Protein AF-A0A835Q0T1-F1 (afdb_monomer)

Secondary structure (DSSP, 8-state):
-EEEEEEEEEEEEE-TTGGGGT---EEEEEEEEEEEEEEPPPTT---SEEEEEEGGGTEEEEEEHHHHHHHHHHT-SPPSS--PPPHHHHHHHS-EEEEEEEEEEEEE-TTGGGGT--EEEEEEEEEEEEEEEPPPTTS--SEEEEEEGGGTEEEEEEHHHHHHHHTTSS----SS-PP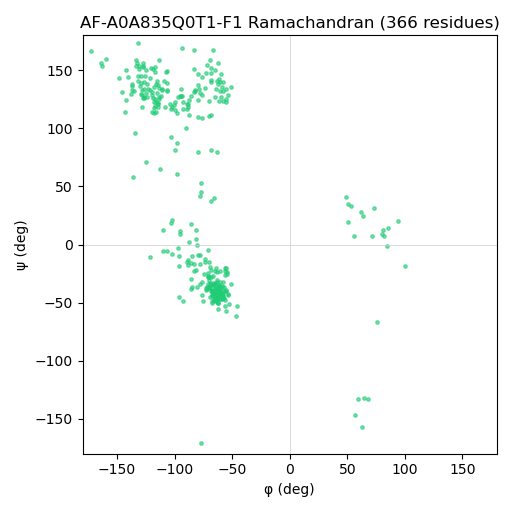PHHHHHHHHHHHHTT---TT-HHHHHHHHHHHHHHHHHTTT--EEEEEEESSPTTSSS-HHHHHHHHHHHHHHHHTT-S-----SSSSPPP-THHHHHHHHHHHHHHHHHHSS--SHHHHHHHH-SEEEEETTEEEEE---SPPP-----------HHHHHHHHHHHHHH-HHHHHHHHHHHHHHHTT-

Structure (mmCIF, N/CA/C/O backbone):
data_AF-A0A835Q0T1-F1
#
_entry.id   AF-A0A835Q0T1-F1
#
loop_
_atom_site.group_PDB
_atom_site.id
_atom_site.type_symbol
_atom_site.label_atom_id
_atom_site.label_alt_id
_atom_site.label_comp_id
_atom_site.label_asym_id
_atom_site.label_entity_id
_atom_site.label_seq_id
_atom_site.pdbx_PDB_ins_code
_atom_site.Cartn_x
_atom_site.Cartn_y
_atom_site.Cartn_z
_atom_site.occupancy
_atom_site.B_iso_or_equiv
_atom_site.auth_seq_id
_atom_site.auth_comp_id
_atom_site.auth_asym_id
_atom_site.auth_atom_id
_atom_site.pdbx_PDB_model_num
ATOM 1 N N . MET A 1 1 ? -42.661 -0.883 29.628 1.00 69.06 1 MET A N 1
ATOM 2 C CA . MET A 1 1 ? -43.738 -0.766 28.604 1.00 69.06 1 MET A CA 1
ATOM 3 C C . MET A 1 1 ? -43.433 -1.745 27.481 1.00 69.06 1 MET A C 1
ATOM 5 O O . MET A 1 1 ? -42.270 -1.854 27.120 1.00 69.06 1 MET A O 1
ATOM 9 N N . GLU A 1 2 ? -44.424 -2.476 26.965 1.00 77.88 2 GLU A N 1
ATOM 10 C CA . GLU A 1 2 ? -44.221 -3.482 25.908 1.00 77.88 2 GLU A CA 1
ATOM 11 C C . GLU A 1 2 ? -44.989 -3.078 24.640 1.00 77.88 2 GLU A C 1
ATOM 13 O O . GLU A 1 2 ? -46.193 -2.837 24.700 1.00 77.88 2 GLU A O 1
ATOM 18 N N . VAL A 1 3 ? -44.293 -2.988 23.504 1.00 81.69 3 VAL A N 1
ATOM 19 C CA . VAL A 1 3 ? -44.867 -2.656 22.192 1.00 81.69 3 VAL A CA 1
ATOM 20 C C . VAL A 1 3 ? -44.611 -3.814 21.235 1.00 81.69 3 VAL A C 1
ATOM 22 O O . VAL A 1 3 ? -43.492 -4.311 21.125 1.00 81.69 3 VAL A O 1
ATOM 25 N N . ARG A 1 4 ? -45.657 -4.251 20.531 1.00 81.88 4 ARG A N 1
ATOM 26 C CA . ARG A 1 4 ? -45.602 -5.359 19.570 1.00 81.88 4 ARG A CA 1
ATOM 27 C C . ARG A 1 4 ? -45.884 -4.847 18.166 1.00 81.88 4 ARG A C 1
ATOM 29 O O . ARG A 1 4 ? -46.893 -4.180 17.953 1.00 81.88 4 ARG A O 1
ATOM 36 N N . ALA A 1 5 ? -45.033 -5.213 17.216 1.00 81.88 5 ALA A N 1
ATOM 37 C CA . ALA A 1 5 ? -45.241 -4.985 15.791 1.00 81.88 5 ALA A CA 1
ATOM 38 C C . ALA A 1 5 ? -45.150 -6.314 15.029 1.00 81.88 5 ALA A C 1
ATOM 40 O O . ALA A 1 5 ? -44.454 -7.240 15.450 1.00 81.88 5 ALA A O 1
ATOM 41 N N . ARG A 1 6 ? -45.867 -6.425 13.907 1.00 84.06 6 ARG A N 1
ATOM 42 C CA . ARG A 1 6 ? -45.766 -7.573 12.998 1.00 84.06 6 ARG A CA 1
ATOM 43 C C . ARG A 1 6 ? -45.817 -7.124 11.544 1.00 84.06 6 ARG A C 1
ATOM 45 O O . ARG A 1 6 ? -46.574 -6.208 11.227 1.00 84.06 6 ARG A O 1
ATOM 52 N N . ALA A 1 7 ? -45.063 -7.793 10.679 1.00 84.06 7 ALA A N 1
ATOM 53 C CA . ALA A 1 7 ? -45.075 -7.574 9.235 1.00 84.06 7 ALA A CA 1
ATOM 54 C C . ALA A 1 7 ? -45.267 -8.915 8.503 1.00 84.06 7 ALA A C 1
ATOM 56 O O . ALA A 1 7 ? -44.605 -9.885 8.879 1.00 84.06 7 ALA A O 1
ATOM 57 N N . PRO A 1 8 ? -46.176 -9.009 7.512 1.00 87.44 8 PRO A N 1
ATOM 58 C CA . PRO A 1 8 ? -46.364 -10.235 6.745 1.00 87.44 8 PRO A CA 1
ATOM 59 C C . PRO A 1 8 ? -45.194 -10.469 5.784 1.00 87.44 8 PRO A C 1
ATOM 61 O O . PRO A 1 8 ? -44.625 -9.528 5.228 1.00 87.44 8 PRO A O 1
ATOM 64 N N . GLY A 1 9 ? -44.871 -11.735 5.549 1.00 78.25 9 GLY A N 1
ATOM 65 C CA . GLY A 1 9 ? -43.998 -12.169 4.471 1.00 78.25 9 GLY A CA 1
ATOM 66 C C . GLY A 1 9 ? -44.640 -11.922 3.107 1.00 78.25 9 GLY A C 1
ATOM 67 O O . GLY A 1 9 ? -45.839 -11.651 2.990 1.00 78.25 9 GLY A O 1
ATOM 68 N N . LYS A 1 10 ? -43.837 -12.044 2.049 1.00 89.88 10 LYS A N 1
ATOM 69 C CA . LYS A 1 10 ? -44.290 -11.866 0.666 1.00 89.88 10 LYS A CA 1
ATOM 70 C C . LYS A 1 10 ? -44.061 -13.119 -0.171 1.00 89.88 10 LYS A C 1
ATOM 72 O O . LYS A 1 10 ? -43.095 -13.844 0.048 1.00 89.88 10 LYS A O 1
ATOM 77 N N . ILE A 1 11 ? -44.905 -13.297 -1.180 1.00 87.50 11 ILE A N 1
ATOM 78 C CA . ILE A 1 11 ? -44.693 -14.194 -2.317 1.00 87.50 11 ILE A CA 1
ATOM 79 C C . ILE A 1 11 ? -44.731 -13.377 -3.609 1.00 87.50 11 ILE A C 1
ATOM 81 O O . ILE A 1 11 ? -45.506 -12.426 -3.726 1.00 87.50 11 ILE A O 1
ATOM 85 N N . ILE A 1 12 ? -43.897 -13.735 -4.583 1.00 87.94 12 ILE A N 1
ATOM 86 C CA . ILE A 1 12 ? -43.910 -13.124 -5.914 1.00 87.94 12 ILE A CA 1
ATOM 87 C C . ILE A 1 12 ? -44.566 -14.114 -6.870 1.00 87.94 12 ILE A C 1
ATOM 89 O O . ILE A 1 12 ? -44.107 -15.244 -7.005 1.00 87.94 12 ILE A O 1
ATOM 93 N N . LEU A 1 13 ? -45.663 -13.699 -7.503 1.00 84.12 13 LEU A N 1
ATOM 94 C CA . LEU A 1 13 ? -46.428 -14.546 -8.418 1.00 84.12 13 LEU A CA 1
ATOM 95 C C . LEU A 1 13 ? -45.836 -14.511 -9.833 1.00 84.12 13 LEU A C 1
ATOM 97 O O . LEU A 1 13 ? -45.838 -15.523 -10.525 1.00 84.12 13 LEU A O 1
ATOM 101 N N . THR A 1 14 ? -45.328 -13.352 -10.270 1.00 81.50 14 THR A N 1
ATOM 102 C CA . THR A 1 14 ? -44.620 -13.191 -11.550 1.00 81.50 14 THR A CA 1
ATOM 103 C C . THR A 1 14 ? -43.818 -11.885 -11.597 1.00 81.50 14 THR A C 1
ATOM 105 O O . THR A 1 14 ? -44.151 -10.920 -10.905 1.00 81.50 14 THR A O 1
ATOM 108 N N . GLY A 1 15 ? -42.782 -11.847 -12.441 1.00 80.81 15 GLY A N 1
ATOM 109 C CA . GLY A 1 15 ? -42.047 -10.624 -12.781 1.00 80.81 15 GLY A CA 1
ATOM 110 C C . GLY A 1 15 ? -40.918 -10.227 -11.826 1.00 80.81 15 GLY A C 1
ATOM 111 O O . GLY A 1 15 ? -40.437 -9.106 -11.936 1.00 80.81 15 GLY A O 1
ATOM 112 N N . GLU A 1 16 ? -40.462 -11.112 -10.930 1.00 76.44 16 GLU A N 1
ATOM 113 C CA . GLU A 1 16 ? -39.467 -10.805 -9.879 1.00 76.44 16 GLU A CA 1
ATOM 114 C C . GLU A 1 16 ? -38.253 -10.006 -10.382 1.00 76.44 16 GLU A C 1
ATOM 116 O O . GLU A 1 16 ? -37.954 -8.934 -9.863 1.00 76.44 16 GLU A O 1
ATOM 121 N N . HIS A 1 17 ? -37.598 -10.491 -11.436 1.00 77.75 17 HIS A N 1
ATOM 122 C CA . HIS A 1 17 ? -36.399 -9.862 -11.997 1.00 77.75 17 HIS A CA 1
ATOM 123 C C . HIS A 1 17 ? -36.723 -8.812 -13.073 1.00 77.75 17 HIS A C 1
ATOM 125 O O . HIS A 1 17 ? -35.880 -7.989 -13.421 1.00 77.75 17 HIS A O 1
ATOM 131 N N . ALA A 1 18 ? -37.956 -8.807 -13.590 1.00 74.50 18 ALA A N 1
ATOM 132 C CA . ALA A 1 18 ? -38.379 -7.900 -14.655 1.00 74.50 18 ALA A CA 1
ATOM 133 C C . ALA A 1 18 ? -38.505 -6.445 -14.160 1.00 74.50 18 ALA A C 1
ATOM 135 O O . ALA A 1 18 ? -38.296 -5.508 -14.933 1.00 74.50 18 ALA A O 1
ATOM 136 N N . VAL A 1 19 ? -38.770 -6.246 -12.862 1.00 76.38 19 VAL A N 1
ATOM 137 C CA . VAL A 1 19 ? -38.845 -4.912 -12.234 1.00 76.38 19 VAL A CA 1
ATOM 138 C C . VAL A 1 19 ? -37.525 -4.154 -12.324 1.00 76.38 19 VAL A C 1
ATOM 140 O O . VAL A 1 19 ? -37.525 -2.945 -12.539 1.00 76.38 19 VAL A O 1
ATOM 143 N N . VAL A 1 20 ? -36.392 -4.858 -12.244 1.00 75.19 20 VAL A N 1
ATOM 144 C CA . VAL A 1 20 ? -35.050 -4.257 -12.352 1.00 75.19 20 VAL A CA 1
ATOM 145 C C . VAL A 1 20 ? -34.824 -3.623 -13.732 1.00 75.19 20 VAL A C 1
ATOM 147 O O . VAL A 1 20 ? -34.049 -2.682 -13.871 1.00 75.19 20 VAL A O 1
ATOM 150 N N . HIS A 1 21 ? -35.559 -4.083 -14.745 1.00 74.69 21 HIS A N 1
ATOM 151 C CA . HIS A 1 21 ? -35.518 -3.567 -16.112 1.00 74.69 21 HIS A CA 1
ATOM 152 C C . HIS A 1 21 ? -36.719 -2.664 -16.454 1.00 74.69 21 HIS A C 1
ATOM 154 O O . HIS A 1 21 ? -37.014 -2.446 -17.626 1.00 74.69 21 HIS A O 1
ATOM 160 N N . GLY A 1 22 ? -37.429 -2.143 -15.446 1.00 78.62 22 GLY A N 1
ATOM 161 C CA . GLY A 1 22 ? -38.534 -1.195 -15.627 1.00 78.62 22 GLY A CA 1
ATOM 162 C C . GLY A 1 22 ? -39.883 -1.821 -16.000 1.00 78.62 22 GLY A C 1
ATOM 163 O O . GLY A 1 22 ? -40.795 -1.101 -16.399 1.00 78.62 22 GLY A O 1
ATOM 164 N N . SER A 1 23 ? -40.031 -3.145 -15.883 1.00 87.88 23 SER A N 1
ATOM 165 C CA . SER A 1 23 ? -41.301 -3.848 -16.133 1.00 87.88 23 SER A CA 1
ATOM 166 C C . SER A 1 23 ? -42.126 -4.053 -14.853 1.00 87.88 23 SER A C 1
ATOM 168 O O . SER A 1 23 ? -41.650 -3.842 -13.740 1.00 87.88 23 SER A O 1
ATOM 170 N N . THR A 1 24 ? -43.387 -4.469 -14.993 1.00 87.75 24 THR A N 1
ATOM 171 C CA . THR A 1 24 ? -44.305 -4.704 -13.862 1.00 87.75 24 THR A CA 1
ATOM 172 C C . THR A 1 24 ? -44.120 -6.092 -13.235 1.00 87.75 24 THR A C 1
ATOM 174 O O . THR A 1 24 ? -43.777 -7.052 -13.923 1.00 87.75 24 THR A O 1
ATOM 177 N N . ALA A 1 25 ? -44.415 -6.216 -11.936 1.00 90.50 25 ALA A N 1
ATOM 178 C CA . ALA A 1 25 ? -44.487 -7.493 -11.220 1.00 90.50 25 ALA A CA 1
ATOM 179 C C . ALA A 1 25 ? -45.747 -7.585 -10.358 1.00 90.50 25 ALA A C 1
ATOM 181 O O . ALA A 1 25 ? -46.325 -6.567 -9.973 1.00 90.50 25 ALA A O 1
ATOM 182 N N . VAL A 1 26 ? -46.143 -8.817 -10.031 1.00 89.50 26 VAL A N 1
ATOM 183 C CA . VAL A 1 26 ? -47.266 -9.110 -9.134 1.00 89.50 26 VAL A CA 1
ATOM 184 C C . VAL A 1 26 ? -46.740 -9.860 -7.917 1.00 89.50 26 VAL A C 1
ATOM 186 O O . VAL A 1 26 ? -46.147 -10.933 -8.045 1.00 89.50 26 VAL A O 1
ATOM 189 N N . ALA A 1 27 ? -46.985 -9.309 -6.733 1.00 90.44 27 ALA A N 1
ATOM 190 C CA . ALA A 1 27 ? -46.644 -9.914 -5.453 1.00 90.44 27 ALA A CA 1
ATOM 191 C C . ALA A 1 27 ? -47.856 -9.887 -4.515 1.00 90.44 27 ALA A C 1
ATOM 193 O O . ALA A 1 27 ? -48.727 -9.027 -4.642 1.00 90.44 27 ALA A O 1
ATOM 194 N N . ALA A 1 28 ? -47.900 -10.826 -3.575 1.00 87.88 28 ALA A N 1
ATOM 195 C CA . ALA A 1 28 ? -48.937 -10.919 -2.556 1.00 87.88 28 ALA A CA 1
ATOM 196 C C . ALA A 1 28 ? -48.312 -11.078 -1.165 1.00 87.88 28 ALA A C 1
ATOM 198 O O . ALA A 1 28 ? -47.220 -11.632 -1.020 1.00 87.88 28 ALA A O 1
ATOM 199 N N . ALA A 1 29 ? -49.008 -10.590 -0.141 1.00 90.38 29 ALA A N 1
ATOM 200 C CA . ALA A 1 29 ? -48.680 -10.908 1.243 1.00 90.38 29 ALA A CA 1
ATOM 201 C C . ALA A 1 29 ? -49.151 -12.332 1.565 1.00 90.38 29 ALA A C 1
ATOM 203 O O . ALA A 1 29 ? -50.201 -12.761 1.084 1.00 90.38 29 ALA A O 1
ATOM 204 N N . ILE A 1 30 ? -48.385 -13.048 2.380 1.00 88.75 30 ILE A N 1
ATOM 205 C CA . ILE A 1 30 ? -48.752 -14.379 2.874 1.00 88.75 30 ILE A CA 1
ATOM 206 C C . ILE A 1 30 ? -48.982 -14.342 4.383 1.00 88.75 30 ILE A C 1
ATOM 208 O O . ILE A 1 30 ? -48.473 -13.460 5.075 1.00 88.75 30 ILE A O 1
ATOM 212 N N . ASP A 1 31 ? -49.731 -15.321 4.889 1.00 89.69 31 ASP A N 1
ATOM 213 C CA . ASP A 1 31 ? -50.121 -15.451 6.302 1.00 89.69 31 ASP A CA 1
ATOM 214 C C . ASP A 1 31 ? -48.978 -16.001 7.184 1.00 89.69 31 ASP A C 1
ATOM 216 O O . ASP A 1 31 ? -49.159 -16.865 8.035 1.00 89.69 31 ASP A O 1
ATOM 220 N N . LEU A 1 32 ? -47.758 -15.519 6.938 1.00 79.44 32 LEU A N 1
ATOM 221 C CA . LEU A 1 32 ? -46.564 -15.766 7.742 1.00 79.44 32 LEU A CA 1
ATOM 222 C C . LEU A 1 32 ? -46.014 -14.413 8.166 1.00 79.44 32 LEU A C 1
ATOM 224 O O . LEU A 1 32 ? -45.906 -13.519 7.332 1.00 79.44 32 LEU A O 1
ATOM 228 N N . TYR A 1 33 ? -45.662 -14.244 9.438 1.00 83.81 33 TYR A N 1
ATOM 229 C CA . TYR A 1 33 ? -45.324 -12.931 9.983 1.00 83.81 33 TYR A CA 1
ATOM 230 C C . TYR A 1 33 ? -43.966 -12.922 10.671 1.00 83.81 33 TYR A C 1
ATOM 232 O O . TYR A 1 33 ? -43.636 -13.819 11.441 1.00 83.81 33 TYR A O 1
ATOM 240 N N . THR A 1 34 ? -43.222 -11.838 10.467 1.00 81.31 34 THR A N 1
ATOM 241 C CA . THR A 1 34 ? -42.116 -11.455 11.342 1.00 81.31 34 THR A CA 1
ATOM 242 C C . THR A 1 34 ? -42.679 -10.646 12.499 1.00 81.31 34 THR A C 1
ATOM 244 O O . THR A 1 34 ? -43.397 -9.665 12.289 1.00 81.31 34 THR A O 1
ATOM 247 N N . HIS A 1 35 ? -42.352 -11.051 13.722 1.00 83.25 35 HIS A N 1
ATOM 248 C CA . HIS A 1 35 ? -42.792 -10.388 14.944 1.00 83.25 35 HIS A CA 1
ATOM 249 C C . HIS A 1 35 ? -41.632 -9.626 15.577 1.00 83.25 35 HIS A C 1
ATOM 251 O O . HIS A 1 35 ? -40.552 -10.179 15.760 1.00 83.25 35 HIS A O 1
ATOM 257 N N . VAL A 1 36 ? -41.874 -8.372 15.954 1.00 83.25 36 VAL A N 1
ATOM 258 C CA . VAL A 1 36 ? -40.913 -7.553 16.696 1.00 83.25 36 VAL A CA 1
ATOM 259 C C . VAL A 1 36 ? -41.534 -7.154 18.025 1.00 83.25 36 VAL A C 1
ATOM 261 O O . VAL A 1 36 ? -42.659 -6.648 18.082 1.00 83.25 36 VAL A O 1
ATOM 264 N N . LEU A 1 37 ? -40.792 -7.407 19.099 1.00 82.31 37 LEU A N 1
ATOM 265 C CA . LEU A 1 37 ? -41.183 -7.097 20.462 1.00 82.31 37 LEU A CA 1
ATOM 266 C C . LEU A 1 37 ? -40.218 -6.068 21.039 1.00 82.31 37 LEU A C 1
ATOM 268 O O . LEU A 1 37 ? -39.054 -6.375 21.270 1.00 82.31 37 LEU A O 1
ATOM 272 N N . PHE A 1 38 ? -40.717 -4.871 21.319 1.00 80.88 38 PHE A N 1
ATOM 273 C CA . PHE A 1 38 ? -39.964 -3.846 22.026 1.00 80.88 38 PHE A CA 1
ATOM 274 C C . PHE A 1 38 ? -40.375 -3.842 23.492 1.00 80.88 38 PHE A C 1
ATOM 276 O O . PHE A 1 38 ? -41.549 -3.653 23.820 1.00 80.88 38 PHE A O 1
ATOM 283 N N . ARG A 1 39 ? -39.403 -4.027 24.384 1.00 79.50 39 ARG A N 1
ATOM 284 C CA . ARG A 1 39 ? -39.591 -3.862 25.825 1.00 79.50 39 ARG A CA 1
ATOM 285 C C . ARG A 1 39 ? -38.752 -2.694 26.303 1.00 79.50 39 ARG A C 1
ATOM 287 O O . ARG A 1 39 ? -37.538 -2.696 26.159 1.00 79.50 39 ARG A O 1
ATOM 294 N N . LEU A 1 40 ? -39.421 -1.712 26.889 1.00 72.25 40 LEU A N 1
ATOM 295 C CA . LEU A 1 40 ? -38.775 -0.656 27.654 1.00 72.25 40 LEU A CA 1
ATOM 296 C C . LEU A 1 40 ? -38.641 -1.141 29.102 1.00 72.25 40 LEU A C 1
ATOM 298 O O . LEU A 1 40 ? -39.693 -1.421 29.706 1.00 72.25 40 LEU A O 1
ATOM 302 N N . PRO A 1 41 ? -37.407 -1.264 29.629 1.00 67.56 41 PRO A N 1
ATOM 303 C CA . PRO A 1 41 ? -37.172 -1.720 30.991 1.00 67.56 41 PRO A CA 1
ATOM 304 C C . PRO A 1 41 ? -37.790 -0.770 32.020 1.00 67.56 41 PRO A C 1
ATOM 306 O O . PRO A 1 41 ? -38.056 0.407 31.755 1.00 67.56 41 PRO A O 1
ATOM 309 N N . SER A 1 42 ? -38.065 -1.314 33.200 1.00 64.75 42 SER A N 1
ATOM 310 C CA . SER A 1 42 ? -38.564 -0.568 34.354 1.00 64.75 42 SER A CA 1
ATOM 311 C C . SER A 1 42 ? -37.502 0.437 34.833 1.00 64.75 42 SER A C 1
ATOM 313 O O . SER A 1 42 ? -36.319 0.116 34.762 1.00 64.75 42 SER A O 1
ATOM 315 N N . PRO A 1 43 ? -37.859 1.595 35.427 1.00 60.53 43 PRO A N 1
ATOM 316 C CA . PRO A 1 43 ? -36.874 2.529 35.997 1.00 60.53 43 PRO A CA 1
ATOM 317 C C . PRO A 1 43 ? -35.937 1.914 37.056 1.00 60.53 43 PRO A C 1
ATOM 319 O O . PRO A 1 43 ? -34.878 2.464 37.338 1.00 60.53 43 PRO A O 1
ATOM 322 N N . SER A 1 44 ? -36.326 0.782 37.651 1.00 56.75 44 SER A N 1
ATOM 323 C CA . SER A 1 44 ? -35.547 0.004 38.621 1.00 56.75 44 SER A CA 1
ATOM 324 C C . SER A 1 44 ? -34.622 -1.052 37.997 1.00 56.75 44 SER A C 1
ATOM 326 O O . SER A 1 44 ? -33.763 -1.584 38.691 1.00 56.75 44 SER A O 1
ATOM 328 N N . GLU A 1 45 ? -34.783 -1.360 36.710 1.00 57.19 45 GLU A N 1
ATOM 329 C CA . GLU A 1 45 ? -33.996 -2.339 35.948 1.00 57.19 45 GLU A CA 1
ATOM 330 C C . GLU A 1 45 ? -33.176 -1.588 34.899 1.00 57.19 45 GLU A C 1
ATOM 332 O O . GLU A 1 45 ? -33.406 -1.683 33.696 1.00 57.19 45 GLU A O 1
ATOM 337 N N . ASN A 1 46 ? -32.243 -0.757 35.359 1.00 53.84 46 ASN A N 1
ATOM 338 C CA . ASN A 1 46 ? -31.419 0.033 34.457 1.00 53.84 46 ASN A CA 1
ATOM 339 C C . ASN A 1 46 ? -30.293 -0.838 33.877 1.00 53.84 46 ASN A C 1
ATOM 341 O O . ASN A 1 46 ? -29.153 -0.795 34.339 1.00 53.84 46 ASN A O 1
ATOM 345 N N . HIS A 1 47 ? -30.609 -1.651 32.872 1.00 57.16 47 HIS A N 1
ATOM 346 C CA . HIS A 1 47 ? -29.582 -2.194 31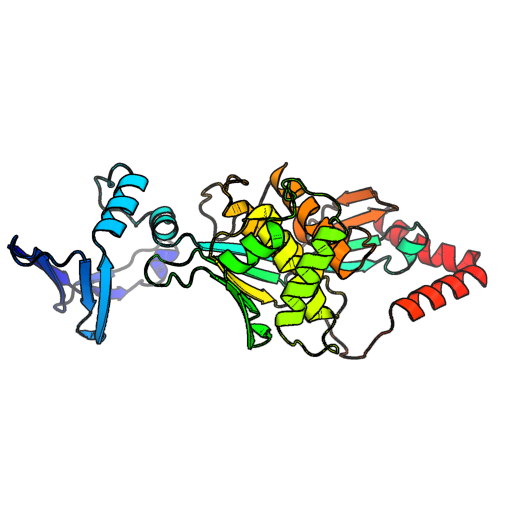.993 1.00 57.16 47 HIS A CA 1
ATOM 347 C C . HIS A 1 47 ? -29.175 -1.068 31.046 1.00 57.16 47 HIS A C 1
ATOM 349 O O . HIS A 1 47 ? -29.951 -0.652 30.191 1.00 57.16 47 HIS A O 1
ATOM 355 N N . GLY A 1 48 ? -27.968 -0.531 31.230 1.00 66.25 48 GLY A N 1
ATOM 356 C CA . GLY A 1 48 ? -27.386 0.512 30.381 1.00 66.25 48 GLY A CA 1
ATOM 357 C C . GLY A 1 48 ? -27.045 0.022 28.971 1.00 66.25 48 GLY A C 1
ATOM 358 O O . GLY A 1 48 ? -26.003 0.395 28.440 1.00 66.25 48 GLY A O 1
ATOM 359 N N . SER A 1 49 ? -27.867 -0.851 28.387 1.00 69.50 49 SER A N 1
ATOM 360 C CA . SER A 1 49 ? -27.686 -1.476 27.085 1.00 69.50 49 SER A CA 1
ATOM 361 C C . SER A 1 49 ? -29.026 -1.752 26.400 1.00 69.50 49 SER A C 1
ATOM 363 O O . SER A 1 49 ? -30.014 -2.114 27.031 1.00 69.50 49 SER A O 1
ATOM 365 N N . VAL A 1 50 ? -29.044 -1.588 25.081 1.00 78.62 50 VAL A N 1
ATOM 366 C CA . VAL A 1 50 ? -30.113 -2.016 24.181 1.00 78.62 50 VAL A CA 1
ATOM 367 C C . VAL A 1 50 ? -29.751 -3.394 23.646 1.00 78.62 50 VAL A C 1
ATOM 369 O O . VAL A 1 50 ? -28.658 -3.578 23.113 1.00 78.62 50 VAL A O 1
ATOM 372 N N . GLU A 1 51 ? -30.671 -4.348 23.761 1.00 78.88 51 GLU A N 1
ATOM 373 C CA . GLU A 1 51 ? -30.475 -5.726 23.309 1.00 78.88 51 GLU A CA 1
ATOM 374 C C . GLU A 1 51 ? -31.426 -6.072 22.159 1.00 78.88 51 GLU A C 1
ATOM 376 O O . GLU A 1 51 ? -32.610 -5.732 22.187 1.00 78.88 51 GLU A O 1
ATOM 381 N N . LEU A 1 52 ? -30.905 -6.762 21.145 1.00 82.38 52 LEU A N 1
ATOM 382 C CA . LEU A 1 52 ? -31.665 -7.342 20.044 1.00 82.38 52 LEU A CA 1
ATOM 383 C C . LEU A 1 52 ? -31.487 -8.858 20.064 1.00 82.38 52 LEU A C 1
ATOM 385 O O . LEU A 1 52 ? -30.405 -9.373 19.788 1.00 82.38 52 LEU A O 1
ATOM 389 N N . GLU A 1 53 ? -32.574 -9.569 20.341 1.00 80.25 53 GLU A N 1
ATOM 390 C CA . GLU A 1 53 ? -32.626 -11.028 20.319 1.00 80.25 53 GLU A CA 1
ATOM 391 C C . GLU A 1 53 ? -33.327 -11.507 19.038 1.00 80.25 53 GLU A C 1
ATOM 393 O O . GLU A 1 53 ? -34.517 -11.262 18.827 1.00 80.25 53 GLU A O 1
ATOM 398 N N . LEU A 1 54 ? -32.594 -12.222 18.186 1.00 80.50 54 LEU A N 1
ATOM 399 C CA . LEU A 1 54 ? -33.108 -12.877 16.985 1.00 80.50 54 LEU A CA 1
ATOM 400 C C . LEU A 1 54 ? -33.329 -14.361 17.290 1.00 80.50 54 LEU A C 1
ATOM 402 O O . LEU A 1 54 ? -32.489 -15.204 16.977 1.00 80.50 54 LEU A O 1
ATOM 406 N N . LYS A 1 55 ? -34.463 -14.674 17.924 1.00 80.31 55 LYS A N 1
ATOM 407 C CA . LYS A 1 55 ? -34.776 -16.015 18.455 1.00 80.31 55 LYS A CA 1
ATOM 408 C C . LYS A 1 55 ? -34.659 -17.132 17.423 1.00 80.31 55 LYS A C 1
ATOM 410 O O . LYS A 1 55 ? -34.054 -18.158 17.714 1.00 80.31 55 LYS A O 1
ATOM 415 N N . ASP A 1 56 ? -35.164 -16.901 16.215 1.00 77.31 56 ASP A N 1
ATOM 416 C CA . ASP A 1 56 ? -35.151 -17.899 15.138 1.00 77.31 56 ASP A CA 1
ATOM 417 C C . ASP A 1 56 ? -33.739 -18.174 14.593 1.00 77.31 56 ASP A C 1
ATOM 419 O O . ASP A 1 56 ? -33.501 -19.211 13.979 1.00 77.31 56 ASP A O 1
ATOM 423 N N . LEU A 1 57 ? -32.792 -17.258 14.830 1.00 74.81 57 LEU A N 1
ATOM 424 C CA . LEU A 1 57 ? -31.383 -17.398 14.452 1.00 74.81 57 LEU A CA 1
ATOM 425 C C . LEU A 1 57 ? -30.483 -17.774 15.639 1.00 74.81 57 LEU A C 1
ATOM 427 O O . LEU A 1 57 ? -29.302 -18.044 15.438 1.00 74.81 57 LEU A O 1
ATOM 431 N N . GLY A 1 58 ? -31.007 -17.767 16.869 1.00 77.56 58 GLY A N 1
ATOM 432 C CA . GLY A 1 58 ? -30.223 -17.989 18.086 1.00 77.56 58 GLY A CA 1
ATOM 433 C C . GLY A 1 58 ? -29.158 -16.917 18.351 1.00 77.56 58 GLY A C 1
ATOM 434 O O . GLY A 1 58 ? -28.157 -17.206 19.001 1.00 77.56 58 GLY A O 1
ATOM 435 N N . LEU A 1 59 ? -29.338 -15.698 17.831 1.00 69.81 59 LEU A N 1
ATOM 436 C CA . LEU A 1 59 ? -28.371 -14.604 17.964 1.00 69.81 59 LEU A CA 1
ATOM 437 C C . LEU A 1 59 ? -28.868 -13.542 18.945 1.00 69.81 59 LEU A C 1
ATOM 439 O O . LEU A 1 59 ? -30.034 -13.150 18.908 1.00 69.81 59 LEU A O 1
ATOM 443 N N . VAL A 1 60 ? -27.957 -13.034 19.775 1.00 75.25 60 VAL A N 1
ATOM 444 C CA . VAL A 1 60 ? -28.205 -11.914 20.688 1.00 75.25 60 VAL A CA 1
ATOM 445 C C . VAL A 1 60 ? -27.142 -10.853 20.455 1.00 75.25 60 VAL A C 1
ATOM 447 O O . VAL A 1 60 ? -25.947 -11.140 20.506 1.00 75.25 60 VAL A O 1
ATOM 450 N N . PHE A 1 61 ? -27.584 -9.625 20.215 1.00 72.31 61 PHE A N 1
ATOM 451 C CA . PHE A 1 61 ? -26.727 -8.454 20.099 1.00 72.31 61 PHE A CA 1
ATOM 452 C C . PHE A 1 61 ? -27.034 -7.492 21.241 1.00 72.31 61 PHE A C 1
ATOM 454 O O . PHE A 1 61 ? -28.195 -7.317 21.599 1.00 72.31 61 PHE A O 1
ATOM 461 N N . SER A 1 62 ? -26.007 -6.863 21.806 1.00 75.38 62 SER A N 1
ATOM 462 C CA . SER A 1 62 ? -26.150 -5.908 22.906 1.00 75.38 62 SER A CA 1
ATOM 463 C C . SER A 1 62 ? -25.260 -4.694 22.661 1.00 75.38 62 SER A C 1
ATOM 465 O O . SER A 1 62 ? -24.087 -4.836 22.308 1.00 75.38 62 SER A O 1
ATOM 467 N N . TRP A 1 63 ? -25.820 -3.498 22.831 1.00 74.44 63 TRP A N 1
ATOM 468 C CA . TRP A 1 63 ? -25.124 -2.223 22.658 1.00 74.44 63 TRP A CA 1
ATOM 469 C C . TRP A 1 63 ? -25.335 -1.328 23.879 1.00 74.44 63 TRP A C 1
ATOM 471 O O . TRP A 1 63 ? -26.482 -1.089 24.239 1.00 74.44 63 TRP A O 1
ATOM 481 N N . PRO A 1 64 ? -24.284 -0.759 24.493 1.00 74.19 64 PRO A N 1
ATOM 482 C CA . PRO A 1 64 ? -24.436 0.179 25.605 1.00 74.19 64 PRO A CA 1
ATOM 483 C C . PRO A 1 64 ? -25.237 1.439 25.226 1.00 74.19 64 PRO A C 1
ATOM 485 O O . PRO A 1 64 ? -25.024 2.010 24.156 1.00 74.19 64 PRO A O 1
ATOM 488 N N . SER A 1 65 ? -26.111 1.919 26.113 1.00 67.62 65 SER A N 1
ATOM 489 C CA . SER A 1 65 ? -26.963 3.097 25.892 1.00 67.62 65 SER A CA 1
ATOM 490 C C . SER A 1 65 ? -26.154 4.383 25.713 1.00 67.62 65 SER A C 1
ATOM 492 O O . SER A 1 65 ? -26.455 5.163 24.816 1.00 67.62 65 SER A O 1
ATOM 494 N N . LEU A 1 66 ? -25.066 4.551 26.475 1.00 66.12 66 LEU A N 1
ATOM 495 C CA . LEU A 1 66 ? -24.122 5.671 26.336 1.00 66.12 66 LEU A CA 1
ATOM 496 C C . LEU A 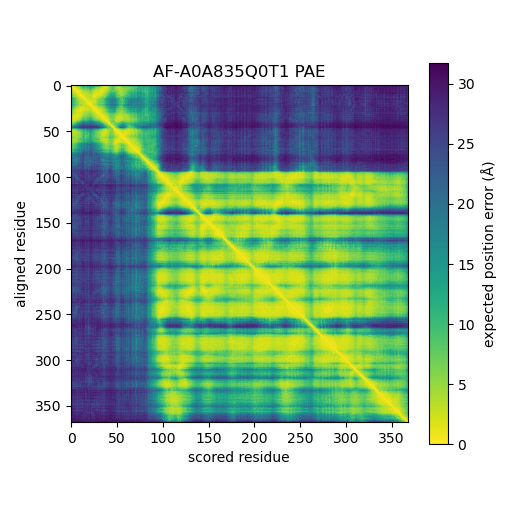1 66 ? -23.554 5.783 24.910 1.00 66.12 66 LEU A C 1
ATOM 498 O O . LEU A 1 66 ? -23.460 6.877 24.364 1.00 66.12 66 LEU A O 1
ATOM 502 N N . ARG A 1 67 ? -23.244 4.643 24.277 1.00 60.28 67 ARG A N 1
ATOM 503 C CA . ARG A 1 67 ? -22.722 4.592 22.902 1.00 60.28 67 ARG A CA 1
ATOM 504 C C . ARG A 1 67 ? -23.772 5.027 21.884 1.00 60.28 67 ARG A C 1
ATOM 506 O O . ARG A 1 67 ? -23.448 5.710 20.919 1.00 60.28 67 ARG A O 1
ATOM 513 N N . LEU A 1 68 ? -25.020 4.605 22.082 1.00 61.06 68 LEU A N 1
ATOM 514 C CA . LEU A 1 68 ? -26.123 5.014 21.219 1.00 61.06 68 LEU A CA 1
ATOM 515 C C . LEU A 1 68 ? -26.396 6.510 21.378 1.00 61.06 68 LEU A C 1
ATOM 517 O O . LEU A 1 68 ? -26.556 7.194 20.377 1.00 61.06 68 LEU A O 1
ATOM 521 N N . GLU A 1 69 ? -26.378 7.038 22.603 1.00 62.59 69 GLU A N 1
ATOM 522 C CA . GLU A 1 69 ? -26.559 8.471 22.858 1.00 62.59 69 GLU A CA 1
ATOM 523 C C . GLU A 1 69 ? -25.473 9.339 22.213 1.00 62.59 69 GLU A C 1
ATOM 525 O O . GLU A 1 69 ? -25.799 10.367 21.623 1.00 62.59 69 GLU A O 1
ATOM 530 N N . GLU A 1 70 ? -24.201 8.941 22.288 1.00 61.88 70 GLU A N 1
ATOM 531 C CA . GLU A 1 70 ? -23.105 9.646 21.610 1.00 61.88 70 GLU A CA 1
ATOM 532 C C . GLU A 1 70 ? -23.258 9.595 20.088 1.00 61.88 70 GLU A C 1
ATOM 534 O O . GLU A 1 70 ? -23.196 10.637 19.435 1.00 61.88 70 GLU A O 1
ATOM 539 N N . ALA A 1 71 ? -23.565 8.419 19.532 1.00 56.81 71 ALA A N 1
ATOM 540 C CA . ALA A 1 71 ? -23.816 8.271 18.102 1.00 56.81 71 ALA A CA 1
ATOM 541 C C . ALA A 1 71 ? -25.007 9.137 17.650 1.00 56.81 71 ALA A C 1
ATOM 543 O O . ALA A 1 71 ? -24.934 9.798 16.618 1.00 56.81 71 ALA A O 1
ATOM 544 N N . PHE A 1 72 ? -26.093 9.192 18.431 1.00 60.22 72 PHE A N 1
ATOM 545 C CA . PHE A 1 72 ? -27.258 10.028 18.124 1.00 60.22 72 PHE A CA 1
ATOM 546 C C . PHE A 1 72 ? -26.974 11.528 18.277 1.00 60.22 72 PHE A C 1
ATOM 548 O O . PHE A 1 72 ? -27.552 12.322 17.540 1.00 60.22 72 PHE A O 1
ATOM 555 N N . ARG A 1 73 ? -26.072 11.937 19.182 1.00 62.03 73 ARG A N 1
ATOM 556 C CA . ARG A 1 73 ? -25.612 13.335 19.276 1.00 62.03 73 ARG A CA 1
ATOM 557 C C . ARG A 1 73 ? -24.768 13.742 18.070 1.00 62.03 73 ARG A C 1
ATOM 559 O O . ARG A 1 73 ? -24.939 14.860 17.593 1.00 62.03 73 ARG A O 1
ATOM 566 N N . GLU A 1 74 ? -23.900 12.859 17.574 1.00 53.31 74 GLU A N 1
ATOM 567 C CA . GLU A 1 74 ? -23.115 13.095 16.350 1.00 53.31 74 GLU A CA 1
ATOM 568 C C . GLU A 1 74 ? -24.000 13.088 15.086 1.00 53.31 74 GLU A C 1
ATOM 570 O O . GLU A 1 74 ? -23.768 13.878 14.175 1.00 53.31 74 GLU A O 1
ATOM 575 N N . MET A 1 75 ? -25.065 12.275 15.051 1.00 52.44 75 MET A N 1
ATOM 576 C CA . MET A 1 75 ? -26.031 12.219 13.939 1.00 52.44 75 MET A CA 1
ATOM 577 C C . MET A 1 75 ? -26.934 13.462 13.810 1.00 52.44 75 MET A C 1
ATOM 579 O O . MET A 1 75 ? -27.591 13.636 12.781 1.00 52.44 75 MET A O 1
ATOM 583 N N . GLY A 1 76 ? -27.007 14.327 14.828 1.00 63.16 76 GLY A N 1
ATOM 584 C CA . GLY A 1 76 ? -27.916 15.476 14.834 1.00 63.16 76 GLY A CA 1
ATOM 585 C C . GLY A 1 76 ? -29.394 15.061 14.915 1.00 63.16 76 GLY A C 1
ATOM 586 O O . GLY A 1 76 ? -29.783 14.263 15.766 1.00 63.16 76 GLY A O 1
ATOM 587 N N . SER A 1 77 ? -30.264 15.637 14.076 1.00 54.72 77 SER A N 1
ATOM 588 C CA . SER A 1 77 ? -31.699 15.315 14.082 1.00 54.72 77 SER A CA 1
ATOM 589 C C . SER A 1 77 ? -31.990 14.004 13.352 1.00 54.72 77 SER A C 1
ATOM 591 O O . SER A 1 77 ? -31.707 13.888 12.159 1.00 54.72 77 SER A O 1
ATOM 593 N N . LEU A 1 78 ? -32.646 13.064 14.039 1.00 55.03 78 LEU A N 1
ATOM 594 C CA . LEU A 1 78 ? -33.211 11.858 13.430 1.00 55.03 78 LEU A CA 1
ATOM 595 C C . LEU A 1 78 ? -34.089 12.226 12.219 1.00 55.03 78 LEU A C 1
ATOM 597 O O . LEU A 1 78 ? -34.908 13.147 12.326 1.00 55.03 78 LEU A O 1
ATOM 601 N N . PRO A 1 79 ? -33.970 11.517 11.082 1.00 51.31 79 PRO A N 1
ATOM 602 C CA . PRO A 1 79 ? -34.848 11.741 9.948 1.00 51.31 79 PRO A CA 1
ATOM 603 C C . PRO A 1 79 ? -36.299 11.520 10.384 1.00 51.31 79 PRO A C 1
ATOM 605 O O . PRO A 1 79 ? -36.675 10.465 10.890 1.00 51.31 79 PRO A O 1
ATOM 608 N N . SER A 1 80 ? -37.129 12.541 10.182 1.00 49.91 80 SER A N 1
ATOM 609 C CA . SER A 1 80 ? -38.551 12.542 10.543 1.00 49.91 80 SER A CA 1
ATOM 610 C C . SER A 1 80 ? -39.406 11.628 9.658 1.00 49.91 80 SER A C 1
ATOM 612 O O . SER A 1 80 ? -40.601 11.471 9.908 1.00 49.91 80 SER A O 1
ATOM 614 N N . THR A 1 81 ? -38.812 11.018 8.627 1.00 43.72 81 THR A N 1
ATOM 615 C CA . THR A 1 81 ? -39.496 10.144 7.671 1.00 43.72 81 THR A CA 1
ATOM 616 C C . THR A 1 81 ? -38.757 8.810 7.524 1.00 43.72 81 THR A C 1
ATOM 618 O O . THR A 1 81 ? -37.525 8.798 7.483 1.00 43.72 81 THR A O 1
ATOM 621 N N . PRO A 1 82 ? -39.476 7.673 7.454 1.00 42.03 82 PRO A N 1
ATOM 622 C CA . PRO A 1 82 ? -38.855 6.375 7.225 1.00 42.03 82 PRO A CA 1
ATOM 623 C C . PRO A 1 82 ? -38.287 6.312 5.799 1.00 42.03 82 PRO A C 1
ATOM 625 O O . PRO A 1 82 ? -39.033 6.296 4.821 1.00 42.03 82 PRO A O 1
ATOM 628 N N . GLY A 1 83 ? -36.960 6.275 5.693 1.00 51.91 83 GLY A N 1
ATOM 629 C CA . GLY A 1 83 ? -36.200 6.065 4.460 1.00 51.91 83 GLY A CA 1
ATOM 630 C C . GLY A 1 83 ? -35.108 5.005 4.658 1.00 51.91 83 GLY A C 1
ATOM 631 O O . GLY A 1 83 ? -34.921 4.531 5.782 1.00 51.91 83 GLY A O 1
ATOM 632 N N . PRO A 1 84 ? -34.394 4.592 3.595 1.00 49.78 84 PRO A N 1
ATOM 633 C CA . PRO A 1 84 ? -33.220 3.734 3.742 1.00 49.78 84 PRO A CA 1
ATOM 634 C C . PRO A 1 84 ? -32.213 4.397 4.692 1.00 49.78 84 PRO A C 1
ATOM 636 O O . PRO A 1 84 ? -31.961 5.596 4.575 1.00 49.78 84 PRO A O 1
ATOM 639 N N . CYS A 1 85 ? -31.673 3.623 5.642 1.00 44.16 85 CYS A N 1
ATOM 640 C CA . CYS A 1 85 ? -30.670 4.117 6.584 1.00 44.16 85 CYS A CA 1
ATOM 641 C C . CYS A 1 85 ? -29.492 4.701 5.780 1.00 44.16 85 CYS A C 1
ATOM 643 O O . CYS A 1 85 ? -28.960 3.978 4.929 1.00 44.16 85 CYS A O 1
ATOM 645 N N . PRO A 1 86 ? -29.116 5.979 5.975 1.00 53.25 86 PRO A N 1
ATOM 646 C CA . PRO A 1 86 ? -28.017 6.577 5.227 1.00 53.25 86 PRO A CA 1
ATOM 647 C C . PRO A 1 86 ? -26.722 5.772 5.443 1.00 53.25 86 PRO A C 1
ATOM 649 O O . PRO A 1 86 ? -26.475 5.339 6.572 1.00 53.25 86 PRO A O 1
ATOM 652 N N . PRO A 1 87 ? -25.887 5.557 4.409 1.00 50.78 87 PRO A N 1
ATOM 653 C CA . PRO A 1 87 ? -24.600 4.862 4.541 1.00 50.78 87 PRO A CA 1
ATOM 654 C C . PRO A 1 87 ? -23.724 5.431 5.671 1.00 50.78 87 PRO A C 1
ATOM 656 O O . PRO A 1 87 ? -23.063 4.682 6.393 1.00 50.78 87 PRO A O 1
ATOM 659 N N . ASP A 1 88 ? -23.816 6.742 5.877 1.00 47.81 88 ASP A N 1
ATOM 660 C CA . ASP A 1 88 ? -23.110 7.543 6.875 1.00 47.81 88 ASP A CA 1
ATOM 661 C C . ASP A 1 88 ? -23.385 7.041 8.307 1.00 47.81 88 ASP A C 1
ATOM 663 O O . ASP A 1 88 ? -22.503 7.037 9.163 1.00 47.81 88 ASP A O 1
ATOM 667 N N . TYR A 1 89 ? -24.581 6.499 8.569 1.00 48.38 89 TYR A N 1
ATOM 668 C CA . TYR A 1 89 ? -24.958 5.974 9.886 1.00 48.38 89 TYR A CA 1
ATOM 669 C C . TYR A 1 89 ? -24.175 4.698 10.238 1.00 48.38 89 TYR A C 1
ATOM 671 O O . TYR A 1 89 ? -23.801 4.499 11.394 1.00 48.38 89 TYR A O 1
ATOM 679 N N . MET A 1 90 ? -23.871 3.838 9.256 1.00 43.75 90 MET A N 1
ATOM 680 C CA . MET A 1 90 ? -23.039 2.646 9.481 1.00 43.75 90 MET A CA 1
ATOM 681 C C . MET A 1 90 ? -21.569 3.021 9.725 1.00 43.75 90 MET A C 1
ATOM 683 O O . MET A 1 90 ? -20.907 2.383 10.546 1.00 43.75 90 MET A O 1
ATOM 687 N N . GLN A 1 91 ? -21.071 4.081 9.081 1.00 47.62 91 GLN A N 1
ATOM 688 C CA . GLN A 1 91 ? -19.717 4.601 9.308 1.00 47.62 91 GLN A CA 1
ATOM 689 C C . GLN A 1 91 ? -19.567 5.272 10.685 1.00 47.62 91 GLN A C 1
ATOM 691 O O . GLN A 1 91 ? -18.548 5.099 11.350 1.00 47.62 91 GLN A O 1
ATOM 696 N N . ILE A 1 92 ? -20.598 5.968 11.175 1.00 47.12 92 ILE A N 1
ATOM 697 C CA . ILE A 1 92 ? -20.604 6.543 12.534 1.00 47.12 92 ILE A CA 1
ATOM 698 C C . ILE A 1 92 ? -20.584 5.426 13.593 1.00 47.12 92 ILE A C 1
ATOM 700 O O . ILE A 1 92 ? -19.869 5.505 14.593 1.00 47.12 92 ILE A O 1
ATOM 704 N N . ILE A 1 93 ? -21.314 4.330 13.359 1.00 45.81 93 ILE A N 1
ATOM 705 C CA . ILE A 1 93 ? -21.376 3.189 14.288 1.00 45.81 93 ILE A CA 1
ATOM 706 C C . ILE A 1 93 ? -20.089 2.336 14.243 1.00 45.81 93 ILE A C 1
ATOM 708 O O . ILE A 1 93 ? -19.732 1.701 15.247 1.00 45.81 93 ILE A O 1
ATOM 712 N N . THR A 1 94 ? -19.361 2.360 13.121 1.00 51.75 94 THR A N 1
ATOM 713 C CA . THR A 1 94 ? -18.056 1.712 12.925 1.00 51.75 94 THR A CA 1
ATOM 714 C C . THR A 1 94 ? -17.082 2.667 12.237 1.00 51.75 94 THR A C 1
ATOM 716 O O . THR A 1 94 ? -17.076 2.732 11.015 1.00 51.75 94 THR A O 1
ATOM 719 N N . ARG A 1 95 ? -16.228 3.375 13.002 1.00 68.88 95 ARG A N 1
ATOM 720 C CA . ARG A 1 95 ? -15.112 4.186 12.464 1.00 68.88 95 ARG A CA 1
ATOM 721 C C . ARG A 1 95 ? -14.101 3.283 11.741 1.00 68.88 95 ARG A C 1
ATOM 723 O O . ARG A 1 95 ? -13.092 2.858 12.309 1.00 68.88 95 ARG A O 1
ATOM 730 N N . LEU A 1 96 ? -14.452 2.928 10.512 1.00 77.31 96 LEU A N 1
ATOM 731 C CA . LEU A 1 96 ? -13.832 1.925 9.666 1.00 77.31 96 LEU A CA 1
ATOM 732 C C . LEU A 1 96 ? -13.541 2.572 8.319 1.00 77.31 96 LEU A C 1
ATOM 734 O O . LEU A 1 96 ? -14.459 2.966 7.606 1.00 77.31 96 LEU A O 1
ATOM 738 N N . VAL A 1 97 ? -12.269 2.631 7.949 1.00 84.25 97 VAL A N 1
ATOM 739 C CA . VAL A 1 97 ? -11.852 3.096 6.628 1.00 84.25 97 VAL A CA 1
ATOM 740 C C . VAL A 1 97 ? -11.232 1.948 5.866 1.00 84.25 97 VAL A C 1
ATOM 742 O O . VAL A 1 97 ? -10.404 1.195 6.380 1.00 84.25 97 VAL A O 1
ATOM 745 N N . ARG A 1 98 ? -11.630 1.828 4.602 1.00 87.31 98 ARG A N 1
ATOM 746 C CA . ARG A 1 98 ? -11.039 0.891 3.660 1.00 87.31 98 ARG A CA 1
ATOM 747 C C . ARG A 1 98 ? -10.348 1.674 2.555 1.00 87.31 98 ARG A C 1
ATOM 749 O O . ARG A 1 98 ? -10.991 2.431 1.838 1.00 87.31 98 ARG A O 1
ATOM 756 N N . ALA A 1 99 ? -9.054 1.445 2.390 1.00 90.56 99 ALA A N 1
ATOM 757 C CA . ALA A 1 99 ? -8.272 1.986 1.289 1.00 90.56 99 ALA A CA 1
ATOM 758 C C . ALA A 1 99 ? -7.738 0.848 0.419 1.00 90.56 99 ALA A C 1
ATOM 760 O O . ALA A 1 99 ? -7.530 -0.276 0.885 1.00 90.56 99 ALA A O 1
ATOM 761 N N . ARG A 1 100 ? -7.506 1.134 -0.861 1.00 93.19 100 ARG A N 1
ATOM 762 C CA . ARG A 1 100 ? -6.829 0.210 -1.770 1.00 93.19 100 ARG A CA 1
ATOM 763 C C . ARG A 1 100 ? -5.921 0.958 -2.726 1.00 93.19 100 ARG A C 1
ATOM 765 O O . ARG A 1 100 ? -6.224 2.089 -3.090 1.00 93.19 100 ARG A O 1
ATOM 772 N N . ALA A 1 101 ? -4.850 0.308 -3.156 1.00 93.38 101 ALA A N 1
ATOM 773 C CA . ALA A 1 101 ? -3.956 0.839 -4.176 1.00 93.38 101 ALA A CA 1
ATOM 774 C C . ALA A 1 101 ? -3.579 -0.264 -5.171 1.00 93.38 101 ALA A C 1
ATOM 776 O O . ALA A 1 101 ? -3.308 -1.388 -4.738 1.00 93.38 101 ALA A O 1
ATOM 777 N N . PRO A 1 102 ? -3.569 0.015 -6.482 1.00 94.31 102 PRO A N 1
ATOM 778 C CA . PRO A 1 102 ? -3.128 -0.945 -7.484 1.00 94.31 102 PRO A CA 1
ATOM 779 C C . PRO A 1 102 ? -1.618 -1.187 -7.393 1.00 94.31 102 PRO A C 1
ATOM 781 O O . PRO A 1 102 ? -0.870 -0.360 -6.872 1.00 94.31 102 PRO A O 1
ATOM 784 N N . GLY A 1 103 ? -1.167 -2.317 -7.928 1.00 91.75 103 GLY A N 1
ATOM 785 C CA . GLY A 1 103 ? 0.238 -2.529 -8.261 1.00 91.75 103 GLY A CA 1
ATOM 786 C C . GLY A 1 103 ? 0.635 -1.810 -9.550 1.00 91.75 103 GLY A C 1
ATOM 787 O O . GLY A 1 103 ? -0.145 -1.075 -10.161 1.00 91.75 103 GLY A O 1
ATOM 788 N N . LYS A 1 104 ? 1.844 -2.098 -10.030 1.00 91.50 104 LYS A N 1
ATOM 789 C CA . LYS A 1 104 ? 2.388 -1.545 -11.274 1.00 91.50 104 LYS A CA 1
ATOM 790 C C . LYS A 1 104 ? 3.023 -2.614 -12.154 1.00 91.50 104 LYS A C 1
ATOM 792 O O . LYS A 1 104 ? 3.590 -3.593 -11.674 1.00 91.50 104 LYS A O 1
ATOM 797 N N . ILE A 1 105 ? 3.049 -2.355 -13.453 1.00 90.38 105 ILE A N 1
ATOM 798 C CA . ILE A 1 105 ? 3.860 -3.071 -14.436 1.00 90.38 105 ILE A CA 1
ATOM 799 C C . ILE A 1 105 ? 4.644 -2.066 -15.277 1.00 90.38 105 ILE A C 1
ATOM 801 O O . ILE A 1 105 ? 4.162 -0.972 -15.556 1.00 90.38 105 ILE A O 1
ATOM 805 N N . ILE A 1 106 ? 5.868 -2.411 -15.671 1.00 87.81 106 ILE A N 1
ATOM 806 C CA . ILE A 1 106 ? 6.604 -1.628 -16.668 1.00 87.81 106 ILE A CA 1
ATOM 807 C C . ILE A 1 106 ? 6.224 -2.197 -18.033 1.00 87.81 106 ILE A C 1
ATOM 809 O O . ILE A 1 106 ? 6.394 -3.389 -18.265 1.00 87.81 106 ILE A O 1
ATOM 813 N N . LEU A 1 107 ? 5.664 -1.361 -18.904 1.00 85.81 107 LEU A N 1
ATOM 814 C CA . LEU A 1 107 ? 5.315 -1.745 -20.272 1.00 85.81 107 LEU A CA 1
ATOM 815 C C . LEU A 1 107 ? 6.543 -1.697 -21.182 1.00 85.81 107 LEU A C 1
ATOM 817 O O . LEU A 1 107 ? 6.674 -2.505 -22.097 1.00 85.81 107 LEU A O 1
ATOM 821 N N . THR A 1 108 ? 7.423 -0.720 -20.952 1.00 83.56 108 THR A N 1
ATOM 822 C CA . THR A 1 108 ? 8.698 -0.594 -21.659 1.00 83.56 108 THR A CA 1
ATOM 823 C C . THR A 1 108 ? 9.659 0.337 -20.918 1.00 83.56 108 THR A C 1
ATOM 825 O O . THR A 1 108 ? 9.231 1.242 -20.200 1.00 83.56 108 THR A O 1
ATOM 828 N N . GLY A 1 109 ? 10.965 0.146 -21.110 1.00 77.44 109 GLY A N 1
ATOM 829 C CA . GLY A 1 109 ? 12.014 1.045 -20.614 1.00 77.44 109 GLY A CA 1
ATOM 830 C C . GLY A 1 109 ? 12.606 0.658 -19.253 1.00 77.44 109 GLY A C 1
ATOM 831 O O . GLY A 1 109 ? 13.247 1.484 -18.610 1.00 77.44 109 GLY A O 1
ATOM 832 N N . GLU A 1 110 ? 12.451 -0.600 -18.842 1.00 78.81 110 GLU A N 1
ATOM 833 C CA . GLU A 1 110 ? 12.837 -1.185 -17.551 1.00 78.81 110 GLU A CA 1
ATOM 834 C C . GLU A 1 110 ? 14.254 -0.804 -17.112 1.00 78.81 110 GLU A C 1
ATOM 836 O O . GLU A 1 110 ? 14.447 -0.177 -16.076 1.00 78.81 110 GLU A O 1
ATOM 841 N N . HIS A 1 111 ? 15.260 -1.188 -17.901 1.00 76.75 111 HIS A N 1
ATOM 842 C CA . HIS A 1 111 ? 16.661 -0.862 -17.622 1.00 76.75 111 HIS A CA 1
ATOM 843 C C . HIS A 1 111 ? 17.132 0.378 -18.387 1.00 76.75 111 HIS A C 1
ATOM 845 O O . HIS A 1 111 ? 18.123 0.993 -18.004 1.00 76.75 111 HIS A O 1
ATOM 851 N N . ALA A 1 112 ? 16.411 0.776 -19.440 1.00 75.38 112 ALA A N 1
ATOM 852 C CA . ALA A 1 112 ? 16.738 1.952 -20.242 1.00 75.38 112 ALA A CA 1
ATOM 853 C C . ALA A 1 112 ? 16.610 3.250 -19.423 1.00 75.38 112 ALA A C 1
ATOM 855 O O . ALA A 1 112 ? 17.398 4.181 -19.600 1.00 75.38 112 ALA A O 1
ATOM 856 N N . VAL A 1 113 ? 15.668 3.290 -18.474 1.00 75.06 113 VAL A N 1
ATOM 857 C CA . VAL A 1 113 ? 15.455 4.437 -17.580 1.00 75.06 113 VAL A CA 1
ATOM 858 C C . VAL A 1 113 ? 16.665 4.772 -16.714 1.00 75.06 113 VAL A C 1
ATOM 860 O O . VAL A 1 113 ? 16.947 5.942 -16.466 1.00 75.06 113 VAL A O 1
ATOM 863 N N . VAL A 1 114 ? 17.446 3.761 -16.322 1.00 75.56 114 VAL A N 1
ATOM 864 C CA . VAL A 1 114 ? 18.685 3.942 -15.547 1.00 75.56 114 VAL A CA 1
ATOM 865 C C . VAL A 1 114 ? 19.742 4.701 -16.362 1.00 75.56 114 VAL A C 1
ATOM 867 O O . VAL A 1 114 ? 20.616 5.353 -15.798 1.00 75.56 114 VAL A O 1
ATOM 870 N N . HIS A 1 115 ? 19.630 4.668 -17.690 1.00 75.38 115 HIS A N 1
ATOM 871 C CA . HIS A 1 115 ? 20.510 5.356 -18.630 1.00 75.38 115 HIS A CA 1
ATOM 872 C C . HIS A 1 115 ? 19.877 6.636 -19.210 1.00 75.38 115 HIS A C 1
ATOM 874 O O . HIS A 1 115 ? 20.288 7.102 -20.269 1.00 75.38 115 HIS A O 1
ATOM 880 N N . GLY A 1 116 ? 18.870 7.210 -18.538 1.00 73.94 116 GLY A N 1
ATOM 881 C CA . GLY A 1 116 ? 18.253 8.488 -18.921 1.00 73.94 116 GLY A CA 1
ATOM 882 C C . GLY A 1 116 ? 17.230 8.401 -20.059 1.00 73.94 116 GLY A C 1
ATOM 883 O O . GLY A 1 116 ? 16.786 9.432 -20.569 1.00 73.94 116 GLY A O 1
ATOM 884 N N . SER A 1 117 ? 16.850 7.188 -20.468 1.00 79.50 117 SER A N 1
ATOM 885 C CA . SER A 1 117 ? 15.765 6.981 -21.436 1.00 79.50 117 SER A CA 1
ATOM 886 C C . SER A 1 117 ? 14.397 6.995 -20.751 1.00 79.50 117 SER A C 1
ATOM 888 O O . SER A 1 117 ? 14.293 6.950 -19.527 1.00 79.50 117 SER A O 1
ATOM 890 N N . THR A 1 118 ? 13.329 7.073 -21.540 1.00 81.19 118 THR A N 1
ATOM 891 C CA . THR A 1 118 ? 11.965 7.065 -21.004 1.00 81.19 118 THR A CA 1
ATOM 892 C C . THR A 1 118 ? 11.520 5.647 -20.657 1.00 81.19 118 THR A C 1
ATOM 894 O O . THR A 1 118 ? 11.722 4.724 -21.446 1.00 81.19 118 THR A O 1
ATOM 897 N N . ALA A 1 119 ? 10.873 5.493 -19.503 1.00 82.38 119 ALA A N 1
ATOM 898 C CA . ALA A 1 119 ? 10.089 4.312 -19.163 1.00 82.38 119 ALA A CA 1
ATOM 899 C C . ALA A 1 119 ? 8.596 4.624 -19.209 1.00 82.38 119 ALA A C 1
ATOM 901 O O . ALA A 1 119 ? 8.177 5.737 -18.894 1.00 82.38 119 ALA A O 1
ATOM 902 N N . VAL A 1 120 ? 7.803 3.619 -19.568 1.00 85.50 120 VAL A N 1
ATOM 903 C CA . VAL A 1 120 ? 6.348 3.647 -19.447 1.00 85.50 120 VAL A CA 1
ATOM 904 C C . VAL A 1 120 ? 5.934 2.573 -18.464 1.00 85.50 120 VAL A C 1
ATOM 906 O O . VAL A 1 120 ? 6.230 1.393 -18.660 1.00 85.50 120 VAL A O 1
ATOM 909 N N . ALA A 1 121 ? 5.239 2.983 -17.415 1.00 87.81 121 ALA A N 1
ATOM 910 C CA . ALA A 1 121 ? 4.660 2.094 -16.428 1.00 87.81 121 ALA A CA 1
ATOM 911 C C . ALA A 1 121 ? 3.141 2.259 -16.404 1.00 87.81 121 ALA A C 1
ATOM 913 O O . ALA A 1 121 ? 2.616 3.321 -16.722 1.00 87.81 121 ALA A O 1
ATOM 914 N N . ALA A 1 122 ? 2.436 1.197 -16.045 1.00 89.25 122 ALA A N 1
ATOM 915 C CA . ALA A 1 122 ? 0.988 1.180 -15.953 1.00 89.25 122 ALA A CA 1
ATOM 916 C C . ALA A 1 122 ? 0.552 0.566 -14.629 1.00 89.25 122 ALA A C 1
ATOM 918 O O . ALA A 1 122 ? 1.190 -0.365 -14.134 1.00 89.25 122 ALA A O 1
ATOM 919 N N . ALA A 1 123 ? -0.535 1.081 -14.069 1.00 90.62 123 ALA A N 1
ATOM 920 C CA . ALA A 1 123 ? -1.204 0.442 -12.952 1.00 90.62 123 ALA A CA 1
ATOM 921 C C . ALA A 1 123 ? -1.848 -0.866 -13.423 1.00 90.62 123 ALA A C 1
ATOM 923 O O . ALA A 1 123 ? -2.397 -0.934 -14.526 1.00 90.62 123 ALA A O 1
ATOM 924 N N . ILE A 1 124 ? -1.769 -1.898 -12.590 1.00 90.69 124 ILE A N 1
ATOM 925 C CA . ILE A 1 124 ? -2.439 -3.177 -12.839 1.00 90.69 124 ILE A CA 1
ATOM 926 C C . ILE A 1 124 ? -3.637 -3.324 -11.912 1.00 90.69 124 ILE A C 1
ATOM 928 O O . ILE A 1 124 ? -3.615 -2.842 -10.783 1.00 90.69 124 ILE A O 1
ATOM 932 N N . ASP A 1 125 ? -4.656 -4.030 -12.389 1.00 89.88 125 ASP A N 1
ATOM 933 C CA . ASP A 1 125 ? -5.906 -4.311 -11.671 1.00 89.88 125 ASP A CA 1
ATOM 934 C C . ASP A 1 125 ? -5.718 -5.426 -10.620 1.00 89.88 125 ASP A C 1
ATOM 936 O O . ASP A 1 125 ? -6.476 -6.385 -10.561 1.00 89.88 125 ASP A O 1
ATOM 940 N N . LEU A 1 126 ? -4.628 -5.334 -9.852 1.00 90.69 126 LEU A N 1
ATOM 941 C CA . LEU A 1 126 ? -4.320 -6.161 -8.688 1.00 90.69 126 LEU A CA 1
ATOM 942 C C . LEU A 1 126 ? -4.010 -5.223 -7.528 1.00 90.69 126 LEU A C 1
ATOM 944 O O . LEU A 1 126 ? -3.141 -4.354 -7.657 1.00 90.69 126 LEU A O 1
ATOM 948 N N . TYR A 1 127 ? -4.699 -5.395 -6.407 1.00 92.50 127 TYR A N 1
ATOM 949 C CA . TYR A 1 127 ? -4.711 -4.403 -5.336 1.00 92.50 127 TYR A CA 1
ATOM 950 C C . TYR A 1 127 ? -4.111 -4.908 -4.029 1.00 92.50 127 TYR A C 1
ATOM 952 O O . TYR A 1 127 ? -4.251 -6.068 -3.647 1.00 92.50 127 TYR A O 1
ATOM 960 N N . THR A 1 128 ? -3.510 -3.978 -3.287 1.00 93.38 128 THR A N 1
ATOM 961 C CA . THR A 1 128 ? -3.369 -4.102 -1.834 1.00 93.38 128 THR A CA 1
ATOM 962 C C . THR A 1 128 ? -4.496 -3.327 -1.177 1.00 93.38 128 THR A C 1
ATOM 964 O O . THR A 1 128 ? -4.705 -2.151 -1.473 1.00 93.38 128 THR A O 1
ATOM 967 N N . HIS A 1 129 ? -5.222 -3.993 -0.292 1.00 93.62 129 HIS A N 1
ATOM 968 C CA . HIS A 1 129 ? -6.299 -3.454 0.515 1.00 93.62 129 HIS A CA 1
ATOM 969 C C . HIS A 1 129 ? -5.841 -3.306 1.962 1.00 93.62 129 HIS A C 1
ATOM 971 O O . HIS A 1 129 ? -5.310 -4.246 2.557 1.00 93.62 129 HIS A O 1
ATOM 977 N N . VAL A 1 130 ? -6.127 -2.141 2.533 1.00 93.50 130 VAL A N 1
ATOM 978 C CA . VAL A 1 130 ? -5.938 -1.841 3.948 1.00 93.50 130 VAL A CA 1
ATOM 979 C C . VAL A 1 130 ? -7.295 -1.519 4.548 1.00 93.50 130 VAL A C 1
ATOM 981 O O . VAL A 1 130 ? -8.031 -0.668 4.047 1.00 93.50 130 VAL A O 1
ATOM 984 N N . LEU A 1 131 ? -7.626 -2.225 5.617 1.00 90.25 131 LEU A N 1
ATOM 985 C CA . LEU A 1 131 ? -8.779 -1.970 6.456 1.00 90.25 131 LEU A CA 1
ATOM 986 C C . LEU A 1 131 ? -8.272 -1.413 7.778 1.00 90.25 131 LEU A C 1
ATOM 988 O O . LEU A 1 131 ? -7.539 -2.091 8.489 1.00 90.25 131 LEU A O 1
ATOM 992 N N . PHE A 1 132 ? -8.663 -0.194 8.107 1.00 88.31 132 PHE A N 1
ATOM 993 C CA . PHE A 1 132 ? -8.289 0.451 9.351 1.00 88.31 132 PHE A CA 1
ATOM 994 C C . PHE A 1 132 ? -9.535 0.647 10.202 1.00 88.31 132 PHE A C 1
ATOM 996 O O . PHE A 1 132 ? -10.508 1.258 9.760 1.00 88.31 132 PHE A O 1
ATOM 1003 N N . ARG A 1 133 ? -9.496 0.139 11.431 1.00 85.44 133 ARG A N 1
ATOM 1004 C CA . ARG A 1 133 ? -10.592 0.189 12.395 1.00 85.44 133 ARG A CA 1
ATOM 1005 C C . ARG A 1 133 ? -10.111 0.778 13.713 1.00 85.44 133 ARG A C 1
ATOM 1007 O O . ARG A 1 133 ? -9.098 0.339 14.254 1.00 85.44 133 ARG A O 1
ATOM 1014 N N . LEU A 1 134 ? -10.878 1.708 14.275 1.00 80.50 134 LEU A N 1
ATOM 1015 C CA . LEU A 1 134 ? -10.688 2.104 15.671 1.00 80.50 134 LEU A CA 1
ATOM 1016 C C . LEU A 1 134 ? -11.332 1.058 16.602 1.00 80.50 134 LEU A C 1
ATOM 1018 O O . LEU A 1 134 ? -12.459 0.622 16.333 1.00 80.50 134 LEU A O 1
ATOM 1022 N N . PRO A 1 135 ? -10.645 0.612 17.670 1.00 72.38 135 PRO A N 1
ATOM 1023 C CA . PRO A 1 135 ? -11.168 -0.419 18.548 1.00 72.38 135 PRO A CA 1
ATOM 1024 C C . PRO A 1 135 ? -12.359 0.134 19.325 1.00 72.38 135 PRO A C 1
ATOM 1026 O O . PRO A 1 135 ? -12.426 1.326 19.641 1.00 72.38 135 PRO A O 1
ATOM 1029 N N . SER A 1 136 ? -13.322 -0.733 19.629 1.00 63.28 136 SER A N 1
ATOM 1030 C CA . SER A 1 136 ? -14.444 -0.324 20.466 1.00 63.28 136 SER A CA 1
ATOM 1031 C C . SER A 1 136 ? -13.991 -0.130 21.924 1.00 63.28 136 SER A C 1
ATOM 1033 O O . SER A 1 136 ? -13.046 -0.788 22.364 1.00 63.28 136 SER A O 1
ATOM 1035 N N . PRO A 1 137 ? -14.679 0.709 22.722 1.00 56.62 137 PRO A N 1
ATOM 1036 C CA . PRO A 1 137 ? -14.358 0.896 24.142 1.00 56.62 137 PRO A CA 1
ATOM 1037 C C . PRO A 1 137 ? -14.373 -0.402 24.973 1.00 56.62 137 PRO A C 1
ATOM 1039 O O . PRO A 1 137 ? -13.722 -0.470 26.010 1.00 56.62 137 PRO A O 1
ATOM 1042 N N . SER A 1 138 ? -15.094 -1.434 24.518 1.00 53.12 138 SER A N 1
ATOM 1043 C CA . SER A 1 138 ? -15.153 -2.769 25.131 1.00 53.12 138 SER A CA 1
ATOM 1044 C C . SER A 1 138 ? -13.999 -3.698 24.737 1.00 53.12 138 SER A C 1
ATOM 1046 O O . SER A 1 138 ? -13.699 -4.628 25.474 1.00 53.12 138 SER A O 1
ATOM 1048 N N . GLU A 1 139 ? -13.348 -3.456 23.595 1.00 57.44 139 GLU A N 1
ATOM 1049 C CA . GLU A 1 139 ? -12.186 -4.216 23.096 1.00 57.44 139 GLU A CA 1
ATOM 1050 C C . GLU A 1 139 ? -10.857 -3.548 23.485 1.00 57.44 139 GLU A C 1
ATOM 1052 O O . GLU A 1 139 ? -9.816 -3.856 22.912 1.00 57.44 139 GLU A O 1
ATOM 1057 N N . ASN A 1 140 ? -10.895 -2.564 24.391 1.00 53.41 140 ASN A N 1
ATOM 1058 C CA . ASN A 1 140 ? -9.816 -1.609 24.610 1.00 53.41 140 ASN A CA 1
ATOM 1059 C C . ASN A 1 140 ? -8.572 -2.269 25.234 1.00 53.41 140 ASN A C 1
ATOM 1061 O O . ASN A 1 140 ? -8.326 -2.177 26.434 1.00 53.41 140 ASN A O 1
ATOM 1065 N N . HIS A 1 141 ? -7.762 -2.912 24.396 1.00 60.66 141 HIS A N 1
ATOM 1066 C CA . HIS A 1 141 ? -6.459 -3.460 24.758 1.00 60.66 141 HIS A CA 1
ATOM 1067 C C . HIS A 1 141 ? -5.350 -2.396 24.757 1.00 60.66 141 HIS A C 1
ATOM 1069 O O . HIS A 1 141 ? -4.191 -2.724 25.002 1.00 60.66 141 HIS A O 1
ATOM 1075 N N . GLY A 1 142 ? -5.689 -1.115 24.531 1.00 78.69 142 GLY A N 1
ATOM 1076 C CA . GLY A 1 142 ? -4.727 -0.012 24.553 1.00 78.69 142 GLY A CA 1
ATOM 1077 C C . GLY A 1 142 ? -3.534 -0.268 23.632 1.00 78.69 142 GLY A C 1
ATOM 1078 O O . GLY A 1 142 ? -2.412 0.090 23.981 1.00 78.69 142 GLY A O 1
ATOM 1079 N N . SER A 1 143 ? -3.759 -0.968 22.519 1.00 86.50 143 SER A N 1
ATOM 1080 C CA . SER A 1 143 ? -2.727 -1.496 21.634 1.00 86.50 143 SER A CA 1
ATOM 1081 C C . SER A 1 143 ? -3.028 -1.185 20.170 1.00 86.50 143 SER A C 1
ATOM 1083 O O . SER A 1 143 ? -4.161 -0.913 19.769 1.00 86.50 143 SER A O 1
ATOM 1085 N N . VAL A 1 144 ? -1.961 -1.179 19.381 1.00 90.75 144 VAL A N 1
ATOM 1086 C CA . VAL A 1 144 ? -1.962 -1.051 17.930 1.00 90.75 144 VAL A CA 1
ATOM 1087 C C . VAL A 1 144 ? -1.731 -2.435 17.351 1.00 90.75 144 VAL A C 1
ATOM 1089 O O . VAL A 1 144 ? -0.678 -3.025 17.592 1.00 90.75 144 VAL A O 1
ATOM 1092 N N . GLU A 1 145 ? -2.694 -2.941 16.593 1.00 91.44 145 GLU A N 1
ATOM 1093 C CA . GLU A 1 145 ? -2.650 -4.262 15.976 1.00 91.44 145 GLU A CA 1
ATOM 1094 C C . GLU A 1 145 ? -2.525 -4.147 14.458 1.00 91.44 145 GLU A C 1
ATOM 1096 O O . GLU A 1 145 ? -3.233 -3.375 13.813 1.00 91.44 145 GLU A O 1
ATOM 1101 N N . LEU A 1 146 ? -1.614 -4.930 13.888 1.00 93.12 146 LEU A N 1
ATOM 1102 C CA . LEU A 1 146 ? -1.414 -5.095 12.458 1.00 93.12 146 LEU A CA 1
ATOM 1103 C C . LEU A 1 146 ? -1.626 -6.564 12.091 1.00 93.12 146 LEU A C 1
ATOM 1105 O O . LEU A 1 146 ? -0.827 -7.425 12.458 1.00 93.12 146 LEU A O 1
ATOM 1109 N N . GLU A 1 147 ? -2.666 -6.836 11.315 1.00 92.00 147 GLU A N 1
ATOM 1110 C CA . GLU A 1 147 ? -2.964 -8.146 10.749 1.00 92.00 147 GLU A CA 1
ATOM 1111 C C . GLU A 1 147 ? -2.501 -8.204 9.288 1.00 92.00 147 GLU A C 1
ATOM 1113 O O . GLU A 1 147 ? -3.034 -7.511 8.421 1.00 92.00 147 GLU A O 1
ATOM 1118 N N . LEU A 1 148 ? -1.537 -9.070 8.986 1.00 90.56 148 LEU A N 1
ATOM 1119 C CA . LEU A 1 148 ? -1.129 -9.398 7.620 1.00 90.56 148 LEU A CA 1
ATOM 1120 C C . LEU A 1 148 ? -1.820 -10.701 7.214 1.00 90.56 148 LEU A C 1
ATOM 1122 O O . LEU A 1 148 ? -1.284 -11.795 7.416 1.00 90.56 148 LEU A O 1
ATOM 1126 N N . LYS A 1 149 ? -3.036 -10.589 6.671 1.00 87.75 149 LYS A N 1
ATOM 1127 C CA . LYS A 1 149 ? -3.945 -11.731 6.486 1.00 87.75 149 LYS A CA 1
ATOM 1128 C C . LYS A 1 149 ? -3.403 -12.780 5.522 1.00 87.75 149 LYS A C 1
ATOM 1130 O O . LYS A 1 149 ? -3.500 -13.965 5.822 1.00 87.75 149 LYS A O 1
ATOM 1135 N N . ASP A 1 150 ? -2.760 -12.365 4.432 1.00 84.81 150 ASP A N 1
ATOM 1136 C CA . ASP A 1 150 ? -2.202 -13.307 3.446 1.00 84.81 150 ASP A CA 1
ATOM 1137 C C . ASP A 1 150 ? -1.010 -14.101 3.995 1.00 84.81 150 ASP A C 1
ATOM 1139 O O . ASP A 1 150 ? -0.684 -15.172 3.487 1.00 84.81 150 ASP A O 1
ATOM 1143 N N . LEU A 1 151 ? -0.353 -13.579 5.036 1.00 83.69 151 LEU A N 1
ATOM 1144 C CA . LEU A 1 151 ? 0.754 -14.243 5.724 1.00 83.69 151 LEU A CA 1
ATOM 1145 C C . LEU A 1 151 ? 0.296 -14.997 6.979 1.00 83.69 151 LEU A C 1
ATOM 1147 O O . LEU A 1 151 ? 1.092 -15.729 7.562 1.00 83.69 151 LEU A O 1
ATOM 1151 N N . GLY A 1 152 ? -0.955 -14.813 7.414 1.00 84.31 152 GLY A N 1
ATOM 1152 C CA . GLY A 1 152 ? -1.463 -15.355 8.675 1.00 84.31 152 GLY A CA 1
ATOM 1153 C C . GLY A 1 152 ? -0.730 -14.816 9.909 1.00 84.31 152 GLY A C 1
ATOM 1154 O O . GLY A 1 152 ? -0.625 -15.521 10.910 1.00 84.31 152 GLY A O 1
ATOM 1155 N N . LEU A 1 153 ? -0.181 -13.598 9.834 1.00 88.69 153 LEU A N 1
ATOM 1156 C CA . LEU A 1 153 ? 0.609 -12.986 10.906 1.00 88.69 153 LEU A CA 1
ATOM 1157 C C . LEU A 1 153 ? -0.150 -11.832 11.554 1.00 88.69 153 LEU A C 1
ATOM 1159 O O . LEU A 1 153 ? -0.768 -11.023 10.863 1.00 88.69 153 LEU A O 1
ATOM 1163 N N . VAL A 1 154 ? -0.043 -11.724 12.878 1.00 90.38 154 VAL A N 1
ATOM 1164 C CA . VAL A 1 154 ? -0.599 -10.615 13.659 1.00 90.38 154 VAL A CA 1
ATOM 1165 C C . VAL A 1 154 ? 0.495 -10.045 14.551 1.00 90.38 154 VAL A C 1
ATOM 1167 O O . VAL A 1 154 ? 1.156 -10.778 15.287 1.00 90.38 154 VAL A O 1
ATOM 1170 N N . PHE A 1 155 ? 0.680 -8.732 14.488 1.00 91.50 155 PHE A N 1
ATOM 1171 C CA . PHE A 1 155 ? 1.600 -7.984 15.336 1.00 91.50 155 PHE A CA 1
ATOM 1172 C C . PHE A 1 155 ? 0.811 -7.015 16.205 1.00 91.50 155 PHE A C 1
ATOM 1174 O O . PHE A 1 155 ? -0.115 -6.378 15.724 1.00 91.50 155 PHE A O 1
ATOM 1181 N N . SER A 1 156 ? 1.179 -6.888 17.477 1.00 91.19 156 SER A N 1
ATOM 1182 C CA . SER A 1 156 ? 0.512 -5.974 18.408 1.00 91.19 156 SER A CA 1
ATOM 1183 C C . SER A 1 156 ? 1.532 -5.207 19.239 1.00 91.19 156 SER A C 1
ATOM 1185 O O . SER A 1 156 ? 2.457 -5.814 19.784 1.00 91.19 156 SER A O 1
ATOM 1187 N N . TRP A 1 157 ? 1.390 -3.890 19.352 1.00 91.88 157 TRP A N 1
ATOM 1188 C CA . TRP A 1 157 ? 2.222 -3.033 20.201 1.00 91.88 157 TRP A CA 1
ATOM 1189 C C . TRP A 1 157 ? 1.343 -2.246 21.173 1.00 91.88 157 TRP A C 1
ATOM 1191 O O . TRP A 1 157 ? 0.436 -1.551 20.724 1.00 91.88 157 TRP A O 1
ATOM 1201 N N . PRO A 1 158 ? 1.601 -2.286 22.491 1.00 90.69 158 PRO A N 1
ATOM 1202 C CA . PRO A 1 158 ? 0.893 -1.425 23.433 1.00 90.69 158 PRO A CA 1
ATOM 1203 C C . PRO A 1 158 ? 1.129 0.058 23.110 1.00 90.69 158 PRO A C 1
ATOM 1205 O O . PRO A 1 158 ? 2.274 0.486 22.963 1.00 90.69 158 PRO A O 1
ATOM 1208 N N . SER A 1 159 ? 0.066 0.859 23.061 1.00 87.69 159 SER A N 1
ATOM 1209 C CA . SER A 1 159 ? 0.123 2.306 22.820 1.00 87.69 159 SER A CA 1
ATOM 1210 C C . SER A 1 159 ? 1.030 3.020 23.819 1.00 87.69 159 SER A C 1
ATOM 1212 O O . SER A 1 159 ? 1.814 3.875 23.422 1.00 87.69 159 SER A O 1
ATOM 1214 N N . LEU A 1 160 ? 0.994 2.609 25.092 1.00 87.25 160 LEU A N 1
ATOM 1215 C CA . LEU A 1 160 ? 1.880 3.132 26.138 1.00 87.25 160 LEU A CA 1
ATOM 1216 C C . LEU A 1 160 ? 3.357 2.856 25.833 1.00 87.25 160 LEU A C 1
ATOM 1218 O O . LEU A 1 160 ? 4.200 3.726 26.025 1.00 87.25 160 LEU A O 1
ATOM 1222 N N . ARG A 1 161 ? 3.673 1.664 25.311 1.00 88.50 161 ARG A N 1
ATOM 1223 C CA . ARG A 1 161 ? 5.045 1.293 24.948 1.00 88.50 161 ARG A CA 1
ATOM 1224 C C . ARG A 1 161 ? 5.547 2.123 23.769 1.00 88.50 161 ARG A C 1
ATOM 1226 O O . ARG A 1 161 ? 6.703 2.536 23.775 1.00 88.50 161 ARG A O 1
ATOM 1233 N N . LEU A 1 162 ? 4.683 2.378 22.784 1.00 86.69 162 LEU A N 1
ATOM 1234 C CA . LEU A 1 162 ? 4.997 3.288 21.682 1.00 86.69 162 LEU A CA 1
ATOM 1235 C C . LEU A 1 162 ? 5.239 4.703 22.221 1.00 86.69 162 LEU A C 1
ATOM 1237 O O . LEU A 1 162 ? 6.281 5.288 21.956 1.00 86.69 162 LEU A O 1
ATOM 1241 N N . GLU A 1 163 ? 4.335 5.232 23.041 1.00 86.81 163 GLU A N 1
ATOM 1242 C CA . GLU A 1 163 ? 4.473 6.574 23.611 1.00 86.81 163 GLU A CA 1
ATOM 1243 C C . GLU A 1 163 ? 5.757 6.735 24.443 1.00 86.81 163 GLU A C 1
ATOM 1245 O O . GLU A 1 163 ? 6.462 7.731 24.303 1.00 86.81 163 GLU A O 1
ATOM 1250 N N . GLU A 1 164 ? 6.112 5.743 25.263 1.00 87.69 164 GLU A N 1
ATOM 1251 C CA . GLU A 1 164 ? 7.371 5.715 26.015 1.00 87.69 164 GLU A CA 1
ATOM 1252 C C . GLU A 1 164 ? 8.601 5.697 25.109 1.00 87.69 164 GLU A C 1
ATOM 1254 O O . GLU A 1 164 ? 9.538 6.460 25.338 1.00 87.69 164 GLU A O 1
ATOM 1259 N N . ALA A 1 165 ? 8.596 4.857 24.072 1.00 85.44 165 ALA A N 1
ATOM 1260 C CA . ALA A 1 165 ? 9.724 4.718 23.157 1.00 85.44 165 ALA A CA 1
ATOM 1261 C C . ALA A 1 165 ? 10.014 6.015 22.384 1.00 85.44 165 ALA A C 1
ATOM 1263 O O . ALA A 1 165 ? 11.167 6.301 22.067 1.00 85.44 165 ALA A O 1
ATOM 1264 N N . PHE A 1 166 ? 8.980 6.815 22.112 1.00 84.69 166 PHE A N 1
ATOM 1265 C CA . PHE A 1 166 ? 9.098 8.097 21.421 1.00 84.69 166 PHE A CA 1
ATOM 1266 C C . PHE A 1 166 ? 9.155 9.312 22.368 1.00 84.69 166 PHE A C 1
ATOM 1268 O O . PHE A 1 166 ? 9.350 10.426 21.889 1.00 84.69 166 PHE A O 1
ATOM 1275 N N . ARG A 1 167 ? 9.043 9.131 23.695 1.00 80.75 167 ARG A N 1
ATOM 1276 C CA . ARG A 1 167 ? 9.008 10.221 24.694 1.00 80.75 167 ARG A CA 1
ATOM 1277 C C . ARG A 1 167 ? 10.274 11.077 24.709 1.00 80.75 167 ARG A C 1
ATOM 1279 O O . ARG A 1 167 ? 10.199 12.282 24.928 1.00 80.75 167 ARG A O 1
ATOM 1286 N N . GLU A 1 168 ? 11.430 10.457 24.489 1.00 70.31 168 GLU A N 1
ATOM 1287 C CA . GLU A 1 168 ? 12.725 11.152 24.435 1.00 70.31 168 GLU A CA 1
ATOM 1288 C C . GLU A 1 168 ? 12.897 11.965 23.143 1.00 70.31 168 GLU A C 1
ATOM 1290 O O . GLU A 1 168 ? 13.753 12.846 23.058 1.00 70.31 168 GLU A O 1
ATOM 1295 N N . MET A 1 169 ? 12.050 11.714 22.141 1.00 67.81 169 MET A N 1
ATOM 1296 C CA . MET A 1 169 ? 12.039 12.442 20.886 1.00 67.81 169 MET A CA 1
ATOM 1297 C C . MET A 1 169 ? 11.089 13.638 20.997 1.00 67.81 169 MET A C 1
ATOM 1299 O O . MET A 1 169 ? 9.873 13.510 20.886 1.00 67.81 169 MET A O 1
ATOM 1303 N N . GLY A 1 170 ? 11.646 14.831 21.214 1.00 60.84 170 GLY A N 1
ATOM 1304 C CA . GLY A 1 170 ? 10.857 16.041 21.483 1.00 60.84 170 GLY A CA 1
ATOM 1305 C C . GLY A 1 170 ? 9.812 16.411 20.415 1.00 60.84 170 GLY A C 1
ATOM 1306 O O . GLY A 1 170 ? 8.814 17.043 20.750 1.00 60.84 170 GLY A O 1
ATOM 1307 N N . SER A 1 171 ? 9.992 16.019 19.146 1.00 67.12 171 SER A N 1
ATOM 1308 C CA . SER A 1 171 ? 9.005 16.264 18.084 1.00 67.12 171 SER A CA 1
ATOM 1309 C C . SER A 1 171 ? 8.890 15.096 17.106 1.00 67.12 171 SER A C 1
ATOM 1311 O O . SER A 1 171 ? 9.871 14.719 16.464 1.00 67.12 171 SER A O 1
ATOM 1313 N N . LEU A 1 172 ? 7.674 14.580 16.930 1.00 71.25 172 LEU A N 1
ATOM 1314 C CA . LEU A 1 172 ? 7.362 13.576 15.913 1.00 71.25 172 LEU A CA 1
ATOM 1315 C C . LEU A 1 172 ? 7.188 14.227 14.527 1.00 71.25 172 LEU A C 1
ATOM 1317 O O . LEU A 1 172 ? 6.630 15.331 14.432 1.00 71.25 172 LEU A O 1
ATOM 1321 N N . PRO A 1 173 ? 7.560 13.529 13.436 1.00 73.94 173 PRO A N 1
ATOM 1322 C CA . PRO A 1 173 ? 7.219 13.943 12.084 1.00 73.94 173 PRO A CA 1
ATOM 1323 C C . PRO A 1 173 ? 5.710 14.159 11.983 1.00 73.94 173 PRO A C 1
ATOM 1325 O O . PRO A 1 173 ? 4.910 13.335 12.424 1.00 73.94 173 PRO A O 1
ATOM 1328 N N . SER A 1 174 ? 5.329 15.318 11.465 1.00 72.25 174 SER A N 1
ATOM 1329 C CA . SER A 1 174 ? 3.925 15.701 11.242 1.00 72.25 174 SER A CA 1
ATOM 1330 C C . SER A 1 174 ? 3.670 16.022 9.769 1.00 72.25 174 SER A C 1
ATOM 1332 O O . SER A 1 174 ? 2.532 16.158 9.336 1.00 72.25 174 SER A O 1
ATOM 1334 N N . THR A 1 175 ? 4.746 16.134 8.995 1.00 80.06 175 THR A N 1
ATOM 1335 C CA . THR A 1 175 ? 4.758 16.394 7.563 1.00 80.06 175 THR A CA 1
ATOM 1336 C C . THR A 1 175 ? 5.603 15.324 6.872 1.00 80.06 175 THR A C 1
ATOM 1338 O O . THR A 1 175 ? 6.514 14.772 7.500 1.00 80.06 175 THR A O 1
ATOM 1341 N N . PRO A 1 176 ? 5.329 15.022 5.590 1.00 79.88 176 PRO A N 1
ATOM 1342 C CA . PRO A 1 176 ? 6.154 14.095 4.830 1.00 79.88 176 PRO A CA 1
ATOM 1343 C C . PRO A 1 176 ? 7.596 14.600 4.758 1.00 79.88 176 PRO A C 1
ATOM 1345 O O . PRO A 1 176 ? 7.843 15.736 4.345 1.00 79.88 176 PRO A O 1
ATOM 1348 N N . GLY A 1 177 ? 8.546 13.753 5.137 1.00 81.69 177 GLY A N 1
ATOM 1349 C CA . GLY A 1 177 ? 9.965 14.073 5.100 1.00 81.69 177 GLY A CA 1
ATOM 1350 C C . GLY A 1 177 ? 10.832 12.859 5.430 1.00 81.69 177 GLY A C 1
ATOM 1351 O O . GLY A 1 177 ? 10.315 11.858 5.926 1.00 81.69 177 GLY A O 1
ATOM 1352 N N . PRO A 1 178 ? 12.147 12.937 5.168 1.00 78.81 178 PRO A N 1
ATOM 1353 C CA . PRO A 1 178 ? 13.054 11.823 5.403 1.00 78.81 178 PRO A CA 1
ATOM 1354 C C . PRO A 1 178 ? 13.008 11.390 6.869 1.00 78.81 178 PRO A C 1
ATOM 1356 O O . PRO A 1 178 ? 13.087 12.225 7.773 1.00 78.81 178 PRO A O 1
ATOM 1359 N N . CYS A 1 179 ? 12.889 10.082 7.098 1.00 79.69 179 CYS A N 1
ATOM 1360 C CA . CYS A 1 179 ? 12.854 9.535 8.447 1.00 79.69 179 CYS A CA 1
ATOM 1361 C C . CYS A 1 179 ? 14.172 9.850 9.182 1.00 79.69 179 CYS A C 1
ATOM 1363 O O . CYS A 1 179 ? 15.239 9.466 8.688 1.00 79.69 179 CYS A O 1
ATOM 1365 N N . PRO A 1 180 ? 14.133 10.521 10.351 1.00 83.56 180 PRO A N 1
ATOM 1366 C CA . PRO A 1 180 ? 15.336 10.780 11.131 1.00 83.56 180 PRO A CA 1
ATOM 1367 C C . PRO A 1 180 ? 16.030 9.469 11.540 1.00 83.56 180 PRO A C 1
ATOM 1369 O O . PRO A 1 180 ? 15.347 8.476 11.811 1.00 83.56 180 PRO A O 1
ATOM 1372 N N . PRO A 1 181 ? 17.372 9.439 11.626 1.00 84.00 181 PRO A N 1
ATOM 1373 C CA . PRO A 1 181 ? 18.105 8.228 11.992 1.00 84.00 181 PRO A CA 1
ATOM 1374 C C . PRO A 1 181 ? 17.736 7.729 13.396 1.00 84.00 181 PRO A C 1
ATOM 1376 O O . PRO A 1 181 ? 17.562 6.527 13.584 1.00 84.00 181 PRO A O 1
ATOM 1379 N N . ASP A 1 182 ? 17.528 8.636 14.352 1.00 85.06 182 ASP A N 1
ATOM 1380 C CA . ASP A 1 182 ? 17.117 8.292 15.722 1.00 85.06 182 ASP A CA 1
ATOM 1381 C C . ASP A 1 182 ? 15.708 7.676 15.753 1.00 85.06 182 ASP A C 1
ATOM 1383 O O . ASP A 1 182 ? 15.436 6.737 16.501 1.00 85.06 182 ASP A O 1
ATOM 1387 N N . TYR A 1 183 ? 14.827 8.142 14.863 1.00 86.44 183 TYR A N 1
ATOM 1388 C CA . TYR A 1 183 ? 13.483 7.594 14.670 1.00 86.44 183 TYR A CA 1
ATOM 1389 C C . TYR A 1 183 ? 13.532 6.156 14.160 1.00 86.44 183 TYR A C 1
ATOM 1391 O O . TYR A 1 183 ? 12.854 5.278 14.695 1.00 86.44 183 TYR A O 1
ATOM 1399 N N . MET A 1 184 ? 14.384 5.900 13.163 1.00 86.88 184 MET A N 1
ATOM 1400 C CA . MET A 1 184 ? 14.595 4.548 12.654 1.00 86.88 184 MET A CA 1
ATOM 1401 C C . MET A 1 184 ? 15.169 3.624 13.725 1.00 86.88 184 MET A C 1
ATOM 1403 O O . MET A 1 184 ? 14.729 2.487 13.811 1.00 86.88 184 MET A O 1
ATOM 1407 N N . GLN A 1 185 ? 16.088 4.091 14.576 1.00 87.94 185 GLN A N 1
ATOM 1408 C CA . GLN A 1 185 ? 16.634 3.264 15.659 1.00 87.94 185 GLN A CA 1
ATOM 1409 C C . GLN A 1 185 ? 15.559 2.818 16.658 1.00 87.94 185 GLN A C 1
ATOM 1411 O O . GLN A 1 185 ? 15.572 1.666 17.093 1.00 87.94 185 GLN A O 1
ATOM 1416 N N . ILE A 1 186 ? 14.620 3.701 17.009 1.00 89.12 186 ILE A N 1
ATOM 1417 C CA . ILE A 1 186 ? 13.501 3.359 17.900 1.00 89.12 186 ILE A CA 1
ATOM 1418 C C . ILE A 1 186 ? 12.580 2.328 17.241 1.00 89.12 186 ILE A C 1
ATOM 1420 O O . ILE A 1 186 ? 12.252 1.316 17.860 1.00 89.12 186 ILE A O 1
ATOM 1424 N N . ILE A 1 187 ? 12.215 2.544 15.974 1.00 89.81 187 ILE A N 1
ATOM 1425 C CA . ILE A 1 187 ? 11.426 1.582 15.195 1.00 89.81 187 ILE A CA 1
ATOM 1426 C C . ILE A 1 187 ? 12.125 0.221 15.129 1.00 89.81 187 ILE A C 1
ATOM 1428 O O . ILE A 1 187 ? 11.477 -0.801 15.347 1.00 89.81 187 ILE A O 1
ATOM 1432 N N . THR A 1 188 ? 13.431 0.198 14.855 1.00 89.81 188 THR A N 1
ATOM 1433 C CA . THR A 1 188 ? 14.212 -1.040 14.768 1.00 89.81 188 THR A CA 1
ATOM 1434 C C . THR A 1 188 ? 14.092 -1.847 16.055 1.00 89.81 188 THR A C 1
ATOM 1436 O O . THR A 1 188 ? 13.718 -3.015 15.995 1.00 89.81 188 THR A O 1
ATOM 1439 N N . ARG A 1 189 ? 14.268 -1.212 17.223 1.00 89.38 189 ARG A N 1
ATOM 1440 C CA . ARG A 1 189 ? 14.101 -1.881 18.526 1.00 89.38 189 ARG A CA 1
ATOM 1441 C C . ARG A 1 189 ? 12.694 -2.469 18.701 1.00 89.38 189 ARG A C 1
ATOM 1443 O O . ARG A 1 189 ? 12.557 -3.610 19.127 1.00 89.38 189 ARG A O 1
ATOM 1450 N N . LEU A 1 190 ? 11.647 -1.725 18.331 1.00 89.44 190 LEU A N 1
ATOM 1451 C CA . LEU A 1 190 ? 10.246 -2.168 18.452 1.00 89.44 190 LEU A CA 1
ATOM 1452 C C . LEU A 1 190 ? 9.888 -3.354 17.539 1.00 89.44 190 LEU A C 1
ATOM 1454 O O . LEU A 1 190 ? 8.955 -4.105 17.842 1.00 89.44 190 LEU A O 1
ATOM 1458 N N . VAL A 1 191 ? 10.579 -3.510 16.409 1.00 89.19 191 VAL A N 1
ATOM 1459 C CA . VAL A 1 191 ? 10.399 -4.652 15.497 1.00 89.19 191 VAL A CA 1
ATOM 1460 C C . VAL A 1 191 ? 11.250 -5.842 15.928 1.00 89.19 191 VAL A C 1
ATOM 1462 O O . VAL A 1 191 ? 10.768 -6.971 15.874 1.00 89.19 191 VAL A O 1
ATOM 1465 N N . GLU A 1 192 ? 12.471 -5.613 16.414 1.00 87.69 192 GLU A N 1
ATOM 1466 C CA . GLU A 1 192 ? 13.333 -6.661 16.981 1.00 87.69 192 GLU A CA 1
ATOM 1467 C C . GLU A 1 192 ? 12.661 -7.366 18.172 1.00 87.69 192 GLU A C 1
ATOM 1469 O O . GLU A 1 192 ? 12.730 -8.590 18.279 1.00 87.69 192 GLU A O 1
ATOM 1474 N N . GLU A 1 193 ? 11.893 -6.634 18.992 1.00 87.06 193 GLU A N 1
ATOM 1475 C CA . GLU A 1 193 ? 11.057 -7.189 20.073 1.00 87.06 193 GLU A CA 1
ATOM 1476 C C . GLU A 1 193 ? 10.062 -8.271 19.590 1.00 87.06 193 GLU A C 1
ATOM 1478 O O . GLU A 1 193 ? 9.574 -9.070 20.393 1.00 87.06 193 GLU A O 1
ATOM 1483 N N . LYS A 1 194 ? 9.744 -8.329 18.288 1.00 86.31 194 LYS A N 1
ATOM 1484 C CA . LYS A 1 194 ? 8.822 -9.317 17.702 1.00 86.31 194 LYS A CA 1
ATOM 1485 C C . LYS A 1 194 ? 9.486 -10.627 17.276 1.00 86.31 194 LYS A C 1
ATOM 1487 O O . LYS A 1 194 ? 8.776 -11.498 16.781 1.00 86.31 194 LYS A O 1
ATOM 1492 N N . ASN A 1 195 ? 10.796 -10.797 17.499 1.00 80.31 195 ASN A N 1
ATOM 1493 C CA . ASN A 1 195 ? 11.549 -12.035 17.230 1.00 80.31 195 ASN A CA 1
ATOM 1494 C C . ASN A 1 195 ? 11.294 -12.615 15.827 1.00 80.31 195 ASN A C 1
ATOM 1496 O O . ASN A 1 195 ? 11.128 -13.823 15.640 1.00 80.31 195 ASN A O 1
ATOM 1500 N N . ILE A 1 196 ? 11.220 -11.736 14.831 1.00 80.25 196 ILE A N 1
ATOM 1501 C CA . ILE A 1 196 ? 10.953 -12.128 13.450 1.00 80.25 196 ILE A CA 1
ATOM 1502 C C . ILE A 1 196 ? 12.215 -12.786 12.884 1.00 80.25 196 ILE A C 1
ATOM 1504 O O . ILE A 1 196 ? 13.304 -12.242 13.069 1.00 80.25 196 ILE A O 1
ATOM 1508 N N . PRO A 1 197 ? 12.105 -13.925 12.175 1.00 73.81 197 PRO A N 1
ATOM 1509 C CA . PRO A 1 197 ? 13.263 -14.549 11.550 1.00 73.81 197 PRO A CA 1
ATOM 1510 C C . PRO A 1 197 ? 13.982 -13.565 10.620 1.00 73.81 197 PRO A C 1
ATOM 1512 O O . PRO A 1 197 ? 13.371 -13.053 9.681 1.00 73.81 197 PRO A O 1
ATOM 1515 N N . GLU A 1 198 ? 15.287 -13.359 10.828 1.00 64.81 198 GLU A N 1
ATOM 1516 C CA . GLU A 1 198 ? 16.125 -12.431 10.039 1.00 64.81 198 GLU A CA 1
ATOM 1517 C C . GLU A 1 198 ? 16.064 -12.695 8.524 1.00 64.81 198 GLU A C 1
ATOM 1519 O O . GLU A 1 198 ? 16.276 -11.799 7.707 1.00 64.81 198 GLU A O 1
ATOM 1524 N N . ALA A 1 199 ? 15.719 -13.925 8.133 1.00 62.34 199 ALA A N 1
ATOM 1525 C CA . ALA A 1 199 ? 15.528 -14.319 6.744 1.00 62.34 199 ALA A CA 1
ATOM 1526 C C . ALA A 1 199 ? 14.361 -13.590 6.045 1.00 62.34 199 ALA A C 1
ATOM 1528 O O . ALA A 1 199 ? 14.334 -13.538 4.814 1.00 62.34 199 ALA A O 1
ATOM 1529 N N . ASN A 1 200 ? 13.403 -13.015 6.783 1.00 77.62 200 ASN A N 1
ATOM 1530 C CA . ASN A 1 200 ? 12.230 -12.355 6.210 1.00 77.62 200 ASN A CA 1
ATOM 1531 C C . ASN A 1 200 ? 12.399 -10.830 6.122 1.00 77.62 200 ASN A C 1
ATOM 1533 O O . ASN A 1 200 ? 11.634 -10.052 6.691 1.00 77.62 200 ASN A O 1
ATOM 1537 N N . ILE A 1 201 ? 13.415 -10.405 5.367 1.00 80.56 201 ILE A N 1
ATOM 1538 C CA . ILE A 1 201 ? 13.786 -8.992 5.185 1.00 80.56 201 ILE A CA 1
ATOM 1539 C C . ILE A 1 201 ? 12.587 -8.150 4.717 1.00 80.56 201 ILE A C 1
ATOM 1541 O O . ILE A 1 201 ? 12.363 -7.059 5.231 1.00 80.56 201 ILE A O 1
ATOM 1545 N N . ALA A 1 202 ? 11.783 -8.670 3.782 1.00 81.19 202 ALA A N 1
ATOM 1546 C CA . ALA A 1 202 ? 10.620 -7.961 3.244 1.00 81.19 202 ALA A CA 1
ATOM 1547 C C . ALA A 1 202 ? 9.552 -7.682 4.315 1.00 81.19 202 ALA A C 1
ATOM 1549 O O . ALA A 1 202 ? 8.972 -6.596 4.334 1.00 81.19 202 ALA A O 1
ATOM 1550 N N . LEU A 1 203 ? 9.323 -8.638 5.219 1.00 86.31 203 LEU A N 1
ATOM 1551 C CA . LEU A 1 203 ? 8.413 -8.469 6.347 1.00 86.31 203 LEU A CA 1
ATOM 1552 C C . LEU A 1 203 ? 8.931 -7.398 7.311 1.00 86.31 203 LEU A C 1
ATOM 1554 O O . LEU A 1 203 ? 8.182 -6.485 7.646 1.00 86.31 203 LEU A O 1
ATOM 1558 N N . CYS A 1 204 ? 10.212 -7.452 7.694 1.00 88.06 204 CYS A N 1
ATOM 1559 C CA . CYS A 1 204 ? 10.815 -6.439 8.568 1.00 88.06 204 CYS A CA 1
ATOM 1560 C C . CYS A 1 204 ? 10.697 -5.031 7.966 1.00 88.06 204 CYS A C 1
ATOM 1562 O O . CYS A 1 204 ? 10.237 -4.111 8.639 1.00 88.06 204 CYS A O 1
ATOM 1564 N N . SER A 1 205 ? 11.016 -4.871 6.677 1.00 87.94 205 SER A N 1
ATOM 1565 C CA . SER A 1 205 ? 10.851 -3.598 5.968 1.00 87.94 205 SER A CA 1
ATOM 1566 C C . SER A 1 205 ? 9.396 -3.111 5.953 1.00 87.94 205 SER A C 1
ATOM 1568 O O . SER A 1 205 ? 9.150 -1.921 6.148 1.00 87.94 205 SER A O 1
ATOM 1570 N N . GLY A 1 206 ? 8.425 -4.012 5.773 1.00 89.62 206 GLY A N 1
ATOM 1571 C CA . GLY A 1 206 ? 6.999 -3.679 5.831 1.00 89.62 206 GLY A CA 1
ATOM 1572 C C . GLY A 1 206 ? 6.542 -3.190 7.211 1.00 89.62 206 GLY A C 1
ATOM 1573 O O . GLY A 1 206 ? 5.732 -2.264 7.296 1.00 89.62 206 GLY A O 1
ATOM 1574 N N . LEU A 1 207 ? 7.097 -3.755 8.288 1.00 91.94 207 LEU A N 1
ATOM 1575 C CA . LEU A 1 207 ? 6.818 -3.330 9.665 1.00 91.94 207 LEU A CA 1
ATOM 1576 C C . LEU A 1 207 ? 7.474 -1.993 10.006 1.00 91.94 207 LEU A C 1
ATOM 1578 O O . LEU A 1 207 ? 6.853 -1.168 10.674 1.00 91.94 207 LEU A O 1
ATOM 1582 N N . TYR A 1 208 ? 8.687 -1.743 9.505 1.00 92.38 208 TYR A N 1
ATOM 1583 C CA . TYR A 1 208 ? 9.333 -0.438 9.642 1.00 92.38 208 TYR A CA 1
ATOM 1584 C C . TYR A 1 208 ? 8.485 0.671 9.024 1.00 92.38 208 TYR A C 1
ATOM 1586 O O . TYR A 1 208 ? 8.243 1.693 9.665 1.00 92.38 208 TYR A O 1
ATOM 1594 N N . VAL A 1 209 ? 7.978 0.447 7.808 1.00 92.69 209 VAL A N 1
ATOM 1595 C CA . VAL A 1 209 ? 7.067 1.391 7.149 1.00 92.69 209 VAL A CA 1
ATOM 1596 C C . VAL A 1 209 ? 5.756 1.531 7.904 1.00 92.69 209 VAL A C 1
ATOM 1598 O O . VAL A 1 209 ? 5.281 2.654 8.060 1.00 92.69 209 VAL A O 1
ATOM 1601 N N . PHE A 1 210 ? 5.183 0.421 8.382 1.00 94.12 210 PHE A N 1
ATOM 1602 C CA . PHE A 1 210 ? 3.947 0.463 9.156 1.00 94.12 210 PHE A CA 1
ATOM 1603 C C . PHE A 1 210 ? 4.084 1.381 10.360 1.00 94.12 210 PHE A C 1
ATOM 1605 O O . PHE A 1 210 ? 3.332 2.344 10.473 1.00 94.12 210 PHE A O 1
ATOM 1612 N N . LEU A 1 211 ? 5.071 1.108 11.218 1.00 91.88 211 LEU A N 1
ATOM 1613 C CA . LEU A 1 211 ? 5.293 1.888 12.425 1.00 91.88 211 LEU A CA 1
ATOM 1614 C C . LEU A 1 211 ? 5.568 3.343 12.068 1.00 91.88 211 LEU A C 1
ATOM 1616 O O . LEU A 1 211 ? 4.896 4.209 12.608 1.00 91.88 211 LEU A O 1
ATOM 1620 N N . TYR A 1 212 ? 6.449 3.611 11.098 1.00 91.94 212 TYR A N 1
ATOM 1621 C CA . TYR A 1 212 ? 6.760 4.974 10.671 1.00 91.94 212 TYR A CA 1
ATOM 1622 C C . TYR A 1 212 ? 5.524 5.764 10.227 1.00 91.94 212 TYR A C 1
ATOM 1624 O O . TYR A 1 212 ? 5.289 6.865 10.731 1.00 91.94 212 TYR A O 1
ATOM 1632 N N . LEU A 1 213 ? 4.721 5.220 9.307 1.00 91.25 213 LEU A N 1
ATOM 1633 C CA . LEU A 1 213 ? 3.520 5.901 8.821 1.00 91.25 213 LEU A CA 1
ATOM 1634 C C . LEU A 1 213 ? 2.476 6.033 9.934 1.00 91.25 213 LEU A C 1
ATOM 1636 O O . LEU A 1 213 ? 1.873 7.096 10.088 1.00 91.25 213 LEU A O 1
ATOM 1640 N N . TYR A 1 214 ? 2.302 4.992 10.747 1.00 90.94 214 TYR A N 1
ATOM 1641 C CA . TYR A 1 214 ? 1.336 4.968 11.836 1.00 90.94 214 TYR A CA 1
ATOM 1642 C C . TYR A 1 214 ? 1.637 6.032 12.895 1.00 90.94 214 TYR A C 1
ATOM 1644 O O . TYR A 1 214 ? 0.799 6.890 13.171 1.00 90.94 214 TYR A O 1
ATOM 1652 N N . THR A 1 215 ? 2.847 6.037 13.457 1.00 89.12 215 THR A N 1
ATOM 1653 C CA . THR A 1 215 ? 3.227 6.970 14.527 1.00 89.12 215 THR A CA 1
ATOM 1654 C C . THR A 1 215 ? 3.389 8.403 14.023 1.00 89.12 215 THR A C 1
ATOM 1656 O O . THR A 1 215 ? 3.194 9.354 14.787 1.00 89.12 215 THR A O 1
ATOM 1659 N N . SER A 1 216 ? 3.677 8.592 12.732 1.00 87.69 216 SER A N 1
ATOM 1660 C CA . SER A 1 216 ? 3.728 9.924 12.121 1.00 87.69 216 SER A CA 1
ATOM 1661 C C . SER A 1 216 ? 2.335 10.511 11.865 1.00 87.69 216 SER A C 1
ATOM 1663 O O . SER A 1 216 ? 2.111 11.681 12.172 1.00 87.69 216 SER A O 1
ATOM 1665 N N . ILE A 1 217 ? 1.387 9.715 11.351 1.00 85.50 217 ILE A N 1
ATOM 1666 C CA . ILE A 1 217 ? 0.066 10.201 10.904 1.00 85.50 217 ILE A CA 1
ATOM 1667 C C . ILE A 1 217 ? -1.015 10.042 11.983 1.00 85.50 217 ILE A C 1
ATOM 1669 O O . ILE A 1 217 ? -1.811 10.952 12.210 1.00 85.50 217 ILE A O 1
ATOM 1673 N N . HIS A 1 218 ? -1.068 8.889 12.648 1.00 83.19 218 HIS A N 1
ATOM 1674 C CA . HIS A 1 218 ? -2.112 8.539 13.619 1.00 83.19 218 HIS A CA 1
ATOM 1675 C C . HIS A 1 218 ? -1.633 8.568 15.082 1.00 83.19 218 HIS A C 1
ATOM 1677 O O . HIS A 1 218 ? -2.437 8.475 16.014 1.00 83.19 218 HIS A O 1
ATOM 1683 N N . ARG A 1 219 ? -0.328 8.791 15.297 1.00 84.19 219 ARG A N 1
ATOM 1684 C CA . ARG A 1 219 ? 0.322 8.873 16.616 1.00 84.19 219 ARG A CA 1
ATOM 1685 C C . ARG A 1 219 ? 0.249 7.536 17.361 1.00 84.19 219 ARG A C 1
ATOM 1687 O O . ARG A 1 219 ? 0.596 6.502 16.804 1.00 84.19 219 ARG A O 1
ATOM 1694 N N . PHE A 1 220 ? -0.154 7.559 18.629 1.00 83.56 220 PHE A N 1
ATOM 1695 C CA . PHE A 1 220 ? -0.151 6.402 19.529 1.00 83.56 220 PHE A CA 1
ATOM 1696 C C . PHE A 1 220 ? -1.560 5.913 19.871 1.00 83.56 220 PHE A C 1
ATOM 1698 O O . PHE A 1 220 ? -1.735 5.119 20.793 1.00 83.56 220 PHE A O 1
ATOM 1705 N N . LYS A 1 221 ? -2.585 6.393 19.157 1.00 82.88 221 LYS A N 1
ATOM 1706 C CA . LYS A 1 221 ? -3.968 5.968 19.396 1.00 82.88 221 LYS A CA 1
ATOM 1707 C C . LYS A 1 221 ? -4.094 4.460 19.138 1.00 82.88 221 LYS A C 1
ATOM 1709 O O . LYS A 1 221 ? -3.439 3.980 18.218 1.00 82.88 221 LYS A O 1
ATOM 1714 N N . PRO A 1 222 ? -4.880 3.710 19.921 1.00 86.06 222 PRO A N 1
ATOM 1715 C CA . PRO A 1 222 ? -5.163 2.307 19.633 1.00 86.06 222 PRO A CA 1
ATOM 1716 C C . PRO A 1 222 ? -5.891 2.144 18.293 1.00 86.06 222 PRO A C 1
ATOM 1718 O O . PRO A 1 222 ? -6.807 2.916 18.000 1.00 86.06 222 PRO A O 1
ATOM 1721 N N . ALA A 1 223 ? -5.510 1.141 17.502 1.00 88.00 223 ALA A N 1
ATOM 1722 C CA . ALA A 1 223 ? -6.181 0.797 16.249 1.00 88.00 223 ALA A CA 1
ATOM 1723 C C . ALA A 1 223 ? -5.888 -0.631 15.808 1.00 88.00 223 ALA A C 1
ATOM 1725 O O . ALA A 1 223 ? -4.882 -1.217 16.194 1.00 88.00 223 ALA A O 1
ATOM 1726 N N . ILE A 1 224 ? -6.760 -1.150 14.950 1.00 88.38 224 ILE A N 1
ATOM 1727 C CA . ILE A 1 224 ? -6.609 -2.445 14.299 1.00 88.38 224 ILE A CA 1
ATOM 1728 C C . ILE A 1 224 ? -6.513 -2.198 12.798 1.00 88.38 224 ILE A C 1
ATOM 1730 O O . ILE A 1 224 ? -7.428 -1.645 12.182 1.00 88.38 224 ILE A O 1
ATOM 1734 N N . VAL A 1 225 ? -5.393 -2.603 12.211 1.00 91.88 225 VAL A N 1
ATOM 1735 C CA . VAL A 1 225 ? -5.087 -2.434 10.794 1.00 91.88 225 VAL A CA 1
ATOM 1736 C C . VAL A 1 225 ? -4.937 -3.807 10.166 1.00 91.88 225 VAL A C 1
ATOM 1738 O O . VAL A 1 225 ? -4.034 -4.553 10.517 1.00 91.88 225 VAL A O 1
ATOM 1741 N N . ALA A 1 226 ? -5.799 -4.146 9.216 1.00 92.19 226 ALA A N 1
ATOM 1742 C CA . ALA A 1 226 ? -5.730 -5.399 8.481 1.00 92.19 226 ALA A CA 1
ATOM 1743 C C . ALA A 1 226 ? -5.338 -5.160 7.023 1.00 92.19 226 ALA A C 1
ATOM 1745 O O . ALA A 1 226 ? -5.912 -4.311 6.343 1.00 92.19 226 ALA A O 1
ATOM 1746 N N . VAL 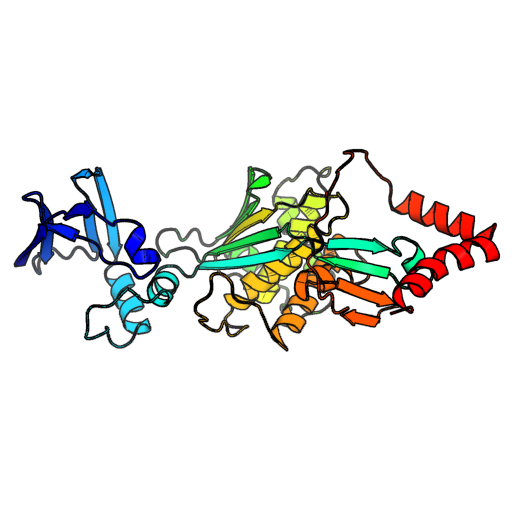A 1 227 ? -4.381 -5.943 6.536 1.00 93.56 227 VAL A N 1
ATOM 1747 C CA . VAL A 1 227 ? -3.787 -5.819 5.204 1.00 93.56 227 VAL A CA 1
ATOM 1748 C C . VAL A 1 227 ? -3.989 -7.122 4.442 1.00 93.56 227 VAL A C 1
ATOM 1750 O O . VAL A 1 227 ? -3.726 -8.207 4.963 1.00 93.56 227 VAL A O 1
ATOM 1753 N N . THR A 1 228 ? -4.445 -6.995 3.200 1.00 92.69 228 THR A N 1
ATOM 1754 C CA . THR A 1 228 ? -4.605 -8.086 2.223 1.00 92.69 228 THR A CA 1
ATOM 1755 C C . THR A 1 228 ? -4.111 -7.605 0.867 1.00 92.69 228 THR A C 1
ATOM 1757 O O . THR A 1 228 ? -4.408 -6.473 0.496 1.00 92.69 228 THR A O 1
ATOM 1760 N N . SER A 1 229 ? -3.386 -8.419 0.116 1.00 91.75 229 SER A N 1
ATOM 1761 C CA . SER A 1 229 ? -2.787 -8.065 -1.164 1.00 91.75 229 SER A CA 1
ATOM 1762 C C . SER A 1 229 ? -2.938 -9.192 -2.175 1.00 91.75 229 SER A C 1
ATOM 1764 O O . SER A 1 229 ? -2.560 -10.335 -1.940 1.00 91.75 229 SER A O 1
ATOM 1766 N N . GLU A 1 230 ? -3.432 -8.835 -3.354 1.00 90.75 230 GLU A N 1
ATOM 1767 C CA . GLU A 1 230 ? -3.480 -9.713 -4.524 1.00 90.75 230 GLU A CA 1
ATOM 1768 C C . GLU A 1 230 ? -2.112 -9.791 -5.230 1.00 90.75 230 GLU A C 1
ATOM 1770 O O . GLU A 1 230 ? -1.909 -10.589 -6.148 1.00 90.75 230 GLU A O 1
ATOM 1775 N N . LEU A 1 231 ? -1.158 -8.942 -4.827 1.00 88.19 231 LEU A N 1
ATOM 1776 C CA . LEU A 1 231 ? 0.149 -8.821 -5.458 1.00 88.19 231 LEU A CA 1
ATOM 1777 C C . LEU A 1 231 ? 1.141 -9.824 -4.851 1.00 88.19 231 LEU A C 1
ATOM 1779 O O . LEU A 1 231 ? 1.417 -9.772 -3.651 1.00 88.19 231 LEU A O 1
ATOM 1783 N N . PRO A 1 232 ? 1.784 -10.681 -5.665 1.00 84.75 232 PRO A N 1
ATOM 1784 C CA . PRO A 1 232 ? 2.828 -11.560 -5.165 1.00 84.75 232 PRO A CA 1
ATOM 1785 C C . PRO A 1 232 ? 4.031 -10.748 -4.672 1.00 84.75 232 PRO A C 1
ATOM 1787 O O . PRO A 1 232 ? 4.608 -9.940 -5.413 1.00 84.75 232 PRO A O 1
ATOM 1790 N N . LEU A 1 233 ? 4.439 -11.005 -3.429 1.00 82.81 233 LEU A N 1
ATOM 1791 C CA . LEU A 1 233 ? 5.583 -10.355 -2.793 1.00 82.81 233 LEU A CA 1
ATOM 1792 C C . LEU A 1 233 ? 6.875 -10.595 -3.588 1.00 82.81 233 LEU A C 1
ATOM 1794 O O . LEU A 1 233 ? 7.161 -11.705 -4.033 1.00 82.81 233 LEU A O 1
ATOM 1798 N N . GLY A 1 234 ? 7.666 -9.535 -3.775 1.00 77.31 234 GLY A N 1
ATOM 1799 C CA . GLY A 1 234 ? 8.988 -9.621 -4.411 1.00 77.31 234 GLY A CA 1
ATOM 1800 C C . GLY A 1 234 ? 8.983 -9.881 -5.925 1.00 77.31 234 GLY A C 1
ATOM 1801 O O . GLY A 1 234 ? 10.043 -10.060 -6.517 1.00 77.31 234 GLY A O 1
ATOM 1802 N N . SER A 1 235 ? 7.818 -9.863 -6.577 1.00 81.06 235 SER A N 1
ATOM 1803 C CA . SER A 1 235 ? 7.671 -10.119 -8.022 1.00 81.06 235 SER A CA 1
ATOM 1804 C C . SER A 1 235 ? 8.048 -8.938 -8.929 1.00 81.06 235 SER A C 1
ATOM 1806 O O . SER A 1 235 ? 8.108 -9.084 -10.149 1.00 81.06 235 SER A O 1
ATOM 1808 N N . GLY A 1 236 ? 8.284 -7.755 -8.352 1.00 82.88 236 GLY A N 1
ATOM 1809 C CA . GLY A 1 236 ? 8.507 -6.516 -9.102 1.00 82.88 236 GLY A CA 1
ATOM 1810 C C . GLY A 1 236 ? 7.225 -5.822 -9.576 1.00 82.88 236 GLY A C 1
ATOM 1811 O O . GLY A 1 236 ? 7.318 -4.826 -10.290 1.00 82.88 236 GLY A O 1
ATOM 1812 N N . LEU A 1 237 ? 6.046 -6.293 -9.148 1.00 87.06 237 LEU A N 1
ATOM 1813 C CA . LEU A 1 237 ? 4.743 -5.685 -9.459 1.00 87.06 237 LEU A CA 1
ATOM 1814 C C . LEU A 1 237 ? 4.373 -4.490 -8.558 1.00 87.06 237 LEU A C 1
ATOM 1816 O O . LEU A 1 237 ? 3.227 -4.053 -8.538 1.00 87.06 237 LEU A O 1
ATOM 1820 N N . GLY A 1 238 ? 5.322 -3.959 -7.782 1.00 88.06 238 GLY A N 1
ATOM 1821 C CA . GLY A 1 238 ? 5.085 -2.793 -6.923 1.00 88.06 238 GLY A CA 1
ATOM 1822 C C . GLY A 1 238 ? 4.229 -3.075 -5.683 1.00 88.06 238 GLY A C 1
ATOM 1823 O O . GLY A 1 238 ? 3.521 -2.184 -5.228 1.00 88.06 238 GLY A O 1
ATOM 1824 N N . SER A 1 239 ? 4.291 -4.287 -5.114 1.00 91.25 239 SER A N 1
ATOM 1825 C CA . SER A 1 239 ? 3.548 -4.632 -3.889 1.00 91.25 239 SER A CA 1
ATOM 1826 C C . SER A 1 239 ? 3.904 -3.729 -2.701 1.00 91.25 239 SER A C 1
ATOM 1828 O O . SER A 1 239 ? 3.023 -3.366 -1.931 1.00 91.25 239 SER A O 1
ATOM 1830 N N . SER A 1 240 ? 5.171 -3.317 -2.572 1.00 91.56 240 SER A N 1
ATOM 1831 C CA . SER A 1 240 ? 5.610 -2.394 -1.517 1.00 91.56 240 SER A CA 1
ATOM 1832 C C . SER A 1 240 ? 5.018 -0.996 -1.696 1.00 91.56 240 SER A C 1
ATOM 1834 O O . SER A 1 240 ? 4.469 -0.438 -0.753 1.00 91.56 240 SER A O 1
ATOM 1836 N N . ALA A 1 241 ? 5.029 -0.470 -2.922 1.00 91.81 241 ALA A N 1
ATOM 1837 C CA . ALA A 1 241 ? 4.452 0.830 -3.231 1.00 91.81 241 ALA A CA 1
ATOM 1838 C C . ALA A 1 241 ? 2.929 0.843 -3.028 1.00 91.81 241 ALA A C 1
ATOM 1840 O O . ALA A 1 241 ? 2.399 1.751 -2.392 1.00 91.81 241 ALA A O 1
ATOM 1841 N N . SER A 1 242 ? 2.239 -0.197 -3.502 1.00 93.88 242 SER A N 1
ATOM 1842 C CA . SER A 1 242 ? 0.805 -0.409 -3.284 1.00 93.88 242 SER A CA 1
ATOM 1843 C C . SER A 1 242 ? 0.466 -0.482 -1.785 1.00 93.88 242 SER A C 1
ATOM 1845 O O . SER A 1 242 ? -0.476 0.163 -1.318 1.00 93.88 242 SER A O 1
ATOM 1847 N N . TYR A 1 243 ? 1.283 -1.181 -0.993 1.00 94.50 243 TYR A N 1
ATOM 1848 C CA . TYR A 1 243 ? 1.163 -1.214 0.464 1.00 94.50 243 TYR A CA 1
ATOM 1849 C C . TYR A 1 243 ? 1.353 0.171 1.106 1.00 94.50 243 TYR A C 1
ATOM 1851 O O . TYR A 1 243 ? 0.483 0.622 1.848 1.00 94.50 243 TYR A O 1
ATOM 1859 N N . CYS A 1 244 ? 2.427 0.891 0.770 1.00 94.56 244 CYS A N 1
ATOM 1860 C CA . CYS A 1 244 ? 2.700 2.238 1.279 1.00 94.56 244 CYS A CA 1
ATOM 1861 C C . CYS A 1 244 ? 1.563 3.225 0.958 1.00 94.56 244 CYS A C 1
ATOM 1863 O O . CYS A 1 244 ? 1.150 3.993 1.827 1.00 94.56 244 CYS A O 1
ATOM 1865 N N . VAL A 1 245 ? 1.041 3.197 -0.275 1.00 94.31 245 VAL A N 1
ATOM 1866 C CA . VAL A 1 245 ? -0.044 4.085 -0.722 1.00 94.31 245 VAL A CA 1
ATOM 1867 C C . VAL A 1 245 ? -1.356 3.768 -0.010 1.00 94.31 245 VAL A C 1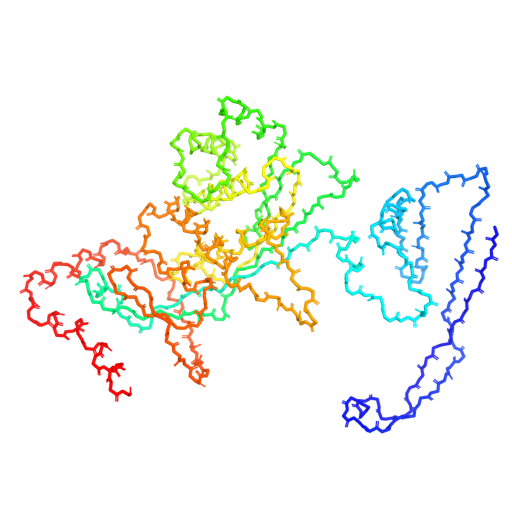
ATOM 1869 O O . VAL A 1 245 ? -1.983 4.674 0.537 1.00 94.31 245 VAL A O 1
ATOM 1872 N N . SER A 1 246 ? -1.768 2.499 0.015 1.00 93.75 246 SER A N 1
ATOM 1873 C CA . SER A 1 246 ? -3.023 2.094 0.664 1.00 93.75 246 SER A CA 1
ATOM 1874 C C . SER A 1 246 ? -2.998 2.351 2.174 1.00 93.75 246 SER A C 1
ATOM 1876 O O . SER A 1 246 ? -3.987 2.830 2.728 1.00 93.75 246 SER A O 1
ATOM 1878 N N . LEU A 1 247 ? -1.857 2.124 2.830 1.00 93.88 247 LEU A N 1
ATOM 1879 C CA . LEU A 1 247 ? -1.686 2.397 4.254 1.00 93.88 247 LEU A CA 1
ATOM 1880 C C . LEU A 1 247 ? -1.719 3.900 4.565 1.00 93.88 247 LEU A C 1
ATOM 1882 O O . LEU A 1 247 ? -2.458 4.319 5.455 1.00 93.88 247 LEU A O 1
ATOM 1886 N N . ALA A 1 248 ? -0.966 4.718 3.822 1.00 92.88 248 ALA A N 1
ATOM 1887 C CA . ALA A 1 248 ? -0.969 6.169 4.006 1.00 92.88 248 ALA A CA 1
ATOM 1888 C C . ALA A 1 248 ? -2.362 6.770 3.759 1.00 92.88 248 ALA A C 1
ATOM 1890 O O . ALA A 1 248 ? -2.809 7.615 4.532 1.00 92.88 248 ALA A O 1
ATOM 1891 N N . ALA A 1 249 ? -3.070 6.302 2.727 1.00 90.94 249 ALA A N 1
ATOM 1892 C CA . ALA A 1 249 ? -4.434 6.732 2.436 1.00 90.94 249 ALA A CA 1
ATOM 1893 C C . ALA A 1 249 ? -5.403 6.398 3.583 1.00 90.94 249 ALA A C 1
ATOM 1895 O O . ALA A 1 249 ? -6.145 7.276 4.018 1.00 90.94 249 ALA A O 1
ATOM 1896 N N . ALA A 1 250 ? -5.366 5.168 4.112 1.00 89.88 250 ALA A N 1
ATOM 1897 C CA . ALA A 1 250 ? -6.225 4.764 5.229 1.00 89.88 250 ALA A CA 1
ATOM 1898 C C . ALA A 1 250 ? -5.948 5.579 6.505 1.00 89.88 250 ALA A C 1
ATOM 1900 O O . ALA A 1 250 ? -6.880 6.038 7.163 1.00 89.88 250 ALA A O 1
ATOM 1901 N N . LEU A 1 251 ? -4.668 5.790 6.828 1.00 89.06 251 LEU A N 1
ATOM 1902 C CA . LEU A 1 251 ? -4.239 6.564 7.993 1.00 89.06 251 LEU A CA 1
ATOM 1903 C C . LEU A 1 251 ? -4.673 8.033 7.905 1.00 89.06 251 LEU A C 1
ATOM 1905 O O . LEU A 1 251 ? -5.192 8.581 8.873 1.00 89.06 251 LEU A O 1
ATOM 1909 N N . LEU A 1 252 ? -4.475 8.674 6.751 1.00 87.19 252 LEU A N 1
ATOM 1910 C CA . LEU A 1 252 ? -4.808 10.089 6.562 1.00 87.19 252 LEU A CA 1
ATOM 1911 C C . LEU A 1 252 ? -6.318 10.340 6.548 1.00 87.19 252 LEU A C 1
ATOM 1913 O O . LEU A 1 252 ? -6.760 11.360 7.076 1.00 87.19 252 LEU A O 1
ATOM 1917 N N . ALA A 1 253 ? -7.091 9.411 5.983 1.00 82.31 253 ALA A N 1
ATOM 1918 C CA . ALA A 1 253 ? -8.548 9.484 5.968 1.00 82.31 253 ALA A CA 1
ATOM 1919 C C . ALA A 1 253 ? -9.158 9.387 7.378 1.00 82.31 253 ALA A C 1
ATOM 1921 O O . ALA A 1 253 ? -10.151 10.048 7.648 1.00 82.31 253 ALA A O 1
ATOM 1922 N N . LEU A 1 254 ? -8.555 8.620 8.297 1.00 77.00 254 LEU A N 1
ATOM 1923 C CA . LEU A 1 254 ? -9.032 8.514 9.687 1.00 77.00 254 LEU A CA 1
ATOM 1924 C C . LEU A 1 254 ? -8.458 9.550 10.651 1.00 77.00 254 LEU A C 1
ATOM 1926 O O . LEU A 1 254 ? -8.994 9.735 11.741 1.00 77.00 254 LEU A O 1
ATOM 1930 N N . SER A 1 255 ? -7.355 10.203 10.292 1.00 70.12 255 SER A N 1
ATOM 1931 C CA . SER A 1 255 ? -6.779 11.298 11.079 1.00 70.12 255 SER A CA 1
ATOM 1932 C C . SER A 1 255 ? -7.415 12.662 10.753 1.00 70.12 255 SER A C 1
ATOM 1934 O O . SER A 1 255 ? -6.786 13.685 11.022 1.00 70.12 255 SER A O 1
ATOM 1936 N N . ASP A 1 256 ? -8.602 12.689 10.126 1.00 64.69 256 ASP A N 1
ATOM 1937 C CA . ASP A 1 256 ? -9.319 13.885 9.633 1.00 64.69 256 ASP A CA 1
ATOM 1938 C C . ASP A 1 256 ? -8.454 14.824 8.764 1.00 64.69 256 ASP A C 1
ATOM 1940 O O . ASP A 1 256 ? -8.745 16.006 8.588 1.00 64.69 256 ASP A O 1
ATOM 1944 N N . SER A 1 257 ? -7.345 14.308 8.222 1.00 58.59 257 SER A N 1
ATOM 1945 C CA . SER A 1 257 ? -6.368 15.090 7.453 1.00 58.59 257 SER A CA 1
ATOM 1946 C C . SER A 1 257 ? -6.751 15.199 5.978 1.00 58.59 257 SER A C 1
ATOM 1948 O O . SER A 1 257 ? -6.206 16.029 5.254 1.00 58.59 257 SER A O 1
ATOM 1950 N N . ILE A 1 258 ? -7.673 14.347 5.532 1.00 60.22 258 ILE A N 1
ATOM 1951 C CA . ILE A 1 258 ? -8.233 14.322 4.186 1.00 60.22 258 ILE A CA 1
ATOM 1952 C C . ILE A 1 258 ? -9.751 14.374 4.324 1.00 60.22 258 ILE A C 1
ATOM 1954 O O . ILE A 1 258 ? -10.341 13.534 4.997 1.00 60.22 258 ILE A O 1
ATOM 1958 N N . SER A 1 259 ? -10.382 15.335 3.648 1.00 56.34 259 SER A N 1
ATOM 1959 C CA . SER A 1 259 ? -11.832 15.361 3.469 1.00 56.34 259 SER A CA 1
ATOM 1960 C C . SER A 1 259 ? -12.241 14.236 2.513 1.00 56.34 259 SER A C 1
ATOM 1962 O O . SER A 1 259 ? -11.920 14.282 1.322 1.00 56.34 259 SER A O 1
ATOM 1964 N N . VAL A 1 260 ? -12.913 13.218 3.041 1.00 59.47 260 VAL A N 1
ATOM 1965 C CA . VAL A 1 260 ? -13.539 12.143 2.263 1.00 59.47 260 VAL A CA 1
ATOM 1966 C C . VAL A 1 260 ? -14.941 12.642 1.905 1.00 59.47 260 VAL A C 1
ATOM 1968 O O . VAL A 1 260 ? -15.743 12.877 2.799 1.00 59.47 260 VAL A O 1
ATOM 1971 N N . ASP A 1 261 ? -15.200 12.909 0.624 1.00 49.66 261 ASP A N 1
ATOM 1972 C CA . ASP A 1 261 ? -16.524 13.340 0.155 1.00 49.66 261 ASP A CA 1
ATOM 1973 C C . ASP A 1 261 ? -17.447 12.111 0.066 1.00 49.66 261 ASP A C 1
ATOM 1975 O O . ASP A 1 261 ? -17.051 11.093 -0.511 1.00 49.66 261 ASP A O 1
ATOM 1979 N N . ASP A 1 262 ? -18.656 12.183 0.632 1.00 50.41 262 ASP A N 1
ATOM 1980 C CA . ASP A 1 262 ? -19.632 11.075 0.733 1.00 50.41 262 ASP A CA 1
ATOM 1981 C C . ASP A 1 262 ? -20.355 10.818 -0.608 1.00 50.41 262 ASP A C 1
ATOM 1983 O O . ASP A 1 262 ? -21.584 10.801 -0.746 1.00 50.41 262 ASP A O 1
ATOM 1987 N N . GLY A 1 263 ? -19.565 10.638 -1.666 1.00 45.00 263 GLY A N 1
ATOM 1988 C CA . GLY A 1 263 ? -20.057 10.284 -2.988 1.00 45.00 263 GLY A CA 1
ATOM 1989 C C . GLY A 1 263 ? -20.732 8.909 -2.987 1.00 45.00 263 GLY A C 1
ATOM 1990 O O . GLY A 1 263 ? -20.179 7.930 -2.497 1.00 45.00 263 GLY A O 1
ATOM 1991 N N . LYS A 1 264 ? -21.914 8.819 -3.613 1.00 44.88 264 LYS A N 1
ATOM 1992 C CA . LYS A 1 264 ? -22.767 7.618 -3.768 1.00 44.88 264 LYS A CA 1
ATOM 1993 C C . LYS A 1 264 ? -22.169 6.482 -4.637 1.00 44.88 264 LYS A C 1
ATOM 1995 O O . LYS A 1 264 ? -22.900 5.882 -5.420 1.00 44.88 264 LYS A O 1
ATOM 2000 N N . ASN A 1 265 ? -20.872 6.188 -4.538 1.00 44.16 265 ASN A N 1
ATOM 2001 C CA . ASN A 1 265 ? -20.194 5.118 -5.282 1.00 44.16 265 ASN A CA 1
ATOM 2002 C C . ASN A 1 265 ? -19.402 4.184 -4.353 1.00 44.16 265 ASN A C 1
ATOM 2004 O O . ASN A 1 265 ? -18.903 4.607 -3.317 1.00 44.16 265 ASN A O 1
ATOM 2008 N N . ASP A 1 266 ? -19.217 2.931 -4.787 1.00 62.28 266 ASP A N 1
ATOM 2009 C CA . ASP A 1 266 ? -18.525 1.856 -4.050 1.00 62.28 266 ASP A CA 1
ATOM 2010 C C . ASP A 1 266 ? -17.094 2.202 -3.573 1.00 62.28 266 ASP A C 1
ATOM 2012 O O . ASP A 1 266 ? -16.610 1.606 -2.612 1.00 62.28 266 ASP A O 1
ATOM 2016 N N . TRP A 1 267 ? -16.397 3.140 -4.232 1.00 71.06 267 TRP A N 1
ATOM 2017 C CA . TRP A 1 267 ? -15.050 3.600 -3.864 1.00 71.06 267 TRP A CA 1
ATOM 2018 C C . TRP A 1 267 ? -14.863 5.093 -4.155 1.00 71.06 267 TRP A C 1
ATOM 2020 O O . TRP A 1 267 ? -15.108 5.534 -5.280 1.00 71.06 267 TRP A O 1
ATOM 2030 N N . LEU A 1 268 ? -14.340 5.849 -3.184 1.00 72.62 268 LEU A N 1
ATOM 2031 C CA . LEU A 1 268 ? -13.937 7.242 -3.387 1.00 72.62 268 LEU A CA 1
ATOM 2032 C C . LEU A 1 268 ? -12.538 7.320 -4.015 1.00 72.62 268 LEU A C 1
ATOM 2034 O O . LEU A 1 268 ? -11.601 6.668 -3.552 1.00 72.62 268 LEU A O 1
ATOM 2038 N N . THR A 1 269 ? -12.388 8.146 -5.050 1.00 76.56 269 THR A N 1
ATOM 2039 C CA . THR A 1 269 ? -11.074 8.477 -5.619 1.00 76.56 269 THR A CA 1
ATOM 2040 C C . THR A 1 269 ? -10.577 9.773 -4.992 1.00 76.56 269 THR A C 1
ATOM 2042 O O . THR A 1 269 ? -11.299 10.763 -4.975 1.00 76.56 269 THR A O 1
ATOM 2045 N N . LEU A 1 270 ? -9.353 9.769 -4.461 1.00 75.44 270 LEU A N 1
ATOM 2046 C CA . LEU A 1 270 ? -8.731 10.983 -3.934 1.00 75.44 270 LEU A CA 1
ATOM 2047 C C . LEU A 1 270 ? -8.422 11.950 -5.084 1.00 75.44 270 LEU A C 1
ATOM 2049 O O . LEU A 1 270 ? -7.973 11.517 -6.143 1.00 75.44 270 LEU A O 1
ATOM 2053 N N . GLU A 1 271 ? -8.604 13.252 -4.866 1.00 73.81 271 GLU A N 1
ATOM 2054 C CA . GLU A 1 271 ? -8.332 14.284 -5.872 1.00 73.81 271 GLU A CA 1
ATOM 2055 C C . GLU A 1 271 ? -7.416 15.397 -5.336 1.00 73.81 271 GLU A C 1
ATOM 2057 O O . GLU A 1 271 ? -7.311 15.636 -4.128 1.00 73.81 271 GLU A O 1
ATOM 2062 N N . GLY A 1 272 ? -6.728 16.081 -6.256 1.00 76.88 272 GLY A N 1
ATOM 2063 C CA . GLY A 1 272 ? -5.944 17.286 -5.977 1.00 76.88 272 GLY A CA 1
ATOM 2064 C C . GLY A 1 272 ? -4.818 17.090 -4.955 1.00 76.88 272 GLY A C 1
ATOM 2065 O O . GLY A 1 272 ? -4.042 16.137 -5.028 1.00 76.88 272 GLY A O 1
ATOM 2066 N N . SER A 1 273 ? -4.731 18.004 -3.984 1.00 77.50 273 SER A N 1
ATOM 2067 C CA . SER A 1 273 ? -3.671 18.038 -2.965 1.00 77.50 273 SER A CA 1
ATOM 2068 C C . SER A 1 273 ? -3.610 16.789 -2.082 1.00 77.50 273 SER A C 1
ATOM 2070 O O . SER A 1 273 ? -2.555 16.492 -1.517 1.00 77.50 273 SER A O 1
ATOM 2072 N N . ASN A 1 274 ? -4.713 16.044 -1.969 1.00 83.00 274 ASN A N 1
ATOM 2073 C CA . ASN A 1 274 ? -4.778 14.830 -1.158 1.00 83.00 274 ASN A CA 1
ATOM 2074 C C . ASN A 1 274 ? -3.983 13.685 -1.805 1.00 83.00 274 ASN A C 1
ATOM 2076 O O . ASN A 1 274 ? -3.275 12.967 -1.099 1.00 83.00 274 ASN A O 1
ATOM 2080 N N . LEU A 1 275 ? -4.017 13.562 -3.141 1.00 83.94 275 LEU A N 1
ATOM 2081 C CA . LEU A 1 275 ? -3.183 12.597 -3.872 1.00 83.94 275 LEU A CA 1
ATOM 2082 C C . LEU A 1 275 ? -1.699 12.892 -3.668 1.00 83.94 275 LEU A C 1
ATOM 2084 O O . LEU A 1 275 ? -0.927 11.986 -3.362 1.00 83.94 275 LEU A O 1
ATOM 2088 N N . ASP A 1 276 ? -1.304 14.160 -3.787 1.00 86.06 276 ASP A N 1
ATOM 2089 C CA . ASP A 1 276 ? 0.090 14.567 -3.606 1.00 86.06 276 ASP A CA 1
ATOM 2090 C C . ASP A 1 276 ? 0.582 14.299 -2.183 1.00 86.06 276 ASP A C 1
ATOM 2092 O O . ASP A 1 276 ? 1.730 13.893 -1.987 1.00 86.06 276 ASP A O 1
ATOM 2096 N N . LEU A 1 277 ? -0.275 14.507 -1.180 1.00 88.56 277 LEU A N 1
ATOM 2097 C CA . LEU A 1 277 ? 0.049 14.220 0.213 1.00 88.56 277 LEU A CA 1
ATOM 2098 C C . LEU A 1 277 ? 0.255 12.718 0.445 1.00 88.56 277 LEU A C 1
ATOM 2100 O O . LEU A 1 277 ? 1.279 12.330 1.012 1.00 88.56 277 LEU A O 1
ATOM 2104 N N . VAL A 1 278 ? -0.671 11.875 -0.029 1.00 90.75 278 VAL A N 1
ATOM 2105 C CA . VAL A 1 278 ? -0.536 10.411 0.057 1.00 90.75 278 VAL A CA 1
ATOM 2106 C C . VAL A 1 278 ? 0.708 9.947 -0.695 1.00 90.75 278 VAL A C 1
ATOM 2108 O O . VAL A 1 278 ? 1.474 9.145 -0.167 1.00 90.75 278 VAL A O 1
ATOM 2111 N N . ASN A 1 279 ? 0.961 10.486 -1.891 1.00 90.75 279 ASN A N 1
ATOM 2112 C CA . ASN A 1 279 ? 2.133 10.144 -2.690 1.00 90.75 279 ASN A CA 1
ATOM 2113 C C . ASN A 1 279 ? 3.441 10.465 -1.957 1.00 90.75 279 ASN A C 1
ATOM 2115 O O . ASN A 1 279 ? 4.361 9.649 -1.961 1.00 90.75 279 ASN A O 1
ATOM 2119 N N . LYS A 1 280 ? 3.525 11.632 -1.304 1.00 91.00 280 LYS A N 1
ATOM 2120 C CA . LYS A 1 280 ? 4.701 12.032 -0.519 1.00 91.00 280 LYS A CA 1
ATOM 2121 C C . LYS A 1 280 ? 4.929 11.093 0.664 1.00 91.00 280 LYS A C 1
ATOM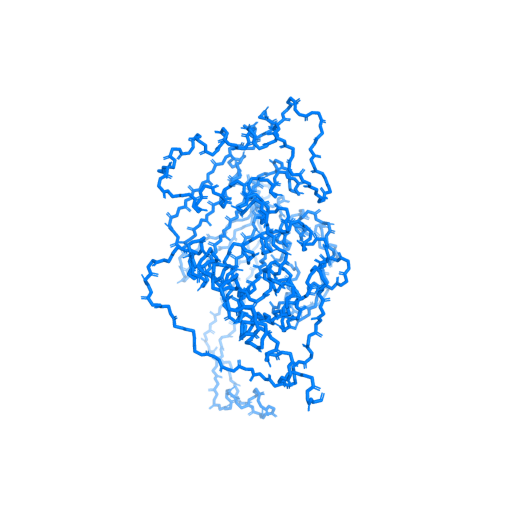 2123 O O . LYS A 1 280 ? 6.048 10.626 0.840 1.00 91.00 280 LYS A O 1
ATOM 2128 N N . TRP A 1 281 ? 3.888 10.763 1.430 1.00 92.50 281 TRP A N 1
ATOM 2129 C CA . TRP A 1 281 ? 4.001 9.792 2.526 1.00 92.50 281 TRP A CA 1
ATOM 2130 C C . TRP A 1 281 ? 4.409 8.403 2.032 1.00 92.50 281 TRP A C 1
ATOM 2132 O O . TRP A 1 281 ? 5.327 7.792 2.580 1.00 92.50 281 TRP A O 1
ATOM 2142 N N . ALA A 1 282 ? 3.782 7.928 0.957 1.00 93.25 282 ALA A N 1
ATOM 2143 C CA . ALA A 1 282 ? 4.117 6.646 0.356 1.00 93.25 282 ALA A CA 1
ATOM 2144 C C . ALA A 1 282 ? 5.558 6.614 -0.178 1.00 93.25 282 ALA A C 1
ATOM 2146 O O . ALA A 1 282 ? 6.232 5.591 -0.063 1.00 93.25 282 ALA A O 1
ATOM 2147 N N . PHE A 1 283 ? 6.055 7.734 -0.713 1.00 91.25 283 PHE A N 1
ATOM 2148 C CA . PHE A 1 283 ? 7.436 7.863 -1.169 1.00 91.25 283 PHE A CA 1
ATOM 2149 C C . PHE A 1 283 ? 8.440 7.733 -0.020 1.00 91.25 283 PHE A C 1
ATOM 2151 O O . PHE A 1 283 ? 9.457 7.061 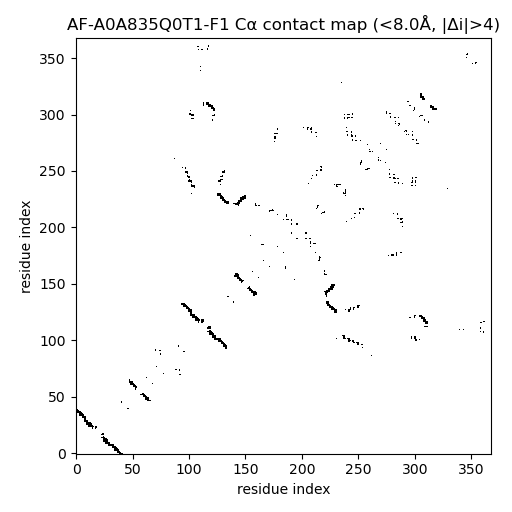-0.179 1.00 91.25 283 PHE A O 1
ATOM 2158 N N . GLU A 1 284 ? 8.163 8.336 1.141 1.00 91.44 284 GLU A N 1
ATOM 2159 C CA . GLU A 1 284 ? 9.012 8.163 2.328 1.00 91.44 284 GLU A CA 1
ATOM 2160 C C . GLU A 1 284 ? 9.003 6.707 2.818 1.00 91.44 284 GLU A C 1
ATOM 2162 O O . GLU A 1 284 ? 10.060 6.164 3.137 1.00 91.44 284 GLU A O 1
ATOM 2167 N N . GLY A 1 285 ? 7.849 6.029 2.776 1.00 91.31 285 GLY A N 1
ATOM 2168 C CA . GLY A 1 285 ? 7.763 4.587 3.040 1.00 91.31 285 GLY A CA 1
ATOM 2169 C C . GLY A 1 285 ? 8.625 3.755 2.080 1.00 91.31 285 GLY A C 1
ATOM 2170 O O . GLY A 1 285 ? 9.416 2.916 2.507 1.00 91.31 285 GLY A O 1
ATOM 2171 N N . GLU A 1 286 ? 8.567 4.041 0.779 1.00 90.81 286 GLU A N 1
ATOM 2172 C CA . GLU A 1 286 ? 9.405 3.372 -0.226 1.00 90.81 286 GLU A CA 1
ATOM 2173 C C . GLU A 1 286 ? 10.908 3.625 -0.018 1.00 90.81 286 GLU A C 1
ATOM 2175 O O . GLU A 1 286 ? 11.724 2.740 -0.287 1.00 90.81 286 GLU A O 1
ATOM 2180 N N . LYS A 1 287 ? 11.303 4.798 0.499 1.00 89.06 287 LYS A N 1
ATOM 2181 C CA . LYS A 1 287 ? 12.704 5.061 0.874 1.00 89.06 287 LYS A CA 1
ATOM 2182 C C . LYS A 1 287 ? 13.157 4.198 2.043 1.00 89.06 287 LYS A C 1
ATOM 2184 O O . LYS A 1 287 ? 14.310 3.786 2.056 1.00 89.06 287 LYS A O 1
ATOM 2189 N N . ILE A 1 288 ? 12.279 3.891 2.995 1.00 88.94 288 ILE A N 1
ATOM 2190 C CA . ILE A 1 288 ? 12.612 2.996 4.112 1.00 88.94 288 ILE A CA 1
ATOM 2191 C C . ILE A 1 288 ? 12.834 1.562 3.607 1.00 88.94 288 ILE A C 1
ATOM 2193 O O . ILE A 1 288 ? 13.763 0.895 4.054 1.00 88.94 288 ILE A O 1
ATOM 2197 N N . ILE A 1 289 ? 12.029 1.095 2.645 1.00 87.06 289 ILE A N 1
ATOM 2198 C CA . ILE A 1 289 ? 12.132 -0.274 2.107 1.00 87.06 289 ILE A CA 1
ATOM 2199 C C . ILE A 1 289 ? 13.334 -0.424 1.164 1.00 87.06 289 ILE A C 1
ATOM 2201 O O . ILE A 1 289 ? 14.105 -1.374 1.289 1.00 87.06 289 ILE A O 1
ATOM 2205 N N . HIS A 1 290 ? 13.498 0.500 0.213 1.00 82.94 290 HIS A N 1
ATOM 2206 C CA . HIS A 1 290 ? 14.452 0.359 -0.900 1.00 82.94 290 HIS A CA 1
ATOM 2207 C C . HIS A 1 290 ? 15.658 1.307 -0.820 1.00 82.94 290 HIS A C 1
ATOM 2209 O O . HIS A 1 290 ? 16.562 1.238 -1.657 1.00 82.94 290 HIS A O 1
ATOM 2215 N N . GLY A 1 291 ? 15.693 2.223 0.150 1.00 81.88 291 GLY A N 1
ATOM 2216 C CA . GLY A 1 291 ? 16.741 3.233 0.327 1.00 81.88 291 GLY A CA 1
ATOM 2217 C C . GLY A 1 291 ? 16.640 4.391 -0.669 1.00 81.88 291 GLY A C 1
ATOM 2218 O O . GLY A 1 291 ? 16.373 5.531 -0.292 1.00 81.88 291 GLY A O 1
ATOM 2219 N N . LYS A 1 292 ? 16.856 4.109 -1.962 1.00 78.25 292 LYS A N 1
ATOM 2220 C CA . LYS A 1 292 ? 16.831 5.108 -3.048 1.00 78.25 292 LYS A CA 1
ATOM 2221 C C . LYS A 1 292 ? 15.838 4.719 -4.158 1.00 78.25 292 LYS A C 1
ATOM 2223 O O . LYS A 1 292 ? 16.270 4.336 -5.249 1.00 78.25 292 LYS A O 1
ATOM 2228 N N . PRO A 1 293 ? 14.521 4.802 -3.900 1.00 79.94 293 PRO A N 1
ATOM 2229 C CA . PRO A 1 293 ? 13.497 4.588 -4.917 1.00 79.94 293 PRO A CA 1
ATOM 2230 C C . PRO A 1 293 ? 13.507 5.712 -5.963 1.00 79.94 293 PRO A C 1
ATOM 2232 O O . PRO A 1 293 ? 13.862 6.855 -5.675 1.00 79.94 293 PRO A O 1
ATOM 2235 N N . SER A 1 294 ? 13.081 5.394 -7.187 1.00 74.75 294 SER A N 1
ATOM 2236 C CA . SER A 1 294 ? 12.919 6.378 -8.270 1.00 74.75 294 SER A CA 1
ATOM 2237 C C . SER A 1 294 ? 11.644 7.215 -8.147 1.00 74.75 294 SER A C 1
ATOM 2239 O O . SER A 1 294 ? 11.529 8.237 -8.814 1.00 74.75 294 SER A O 1
ATOM 2241 N N . GLY A 1 295 ? 10.683 6.776 -7.330 1.00 78.94 295 GLY A N 1
ATOM 2242 C CA . GLY A 1 295 ? 9.375 7.419 -7.188 1.00 78.94 295 GLY A CA 1
ATOM 2243 C C . GLY A 1 295 ? 8.340 6.985 -8.231 1.00 78.94 295 GLY A C 1
ATOM 2244 O O . GLY A 1 295 ? 7.205 7.447 -8.193 1.00 78.94 295 GLY A O 1
ATOM 2245 N N . ILE A 1 296 ? 8.704 6.104 -9.174 1.00 83.25 296 ILE A N 1
ATOM 2246 C CA . ILE A 1 296 ? 7.769 5.642 -10.210 1.00 83.25 296 ILE A CA 1
ATOM 2247 C C . ILE A 1 296 ? 6.720 4.681 -9.640 1.00 83.25 296 ILE A C 1
ATOM 2249 O O . ILE A 1 296 ? 5.557 4.752 -10.018 1.00 83.25 296 ILE A O 1
ATOM 2253 N N . ASP A 1 297 ? 7.110 3.798 -8.719 1.00 87.25 297 ASP A N 1
ATOM 2254 C CA . ASP A 1 297 ? 6.241 2.716 -8.255 1.00 87.25 297 ASP A CA 1
ATOM 2255 C C . ASP A 1 297 ? 5.070 3.258 -7.418 1.00 87.25 297 ASP A C 1
ATOM 2257 O O . ASP A 1 297 ? 3.913 2.905 -7.662 1.00 87.25 297 ASP A O 1
ATOM 2261 N N . ASN A 1 298 ? 5.338 4.181 -6.491 1.00 87.88 298 ASN A N 1
ATOM 2262 C CA . ASN A 1 298 ? 4.306 4.882 -5.723 1.00 87.88 298 ASN A CA 1
ATOM 2263 C C . ASN A 1 298 ? 3.508 5.863 -6.593 1.00 87.88 298 ASN A C 1
ATOM 2265 O O . ASN A 1 298 ? 2.292 5.911 -6.439 1.00 87.88 298 ASN A O 1
ATOM 2269 N N . ALA A 1 299 ? 4.140 6.563 -7.547 1.00 87.12 299 ALA A N 1
ATOM 2270 C CA . ALA A 1 299 ? 3.425 7.440 -8.477 1.00 87.12 299 ALA A CA 1
ATOM 2271 C C . ALA A 1 299 ? 2.399 6.668 -9.329 1.00 87.12 299 ALA A C 1
ATOM 2273 O O . ALA A 1 299 ? 1.259 7.101 -9.477 1.00 87.12 299 ALA A O 1
ATOM 2274 N N . VAL A 1 300 ? 2.762 5.494 -9.852 1.00 88.88 300 VAL A N 1
ATOM 2275 C CA . VAL A 1 300 ? 1.814 4.641 -10.589 1.00 88.88 300 VAL A CA 1
ATOM 2276 C C . VAL A 1 300 ? 0.711 4.129 -9.664 1.00 88.88 300 VAL A C 1
ATOM 2278 O O . VAL A 1 300 ? -0.453 4.112 -10.052 1.00 88.88 300 VAL A O 1
ATOM 2281 N N . SER A 1 301 ? 1.059 3.759 -8.430 1.00 90.12 301 SER A N 1
ATOM 2282 C CA . SER A 1 301 ? 0.093 3.246 -7.453 1.00 90.12 301 SER A CA 1
ATOM 2283 C C . SER A 1 301 ? -0.906 4.316 -6.977 1.00 90.12 301 SER A C 1
ATOM 2285 O O . SER A 1 301 ? -2.025 3.969 -6.620 1.00 90.12 301 SER A O 1
ATOM 2287 N N . ILE A 1 302 ? -0.540 5.606 -6.978 1.00 88.62 302 ILE A N 1
ATOM 2288 C CA . ILE A 1 302 ? -1.425 6.708 -6.551 1.00 88.62 302 ILE A CA 1
ATOM 2289 C C . ILE A 1 302 ? -2.215 7.327 -7.710 1.00 88.62 302 ILE A C 1
ATOM 2291 O O . ILE A 1 302 ? -3.429 7.479 -7.609 1.00 88.62 302 ILE A O 1
ATOM 2295 N N . PHE A 1 303 ? -1.555 7.670 -8.820 1.00 83.56 303 PHE A N 1
ATOM 2296 C CA . PHE A 1 303 ? -2.201 8.336 -9.958 1.00 83.56 303 PHE A CA 1
ATOM 2297 C C . PHE A 1 303 ? -2.909 7.341 -10.885 1.00 83.56 303 PHE A C 1
ATOM 2299 O O . PHE A 1 303 ? -3.755 7.725 -11.698 1.00 83.56 303 PHE A O 1
ATOM 2306 N N . GLY A 1 304 ? -2.574 6.054 -10.759 1.00 82.94 304 GLY A N 1
ATOM 2307 C CA . GLY A 1 304 ? -3.097 4.998 -11.604 1.00 82.94 304 GLY A CA 1
ATOM 2308 C C . GLY A 1 304 ? -2.705 5.181 -13.071 1.00 82.94 304 GLY A C 1
ATOM 2309 O O . GLY A 1 304 ? -1.752 5.883 -13.417 1.00 82.94 304 GLY A O 1
ATOM 2310 N N . LYS A 1 305 ? -3.507 4.570 -13.951 1.00 83.75 305 LYS A N 1
ATOM 2311 C CA . LYS A 1 305 ? -3.417 4.725 -15.412 1.00 83.75 305 LYS A CA 1
ATOM 2312 C C . LYS A 1 305 ? -2.020 4.365 -15.937 1.00 83.75 305 LYS A C 1
ATOM 2314 O O . LYS A 1 305 ? -1.385 3.442 -15.434 1.00 83.75 305 LYS A O 1
ATOM 2319 N N . VAL A 1 306 ? -1.581 5.045 -16.995 1.00 85.81 306 VAL A N 1
ATOM 2320 C CA . VAL A 1 306 ? -0.282 4.863 -17.639 1.00 85.81 306 VAL A CA 1
ATOM 2321 C C . VAL A 1 306 ? 0.543 6.127 -17.431 1.00 85.81 306 VAL A C 1
ATOM 2323 O O . VAL A 1 306 ? 0.091 7.227 -17.748 1.00 85.81 306 VAL A O 1
ATOM 2326 N N . LEU A 1 307 ? 1.755 5.967 -16.907 1.00 85.06 307 LEU A N 1
ATOM 2327 C CA . LEU A 1 307 ? 2.699 7.043 -16.633 1.00 85.06 307 LEU A CA 1
ATOM 2328 C C . LEU A 1 307 ? 3.967 6.868 -17.465 1.00 85.06 307 LEU A C 1
ATOM 2330 O O . LEU A 1 307 ? 4.545 5.782 -17.545 1.00 85.06 307 LEU A O 1
ATOM 2334 N N . MET A 1 308 ? 4.420 7.969 -18.048 1.00 83.06 308 MET A N 1
ATOM 2335 C CA . MET A 1 308 ? 5.742 8.123 -18.631 1.00 83.06 308 MET A CA 1
ATOM 2336 C C . MET A 1 308 ? 6.674 8.747 -17.601 1.00 83.06 308 MET A C 1
ATOM 2338 O O . MET A 1 308 ? 6.339 9.741 -16.961 1.00 83.06 308 MET A O 1
ATOM 2342 N N . PHE A 1 309 ? 7.863 8.172 -17.470 1.00 79.12 309 PHE A N 1
ATOM 2343 C CA . PHE A 1 309 ? 8.903 8.660 -16.580 1.00 79.12 309 PHE A CA 1
ATOM 2344 C C . PHE A 1 309 ? 10.192 8.909 -17.357 1.00 79.12 309 PHE A C 1
ATOM 2346 O O . PHE A 1 309 ? 10.666 8.031 -18.085 1.00 79.12 309 PHE A O 1
ATOM 2353 N N . LYS A 1 310 ? 10.789 10.088 -17.172 1.00 79.19 310 LYS A N 1
ATOM 2354 C CA . LYS A 1 310 ? 12.096 10.432 -17.737 1.00 79.19 310 LYS A CA 1
ATOM 2355 C C . LYS A 1 310 ? 12.884 11.290 -16.756 1.00 79.19 310 LYS A C 1
ATOM 2357 O O . LYS A 1 310 ? 12.522 12.428 -16.504 1.00 79.19 310 LYS A O 1
ATOM 2362 N N . SER A 1 311 ? 13.988 10.757 -16.236 1.00 68.94 311 SER A N 1
ATOM 2363 C CA . SER A 1 311 ? 14.942 11.510 -15.404 1.00 68.94 311 SER A CA 1
ATOM 2364 C C . SER A 1 311 ? 14.318 12.290 -14.231 1.00 68.94 311 SER A C 1
ATOM 2366 O O . SER A 1 311 ? 14.813 13.355 -13.879 1.00 68.94 311 SER A O 1
ATOM 2368 N N . GLY A 1 312 ? 13.260 11.757 -13.611 1.00 68.19 312 GLY A N 1
ATOM 2369 C CA . GLY A 1 312 ? 12.549 12.406 -12.501 1.00 68.19 312 GLY A CA 1
ATOM 2370 C C . GLY A 1 312 ? 11.249 13.104 -12.906 1.00 68.19 312 GLY A C 1
ATOM 2371 O O . GLY A 1 312 ? 10.393 13.297 -12.048 1.00 68.19 312 GLY A O 1
ATOM 2372 N N . ASP A 1 313 ? 11.060 13.396 -14.194 1.00 75.06 313 ASP A N 1
ATOM 2373 C CA . ASP A 1 313 ? 9.818 13.970 -14.707 1.00 75.06 313 ASP A CA 1
ATOM 2374 C C . ASP A 1 313 ? 8.780 12.873 -14.953 1.00 75.06 313 ASP A C 1
ATOM 2376 O O . ASP A 1 313 ? 9.065 11.852 -15.592 1.00 75.06 313 ASP A O 1
ATOM 2380 N N . LEU A 1 314 ? 7.566 13.107 -14.455 1.00 78.31 314 LEU A N 1
ATOM 2381 C CA . LEU A 1 314 ? 6.402 12.240 -14.609 1.00 78.31 314 LEU A CA 1
ATOM 2382 C C . LEU A 1 314 ? 5.367 12.929 -15.499 1.00 78.31 314 LEU A C 1
ATOM 2384 O O . LEU A 1 314 ? 4.956 14.055 -15.224 1.00 78.31 314 LEU A O 1
ATOM 2388 N N . SER A 1 315 ? 4.909 12.239 -16.541 1.00 80.69 315 SER A N 1
ATOM 2389 C CA . SER A 1 315 ? 3.787 12.682 -17.367 1.00 80.69 315 SER A CA 1
ATOM 2390 C C . SER A 1 315 ? 2.760 11.568 -17.529 1.00 80.69 315 SER A C 1
ATOM 2392 O O . SER A 1 315 ? 3.092 10.402 -17.739 1.00 80.69 315 SER A O 1
ATOM 2394 N N . GLN A 1 316 ? 1.481 11.915 -17.404 1.00 79.94 316 GLN A N 1
ATOM 2395 C CA . GLN A 1 316 ? 0.401 10.950 -17.567 1.00 79.94 316 GLN A CA 1
ATOM 2396 C C . GLN A 1 316 ? 0.093 10.755 -19.052 1.00 79.94 316 GLN A C 1
ATOM 2398 O O . GLN A 1 316 ? -0.103 11.720 -19.792 1.00 79.94 316 GLN A O 1
ATOM 2403 N N . VAL A 1 317 ? -0.008 9.498 -19.474 1.00 79.19 317 VAL A N 1
ATOM 2404 C CA . VAL A 1 317 ? -0.445 9.132 -20.820 1.00 79.19 317 VAL A CA 1
ATOM 2405 C C . VAL A 1 317 ? -1.945 8.868 -20.790 1.00 79.19 317 VAL A C 1
ATOM 2407 O O . VAL A 1 317 ? -2.446 8.095 -19.972 1.00 79.19 317 VAL A O 1
ATOM 2410 N N . GLN A 1 318 ? -2.679 9.521 -21.687 1.00 73.25 318 GLN A N 1
ATOM 2411 C CA . GLN A 1 318 ? -4.099 9.248 -21.876 1.00 73.25 318 GLN A CA 1
ATOM 2412 C C . GLN A 1 318 ? -4.251 7.985 -22.725 1.00 73.25 318 GLN A C 1
ATOM 2414 O O . GLN A 1 318 ? -3.958 7.990 -23.919 1.00 73.25 318 GLN A O 1
ATOM 2419 N N . CYS A 1 319 ? -4.713 6.899 -22.110 1.00 67.62 319 CYS A N 1
ATOM 2420 C CA . CYS A 1 319 ? -5.125 5.698 -22.827 1.00 67.62 319 CYS A CA 1
ATOM 2421 C C . CYS A 1 319 ? -6.647 5.682 -22.944 1.00 67.62 319 CYS A C 1
ATOM 2423 O O . CYS A 1 319 ? -7.355 5.659 -21.942 1.00 67.62 319 CYS A O 1
ATOM 2425 N N . THR A 1 320 ? -7.150 5.678 -24.176 1.00 64.94 320 THR A N 1
ATOM 2426 C CA . THR A 1 320 ? -8.588 5.656 -24.481 1.00 64.94 320 THR A CA 1
ATOM 2427 C C . THR A 1 320 ? -9.188 4.248 -24.481 1.00 64.94 320 THR A C 1
ATOM 2429 O O . THR A 1 320 ? -10.408 4.115 -24.520 1.00 64.94 320 THR A O 1
ATOM 2432 N N . LEU A 1 321 ? -8.362 3.195 -24.424 1.00 72.25 321 LEU A N 1
ATOM 2433 C CA . LEU A 1 321 ? -8.796 1.799 -24.502 1.00 72.25 321 LEU A CA 1
ATOM 2434 C C . LEU A 1 321 ? -8.327 0.982 -23.286 1.00 72.25 321 LEU A C 1
ATOM 2436 O O . LEU A 1 321 ? -7.166 1.109 -22.887 1.00 72.25 321 LEU A O 1
ATOM 2440 N N . PRO A 1 322 ? -9.184 0.104 -22.728 1.00 76.50 322 PRO A N 1
ATOM 2441 C CA . PRO A 1 322 ? -8.790 -0.803 -21.657 1.00 76.50 322 PRO A CA 1
ATOM 2442 C C . PRO A 1 322 ? -7.832 -1.880 -22.186 1.00 76.50 322 PRO A C 1
ATOM 2444 O O . PRO A 1 322 ? -8.155 -2.625 -23.115 1.00 76.50 322 PRO A O 1
ATOM 2447 N N . LEU A 1 323 ? -6.650 -1.984 -21.576 1.00 79.75 323 LEU A N 1
ATOM 2448 C CA . LEU A 1 323 ? -5.655 -3.008 -21.893 1.00 79.75 323 LEU A CA 1
ATOM 2449 C C . LEU A 1 323 ? -5.904 -4.255 -21.039 1.00 79.75 323 LEU A C 1
ATOM 2451 O O . LEU A 1 323 ? -5.780 -4.213 -19.819 1.00 79.75 323 LEU A O 1
ATOM 2455 N N . ARG A 1 324 ? -6.228 -5.383 -21.678 1.00 84.81 324 ARG A N 1
ATOM 2456 C CA . ARG A 1 324 ? -6.309 -6.688 -21.002 1.00 84.81 324 ARG A CA 1
ATOM 2457 C C . ARG A 1 324 ? -4.966 -7.396 -21.110 1.00 84.81 324 ARG A C 1
ATOM 2459 O O . ARG A 1 324 ? -4.484 -7.625 -22.216 1.00 84.81 324 ARG A O 1
ATOM 2466 N N . MET A 1 325 ? -4.376 -7.742 -19.971 1.00 84.25 325 MET A N 1
ATOM 2467 C CA . MET A 1 325 ? -3.044 -8.342 -19.895 1.00 84.25 325 MET A CA 1
ATOM 2468 C C . MET A 1 325 ? -3.088 -9.657 -19.120 1.00 84.25 325 MET A C 1
ATOM 2470 O O . MET A 1 325 ? -3.825 -9.786 -18.147 1.00 84.25 325 MET A O 1
ATOM 2474 N N . LEU A 1 326 ? -2.264 -10.621 -19.537 1.00 89.25 326 LEU A N 1
ATOM 2475 C CA . LEU A 1 326 ? -1.999 -11.836 -18.772 1.00 89.25 326 LEU A CA 1
ATOM 2476 C C . LEU A 1 326 ? -0.687 -11.658 -18.005 1.00 89.25 326 LEU A C 1
ATOM 2478 O O . LEU A 1 326 ? 0.384 -11.592 -18.610 1.00 89.25 326 LEU A O 1
ATOM 2482 N N . VAL A 1 327 ? -0.759 -11.596 -16.676 1.00 86.62 327 VAL A N 1
ATOM 2483 C CA . VAL A 1 327 ? 0.430 -11.532 -15.818 1.00 86.62 327 VAL A CA 1
ATOM 2484 C C . VAL A 1 327 ? 0.881 -12.952 -15.492 1.00 86.62 327 VAL A C 1
ATOM 2486 O O . VAL A 1 327 ? 0.129 -13.732 -14.918 1.00 86.62 327 VAL A O 1
ATOM 2489 N N . THR A 1 328 ? 2.116 -13.295 -15.861 1.00 88.06 328 THR A N 1
ATOM 2490 C CA . THR A 1 328 ? 2.700 -14.617 -15.588 1.00 88.06 328 THR A CA 1
ATOM 2491 C C . THR A 1 328 ? 3.877 -14.484 -14.630 1.00 88.06 328 THR A C 1
ATOM 2493 O O . THR A 1 328 ? 4.886 -13.862 -14.963 1.00 88.06 328 THR A O 1
ATOM 2496 N N . ASN A 1 329 ? 3.774 -15.101 -13.451 1.00 85.31 329 ASN A N 1
ATOM 2497 C CA . ASN A 1 329 ? 4.896 -15.226 -12.526 1.00 85.31 329 ASN A CA 1
ATOM 2498 C C . ASN A 1 329 ? 5.627 -16.554 -12.762 1.00 85.31 329 ASN A C 1
ATOM 2500 O O . ASN A 1 329 ? 5.073 -17.630 -12.564 1.00 85.31 329 ASN A O 1
ATOM 2504 N N . THR A 1 330 ? 6.895 -16.476 -13.164 1.00 85.56 330 THR A N 1
ATOM 2505 C CA . THR A 1 330 ? 7.744 -17.651 -13.411 1.00 85.56 330 THR A CA 1
ATOM 2506 C C . THR A 1 330 ? 8.215 -18.358 -12.136 1.00 85.56 330 THR A C 1
ATOM 2508 O O . THR A 1 330 ? 8.817 -19.419 -12.241 1.00 85.56 330 THR A O 1
ATOM 2511 N N . ASN A 1 331 ? 8.059 -17.748 -10.952 1.00 80.19 331 ASN A N 1
ATOM 2512 C CA . ASN A 1 331 ? 8.600 -18.203 -9.656 1.00 80.19 331 ASN A CA 1
ATOM 2513 C C . ASN A 1 331 ? 10.130 -18.418 -9.603 1.00 80.19 331 ASN A C 1
ATOM 2515 O O . ASN A 1 331 ? 10.666 -18.887 -8.603 1.00 80.19 331 ASN A O 1
ATOM 2519 N N . ALA A 1 332 ? 10.857 -18.040 -10.656 1.00 81.38 332 ALA A N 1
ATOM 2520 C CA . ALA A 1 332 ? 12.312 -18.046 -10.683 1.00 81.38 332 ALA A CA 1
ATOM 2521 C C . ALA A 1 332 ? 12.882 -16.858 -9.894 1.00 81.38 332 ALA A C 1
ATOM 2523 O O . ALA A 1 332 ? 12.529 -15.705 -10.160 1.00 81.38 332 ALA A O 1
ATOM 2524 N N . ALA A 1 333 ? 13.808 -17.136 -8.973 1.00 75.12 333 ALA A N 1
ATOM 2525 C CA . ALA A 1 333 ? 14.548 -16.110 -8.247 1.00 75.12 333 ALA A CA 1
ATOM 2526 C C . ALA A 1 333 ? 15.412 -15.272 -9.205 1.00 75.12 333 ALA A C 1
ATOM 2528 O O . ALA A 1 333 ? 16.011 -15.795 -10.148 1.00 75.12 333 ALA A O 1
ATOM 2529 N N . ARG A 1 334 ? 15.489 -13.959 -8.966 1.00 72.06 334 ARG A N 1
ATOM 2530 C CA . ARG A 1 334 ? 16.231 -13.018 -9.818 1.00 72.06 334 ARG A CA 1
ATOM 2531 C C . ARG A 1 334 ? 17.110 -12.116 -8.967 1.00 72.06 334 ARG A C 1
ATOM 2533 O O . ARG A 1 334 ? 16.690 -11.644 -7.918 1.00 72.06 334 ARG A O 1
ATOM 2540 N N . ASN A 1 335 ? 18.315 -11.829 -9.455 1.00 75.62 335 ASN A N 1
ATOM 2541 C CA . ASN A 1 335 ? 19.182 -10.814 -8.868 1.00 75.62 335 ASN A CA 1
ATOM 2542 C C . ASN A 1 335 ? 19.136 -9.545 -9.729 1.00 75.62 335 ASN A C 1
ATOM 2544 O O . ASN A 1 335 ? 19.890 -9.397 -10.694 1.00 75.62 335 ASN A O 1
ATOM 2548 N N . THR A 1 336 ? 18.238 -8.624 -9.377 1.00 74.06 336 THR A N 1
ATOM 2549 C CA . THR A 1 336 ? 18.036 -7.360 -10.103 1.00 74.06 336 THR A CA 1
ATOM 2550 C C . THR A 1 336 ? 19.322 -6.537 -10.187 1.00 74.06 336 THR A C 1
ATOM 2552 O O . THR A 1 336 ? 19.617 -5.957 -11.230 1.00 74.06 336 THR A O 1
ATOM 2555 N N . LYS A 1 337 ? 20.146 -6.547 -9.130 1.00 73.81 337 LYS A N 1
ATOM 2556 C CA . LYS A 1 337 ? 21.429 -5.831 -9.097 1.00 73.81 337 LYS A CA 1
ATOM 2557 C C . LYS A 1 337 ? 22.415 -6.393 -10.124 1.00 73.81 337 LYS A C 1
ATOM 2559 O O . LYS A 1 337 ? 23.073 -5.624 -10.822 1.00 73.81 337 LYS A O 1
ATOM 2564 N N . ALA A 1 338 ? 22.483 -7.718 -10.256 1.00 79.44 338 ALA A N 1
ATOM 2565 C CA . ALA A 1 338 ? 23.320 -8.377 -11.256 1.00 79.44 338 ALA A CA 1
ATOM 2566 C C . ALA A 1 338 ? 22.847 -8.082 -12.691 1.00 79.44 338 ALA A C 1
ATOM 2568 O O . ALA A 1 338 ? 23.677 -7.830 -13.563 1.00 79.44 338 ALA A O 1
ATOM 2569 N N . LEU A 1 339 ? 21.530 -8.047 -12.929 1.00 82.38 339 LEU A N 1
ATOM 2570 C CA . LEU A 1 339 ? 20.964 -7.696 -14.238 1.00 82.38 339 LEU A CA 1
ATOM 2571 C C . LEU A 1 339 ? 21.292 -6.252 -14.632 1.00 82.38 339 LEU A C 1
ATOM 2573 O O . LEU A 1 339 ? 21.797 -6.024 -15.730 1.00 82.38 339 LEU A O 1
ATOM 2577 N N . VAL A 1 340 ? 21.096 -5.292 -13.721 1.00 81.44 340 VAL A N 1
ATOM 2578 C CA . VAL A 1 340 ? 21.445 -3.879 -13.955 1.00 81.44 340 VAL A CA 1
ATOM 2579 C C . VAL A 1 340 ? 22.944 -3.725 -14.233 1.00 81.44 340 VAL A C 1
ATOM 2581 O O . VAL A 1 340 ? 23.325 -3.060 -15.194 1.00 81.44 340 VAL A O 1
ATOM 2584 N N . ALA A 1 341 ? 23.807 -4.389 -13.456 1.00 81.69 341 ALA A N 1
ATOM 2585 C CA . ALA A 1 341 ? 25.251 -4.374 -13.696 1.00 81.69 341 ALA A CA 1
ATOM 2586 C C . ALA A 1 341 ? 25.624 -4.975 -15.065 1.00 81.69 341 ALA A C 1
ATOM 2588 O O . ALA A 1 341 ? 26.488 -4.444 -15.767 1.00 81.69 341 ALA A O 1
ATOM 2589 N N . GLY A 1 342 ? 24.950 -6.055 -15.470 1.00 85.88 342 GLY A N 1
ATOM 2590 C CA . GLY A 1 342 ? 25.127 -6.685 -16.776 1.00 85.88 342 GLY A CA 1
ATOM 2591 C C . GLY A 1 342 ? 24.738 -5.769 -17.938 1.00 85.88 342 GLY A C 1
ATOM 2592 O O . GLY A 1 342 ? 25.478 -5.690 -18.922 1.00 85.88 342 GLY A O 1
ATOM 2593 N N . VAL A 1 343 ? 23.626 -5.036 -17.813 1.00 85.19 343 VAL A N 1
ATOM 2594 C CA . VAL A 1 343 ? 23.206 -4.033 -18.804 1.00 85.19 343 VAL A CA 1
ATOM 2595 C C . VAL A 1 343 ? 24.237 -2.911 -18.891 1.00 85.19 343 VAL A C 1
ATOM 2597 O O . VAL A 1 343 ? 24.723 -2.642 -19.988 1.00 85.19 343 VAL A O 1
ATOM 2600 N N . SER A 1 344 ? 24.667 -2.339 -17.762 1.00 85.12 344 SER A N 1
ATOM 2601 C CA . SER A 1 344 ? 25.700 -1.292 -17.737 1.00 85.12 344 SER A CA 1
ATOM 2602 C C . SER A 1 344 ? 27.010 -1.730 -18.402 1.00 85.12 344 SER A C 1
ATOM 2604 O O . SER A 1 344 ? 27.607 -0.968 -19.159 1.00 85.12 344 SER A O 1
ATOM 2606 N N . ASN A 1 345 ? 27.439 -2.978 -18.188 1.00 88.00 345 ASN A N 1
ATOM 2607 C CA . ASN A 1 345 ? 28.629 -3.535 -18.841 1.00 88.00 345 ASN A CA 1
ATOM 2608 C C . ASN A 1 345 ? 28.425 -3.724 -20.358 1.00 88.00 345 ASN A C 1
ATOM 2610 O O . ASN A 1 345 ? 29.343 -3.550 -21.152 1.00 88.00 345 ASN A O 1
ATOM 2614 N N . ARG A 1 346 ? 27.209 -4.055 -20.802 1.00 87.94 346 ARG A N 1
ATOM 2615 C CA . ARG A 1 346 ? 26.905 -4.155 -22.236 1.00 87.94 346 ARG A CA 1
ATOM 2616 C C . ARG A 1 346 ? 26.848 -2.780 -22.907 1.00 87.94 346 ARG A C 1
ATOM 2618 O O . ARG A 1 346 ? 27.313 -2.653 -24.037 1.00 87.94 346 ARG A O 1
ATOM 2625 N N . VAL A 1 347 ? 26.343 -1.761 -22.207 1.00 87.25 347 VAL A N 1
ATOM 2626 C CA . VAL A 1 347 ? 26.344 -0.360 -22.662 1.00 87.25 347 VAL A CA 1
ATOM 2627 C C . VAL A 1 347 ? 27.768 0.139 -22.882 1.00 87.25 347 VAL A C 1
ATOM 2629 O O . VAL A 1 347 ? 28.039 0.718 -23.930 1.00 87.25 347 VAL A O 1
ATOM 2632 N N . SER A 1 348 ? 28.698 -0.143 -21.962 1.00 87.88 348 SER A N 1
ATOM 2633 C CA . SER A 1 348 ? 30.096 0.277 -22.128 1.00 87.88 348 SER A CA 1
ATOM 2634 C C . SER A 1 348 ? 30.805 -0.423 -23.294 1.00 87.88 348 SER A C 1
ATOM 2636 O O . SER A 1 348 ? 31.631 0.197 -23.958 1.00 87.88 348 SER A O 1
ATOM 2638 N N . ARG A 1 349 ? 30.469 -1.687 -23.592 1.00 90.62 349 ARG A N 1
ATOM 2639 C CA . ARG A 1 349 ? 31.047 -2.434 -24.729 1.00 90.62 349 ARG A CA 1
ATOM 2640 C C . ARG A 1 349 ? 30.452 -2.057 -26.085 1.00 90.62 349 ARG A C 1
ATOM 2642 O O . ARG A 1 349 ? 31.154 -2.112 -27.091 1.00 90.62 349 ARG A O 1
ATOM 2649 N N . HIS A 1 350 ? 29.162 -1.725 -26.133 1.00 89.12 350 HIS A N 1
ATOM 2650 C CA . HIS A 1 350 ? 28.411 -1.551 -27.381 1.00 89.12 350 HIS A CA 1
ATOM 2651 C C . HIS A 1 350 ? 27.513 -0.308 -27.346 1.00 89.12 350 HIS A C 1
ATOM 2653 O O . HIS A 1 350 ? 26.299 -0.399 -27.539 1.00 89.12 350 HIS A O 1
ATOM 2659 N N . LEU A 1 351 ? 28.117 0.863 -27.124 1.00 85.56 351 LEU A N 1
ATOM 2660 C CA . LEU A 1 351 ? 27.407 2.124 -26.884 1.00 85.56 351 LEU A CA 1
ATOM 2661 C C 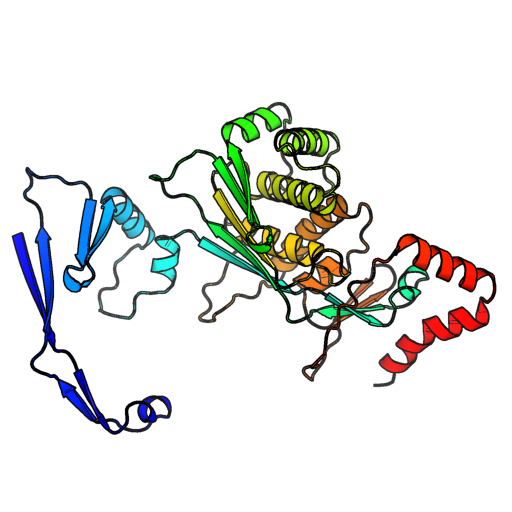. LEU A 1 351 ? 26.356 2.452 -27.962 1.00 85.56 351 LEU A C 1
ATOM 2663 O O . LEU A 1 351 ? 25.194 2.681 -27.637 1.00 85.56 351 LEU A O 1
ATOM 2667 N N . GLY A 1 352 ? 26.740 2.418 -29.245 1.00 85.44 352 GLY A N 1
ATOM 2668 C CA . GLY A 1 352 ? 25.850 2.780 -30.356 1.00 85.44 352 GLY A CA 1
ATOM 2669 C C . GLY A 1 352 ? 24.652 1.837 -30.518 1.00 85.44 352 GLY A C 1
ATOM 2670 O O . GLY A 1 352 ? 23.523 2.294 -30.679 1.00 85.44 352 GLY A O 1
ATOM 2671 N N . ALA A 1 353 ? 24.879 0.524 -30.406 1.00 86.00 353 ALA A N 1
ATOM 2672 C CA . ALA A 1 353 ? 23.809 -0.469 -30.497 1.00 86.00 353 ALA A CA 1
ATOM 2673 C C . ALA A 1 353 ? 22.850 -0.376 -29.299 1.00 86.00 353 ALA A C 1
ATOM 2675 O O . ALA A 1 353 ? 21.635 -0.398 -29.477 1.00 86.00 353 ALA A O 1
ATOM 2676 N N . MET A 1 354 ? 23.382 -0.215 -28.084 1.00 84.62 354 MET A N 1
ATOM 2677 C CA . MET A 1 354 ? 22.561 -0.110 -26.875 1.00 84.62 354 MET A CA 1
ATOM 2678 C C . MET A 1 354 ? 21.759 1.197 -26.831 1.00 84.62 354 MET A C 1
ATOM 2680 O O . MET A 1 354 ? 20.594 1.168 -26.447 1.00 84.62 354 MET A O 1
ATOM 2684 N N . HIS A 1 355 ? 22.321 2.319 -27.294 1.00 82.94 355 HIS A N 1
ATOM 2685 C CA . HIS A 1 355 ? 21.571 3.571 -27.451 1.00 82.94 355 HIS A CA 1
ATOM 2686 C C . HIS A 1 355 ? 20.393 3.424 -28.422 1.00 82.94 355 HIS A C 1
ATOM 2688 O O . HIS A 1 355 ? 19.298 3.893 -28.119 1.00 82.94 355 HIS A O 1
ATOM 2694 N N . ALA A 1 356 ? 20.584 2.742 -29.556 1.00 82.38 356 ALA A N 1
ATOM 2695 C CA . ALA A 1 356 ? 19.495 2.488 -30.499 1.00 82.38 356 ALA A CA 1
ATOM 2696 C C . ALA A 1 356 ? 18.378 1.634 -29.870 1.00 82.38 356 ALA A C 1
ATOM 2698 O O . ALA A 1 356 ? 17.199 1.946 -30.030 1.00 82.38 356 ALA A O 1
ATOM 2699 N N . VAL A 1 357 ? 18.742 0.605 -29.094 1.00 82.56 357 VAL A N 1
ATOM 2700 C CA . VAL A 1 357 ? 17.781 -0.232 -28.354 1.00 82.56 357 VAL A CA 1
ATOM 2701 C C . VAL A 1 357 ? 17.008 0.584 -27.315 1.00 82.56 357 VAL A C 1
ATOM 2703 O O . VAL A 1 357 ? 15.794 0.440 -27.207 1.00 82.56 357 VAL A O 1
ATOM 2706 N N . PHE A 1 358 ? 17.680 1.466 -26.573 1.00 81.31 358 PHE A N 1
ATOM 2707 C CA . PHE A 1 358 ? 17.035 2.298 -25.554 1.00 81.31 358 PHE A CA 1
ATOM 2708 C C . PHE A 1 358 ? 16.140 3.402 -26.132 1.00 81.31 358 PHE A C 1
ATOM 2710 O O . PHE A 1 358 ? 15.173 3.798 -25.485 1.00 81.31 358 PHE A O 1
ATOM 2717 N N . ALA A 1 359 ? 16.427 3.882 -27.345 1.00 73.62 359 ALA A N 1
ATOM 2718 C CA . ALA A 1 359 ? 15.639 4.916 -28.014 1.00 73.62 359 ALA A CA 1
ATOM 2719 C C . ALA A 1 359 ? 14.375 4.378 -28.715 1.00 73.62 359 ALA A C 1
ATOM 2721 O O . ALA A 1 359 ? 13.428 5.138 -28.933 1.00 73.62 359 ALA A O 1
ATOM 2722 N N . ALA A 1 360 ? 14.333 3.084 -29.049 1.00 70.69 360 ALA A N 1
ATOM 2723 C CA . ALA A 1 360 ? 13.239 2.470 -29.807 1.00 70.69 360 ALA A CA 1
ATOM 2724 C C . ALA A 1 360 ? 11.832 2.615 -29.173 1.00 70.69 360 ALA A C 1
ATOM 2726 O O . ALA A 1 360 ? 10.885 2.906 -29.910 1.00 70.69 360 ALA A O 1
ATOM 2727 N N . PRO A 1 361 ? 11.644 2.487 -27.841 1.00 64.88 361 PRO A N 1
ATOM 2728 C CA . PRO A 1 361 ? 10.327 2.639 -27.216 1.00 64.88 361 PRO A CA 1
ATOM 2729 C C . PRO A 1 361 ? 9.703 4.026 -27.413 1.00 64.88 361 PRO A C 1
ATOM 2731 O O . PRO A 1 361 ? 8.505 4.148 -27.661 1.00 64.88 361 PRO A O 1
ATOM 2734 N N . LEU A 1 362 ? 10.522 5.081 -27.370 1.00 62.69 362 LEU A N 1
ATOM 2735 C CA . LEU A 1 362 ? 10.086 6.461 -27.602 1.00 62.69 362 LEU A CA 1
ATOM 2736 C C . LEU A 1 362 ? 9.618 6.681 -29.043 1.00 62.69 362 LEU A C 1
ATOM 2738 O O . LEU A 1 362 ? 8.676 7.434 -29.276 1.00 62.69 362 LEU A O 1
ATOM 2742 N N . THR A 1 363 ? 10.242 6.008 -30.013 1.00 59.97 363 THR A N 1
ATOM 2743 C CA . THR A 1 363 ? 9.880 6.145 -31.432 1.00 59.97 363 THR A CA 1
ATOM 2744 C C . THR A 1 363 ? 8.520 5.521 -31.748 1.00 59.97 363 THR A C 1
ATOM 2746 O O . THR A 1 363 ? 7.844 5.964 -32.674 1.00 59.97 363 THR A O 1
ATOM 2749 N N . LEU A 1 364 ? 8.118 4.502 -30.984 1.00 56.59 364 LEU A N 1
ATOM 2750 C CA . LEU A 1 364 ? 6.810 3.852 -31.102 1.00 56.59 364 LEU A CA 1
ATOM 2751 C C . LEU A 1 364 ? 5.687 4.698 -30.486 1.00 56.59 364 LEU A C 1
ATOM 2753 O O . LEU A 1 364 ? 4.570 4.676 -30.992 1.00 56.59 364 LEU A O 1
ATOM 2757 N N . LEU A 1 365 ? 5.988 5.462 -29.433 1.00 59.38 365 LEU A N 1
ATOM 2758 C CA . LEU A 1 365 ? 5.015 6.306 -28.729 1.00 59.38 365 LEU A CA 1
A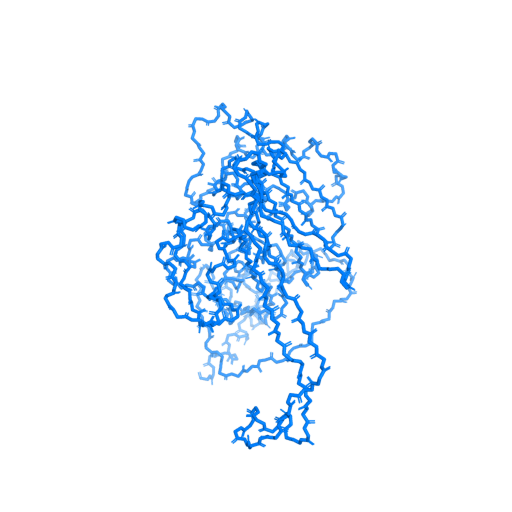TOM 2759 C C . LEU A 1 365 ? 4.839 7.691 -29.369 1.00 59.38 365 LEU A C 1
ATOM 2761 O O . LEU A 1 365 ? 3.752 8.247 -29.305 1.00 59.38 365 LEU A O 1
ATOM 2765 N N . ALA A 1 366 ? 5.876 8.236 -30.013 1.00 51.62 366 ALA A N 1
ATOM 2766 C CA . ALA A 1 366 ? 5.845 9.559 -30.648 1.00 51.62 366 ALA A CA 1
ATOM 2767 C C . ALA A 1 366 ? 5.174 9.594 -32.039 1.00 51.62 366 ALA A C 1
ATOM 2769 O O . ALA A 1 366 ? 5.146 10.645 -32.674 1.00 51.62 366 ALA A O 1
ATOM 2770 N N . LYS A 1 367 ? 4.693 8.452 -32.551 1.00 42.66 367 LYS A N 1
ATOM 2771 C CA . LYS A 1 367 ? 4.113 8.324 -33.902 1.00 42.66 367 LYS A CA 1
ATOM 2772 C C . LYS A 1 367 ? 2.585 8.433 -33.970 1.00 42.66 367 LYS A C 1
ATOM 2774 O O . LYS A 1 367 ? 2.043 8.196 -35.047 1.00 42.66 367 LYS A O 1
ATOM 2779 N N . ASN A 1 368 ? 1.920 8.803 -32.877 1.00 39.50 368 ASN A N 1
ATOM 2780 C CA . ASN A 1 368 ? 0.473 9.030 -32.847 1.00 39.50 368 ASN A CA 1
ATOM 2781 C C . ASN A 1 368 ? 0.147 10.477 -32.506 1.00 39.50 368 ASN A C 1
ATOM 2783 O O . ASN A 1 368 ? 0.657 10.949 -31.465 1.00 39.50 368 ASN A O 1
#

Nearest PDB structures (foldseek):
  2r3v-assembly5_B  TM=8.719E-01  e=7.589E-19  unclassified
  2r3v-assembly1_A  TM=8.573E-01  e=1.256E-18  unclassified
  1kvk-assembly1_A-2  TM=8.233E-01  e=5.423E-19  Rattus norvegicus
  8tfo-assembly1_A  TM=7.948E-01  e=2.066E-17  Ramazzottius varieornatus
  8tfo-assembly2_B  TM=7.595E-01  e=7.129E-18  Ramazzottius varieornatus

pLDDT: mean 78.75, std 12.86, range [39.5, 94.56]

Sequence (368 aa):
MEVRARAPGKIILTGEHAVVHGSTAVAAAIDLYTHVLFRLPSPSENHGSVELELKDLGLVFSWPSLRLEEAFREMGSLPSTPGPCPPDYMQIITRLVRARAPGKIILTGEHAVVHGSTAVAAAIDLYTHVLFRLPSPSENHGSVELELKDLGLVFSWPSLRLEEAFREMGSLPSTPGPCPPDYMQIITRLVEEKNIPEANIALCSGLYVFLYLYTSIHRFKPAIVAVTSELPLGSGLGSSASYCVSLAAALLALSDSISVDDGKNDWLTLEGSNLDLVNKWAFEGEKIIHGKPSGIDNAVSIFGKVLMFKSGDLSQVQCTLPLRMLVTNTNAARNTKALVAGVSNRVSRHLGAMHAVFAAPLTLLAKN

Foldseek 3Di:
DKDKDKDFDKDWPDCPPVVVVVDDTDMDTDPHIDMDMDDDDDPVPPPQWDWDQPPVVRDIDIDGVVLVVVLDVVVDDDPPDDDPDPPVSVCSSWVKDKFKWFFKDWPDCVLLQVVQFKTKMATDPWIKMKMKTADDPVRPPCWAWEAAPVVRDIDIDRLVNQCVLCVVPPDAAQAQDAQDPSNLVSQLVVLVVVVDPPVPLVVSLLSSLLSNLCCRQVNSHYMHMYIDTRDDPPQNRLPLLRSQLRSNLRSCVSSVNDDQDPDPDPDGQDDDPSLVRSLSRSVSSVCSSPVDDLSPGNVCRRVGGMWMDGPNDIDHDDDPDDDDDDDDDPPDDDDPVVVSVVLVVVCVVPVVVSVVVSCVVVVVVVPD

Organism: Vanilla planifolia (NCBI:txid51239)

InterPro domains:
  IPR006203 GHMP kinase, ATP-binding, conserved site [PS00627] (231-242)
  IPR006204 GHMP kinase N-terminal domain [PF00288] (221-304)
  IPR006205 Mevalonate kinase [PTHR43290] (97-360)
  IPR006205 Mevalonate kinase [TIGR00549] (101-360)
  IPR014721 Small ribosomal subunit protein uS5 domain 2-type fold, subgroup [G3DSA:3.30.230.10] (1-94)
  IPR014721 Small ribosomal subunit protein uS5 domain 2-type fold, subgroup [G3DSA:3.30.230.10] (95-340)
  IPR020568 Ribosomal protein uS5 domain 2-type superfamily [SSF54211] (2-64)
  IPR020568 Ribosomal protein uS5 domain 2-type superfamily [SSF54211] (96-314)

Mean predicted aligned error: 14.64 Å

Radius of gyration: 26.83 Å; Cα contacts (8 Å, |Δi|>4): 524; chains: 1; bounding box: 81×36×72 Å

Solvent-accessible surface area (backbone atoms only — not comparable to full-atom values): 21487 Å² total; per-residue (Å²): 92,80,48,78,51,74,46,67,40,76,46,73,80,44,38,82,73,40,41,83,75,77,44,75,62,46,69,45,78,43,105,45,70,53,77,47,78,48,74,49,71,54,94,88,55,78,64,66,47,52,71,50,75,41,74,95,75,73,44,76,47,77,44,50,42,70,58,52,52,52,51,46,62,74,62,55,78,77,75,93,62,97,67,83,79,57,72,65,58,58,42,70,78,41,61,61,40,78,24,63,12,29,16,29,44,73,80,43,32,82,70,32,34,82,75,62,24,59,24,35,35,30,39,37,104,38,39,22,38,23,38,36,33,59,64,50,88,89,66,65,72,56,28,35,34,42,34,37,60,85,76,75,44,78,47,76,45,47,20,64,58,53,48,58,69,46,59,86,51,89,72,74,58,80,64,77,60,84,80,51,71,71,57,51,52,49,48,51,53,67,52,58,76,63,72,65,65,81,86,46,54,69,57,55,36,52,50,50,35,48,52,52,53,40,48,38,60,54,45,55,64,49,29,40,36,39,37,43,60,71,49,65,80,92,70,75,38,28,44,66,26,5,42,28,35,8,47,38,44,30,40,36,51,73,52,72,74,39,89,78,74,91,62,100,57,101,69,84,78,78,61,71,74,54,43,57,51,28,40,46,42,13,44,44,34,40,28,70,62,64,64,75,63,84,57,57,52,30,47,26,22,68,73,35,60,35,36,38,38,40,83,83,47,77,46,80,52,89,74,94,66,90,84,86,78,87,88,80,83,83,85,70,89,79,60,67,70,60,51,54,52,52,50,55,55,46,37,73,75,37,49,71,65,44,50,52,62,44,49,48,66,58,62,70,63,71,73,115